Protein AF-A0A1Z5HV54-F1 (afdb_monomer_lite)

Structure (mmCIF, N/CA/C/O backbone):
data_AF-A0A1Z5HV54-F1
#
_entry.id   AF-A0A1Z5HV54-F1
#
loop_
_atom_site.group_PDB
_atom_site.id
_atom_site.type_symbol
_atom_site.label_atom_id
_atom_site.label_alt_id
_atom_site.label_comp_id
_atom_site.label_asym_id
_atom_site.label_entity_id
_atom_site.label_seq_id
_atom_site.pdbx_PDB_ins_code
_atom_site.Cartn_x
_atom_site.Cartn_y
_atom_site.Cartn_z
_atom_site.occupancy
_atom_site.B_iso_or_equiv
_atom_site.auth_seq_id
_atom_site.auth_comp_id
_atom_site.auth_asym_id
_atom_site.auth_atom_id
_atom_site.pdbx_PDB_model_num
ATOM 1 N N . MET A 1 1 ? -14.616 -14.354 31.904 1.00 69.31 1 MET A N 1
ATOM 2 C CA . MET A 1 1 ? -13.889 -14.626 30.640 1.00 69.31 1 MET A CA 1
ATOM 3 C C . MET A 1 1 ? -12.743 -13.628 30.513 1.00 69.31 1 MET A C 1
ATOM 5 O O . MET A 1 1 ? -12.858 -12.568 31.120 1.00 69.31 1 MET A O 1
ATOM 9 N N . PRO A 1 2 ? -11.639 -13.938 29.807 1.00 88.81 2 PRO A N 1
ATOM 10 C CA . PRO A 1 2 ? -10.571 -12.961 29.577 1.00 88.81 2 PRO A CA 1
ATOM 11 C C . PRO A 1 2 ? -11.133 -11.716 28.879 1.00 88.81 2 PRO A C 1
ATOM 13 O O . PRO A 1 2 ? -11.954 -11.844 27.971 1.00 88.81 2 PRO A O 1
ATOM 16 N N . GLN A 1 3 ? -10.722 -10.524 29.306 1.00 94.19 3 GLN A N 1
ATOM 17 C CA . GLN A 1 3 ? -11.180 -9.250 28.746 1.00 94.19 3 GLN A CA 1
ATOM 18 C C . GLN A 1 3 ? -10.021 -8.494 28.106 1.00 94.19 3 GLN A C 1
ATOM 20 O O . GLN A 1 3 ? -8.883 -8.605 28.551 1.00 94.19 3 GLN A O 1
ATOM 25 N N . VAL A 1 4 ? -10.337 -7.698 27.088 1.00 96.88 4 VAL A N 1
ATOM 26 C CA . VAL A 1 4 ? -9.402 -6.779 26.434 1.00 96.88 4 VAL A CA 1
ATOM 27 C C . VAL A 1 4 ? -9.955 -5.359 26.489 1.00 96.88 4 VAL A C 1
ATOM 29 O O . VAL A 1 4 ? -11.171 -5.148 26.410 1.00 96.88 4 VAL A O 1
ATOM 32 N N . LEU A 1 5 ? -9.065 -4.378 26.609 1.00 98.38 5 LEU A N 1
ATOM 33 C CA . LEU A 1 5 ? -9.413 -2.967 26.532 1.00 98.38 5 LEU A CA 1
ATOM 34 C C . LEU A 1 5 ? -9.373 -2.497 25.076 1.00 98.38 5 LEU A C 1
ATOM 36 O O . LEU A 1 5 ? -8.320 -2.534 24.444 1.00 98.38 5 LEU A O 1
ATOM 40 N N . ILE A 1 6 ? -10.486 -1.996 24.547 1.00 98.56 6 ILE A N 1
ATOM 41 C CA . ILE A 1 6 ? -10.556 -1.441 23.191 1.00 98.56 6 ILE A CA 1
ATOM 42 C C . ILE A 1 6 ? -10.810 0.058 23.257 1.00 98.56 6 ILE A C 1
ATOM 44 O O . ILE A 1 6 ? -11.848 0.508 23.738 1.00 98.56 6 ILE A O 1
ATOM 48 N N . LYS A 1 7 ? -9.858 0.831 22.739 1.00 98.69 7 LYS A N 1
ATOM 49 C CA . LYS A 1 7 ? -9.942 2.278 22.557 1.00 98.69 7 LYS A CA 1
ATOM 50 C C . LYS A 1 7 ? -10.357 2.566 21.121 1.00 98.69 7 LYS A C 1
ATOM 52 O O . LYS A 1 7 ? -9.605 2.288 20.184 1.00 98.69 7 LYS A O 1
ATOM 57 N N . VAL A 1 8 ? -11.546 3.124 20.947 1.00 98.69 8 VAL A N 1
ATOM 58 C CA . VAL A 1 8 ? -12.125 3.439 19.640 1.00 98.69 8 VAL A CA 1
ATOM 59 C C . VAL A 1 8 ? -12.078 4.944 19.428 1.00 98.69 8 VAL A C 1
ATOM 61 O O . VAL A 1 8 ? -12.608 5.711 20.232 1.00 98.69 8 VAL A O 1
ATOM 64 N N . PHE A 1 9 ? -11.449 5.368 18.336 1.00 98.50 9 PHE A N 1
ATOM 65 C CA . PHE A 1 9 ? -11.495 6.754 17.888 1.00 98.50 9 PHE A CA 1
ATOM 66 C C . PHE A 1 9 ? -12.925 7.138 17.493 1.00 98.50 9 PHE A C 1
ATOM 68 O O . PHE A 1 9 ? -13.582 6.420 16.733 1.00 98.50 9 PHE A O 1
ATOM 75 N N . ARG A 1 10 ? -13.386 8.296 17.967 1.00 97.94 10 ARG A N 1
ATOM 76 C CA . ARG A 1 10 ? -14.720 8.836 17.694 1.00 97.94 10 ARG A CA 1
ATOM 77 C C . ARG A 1 10 ? -14.630 10.244 17.139 1.00 97.94 10 ARG A C 1
ATOM 79 O O . ARG A 1 10 ? -13.876 11.076 17.647 1.00 97.94 10 ARG A O 1
ATOM 86 N N . CYS A 1 11 ? -15.445 10.513 16.129 1.00 96.94 11 CYS A N 1
ATOM 87 C CA . CYS A 1 11 ? -15.609 11.843 15.556 1.00 96.94 11 CYS A CA 1
ATOM 88 C C . CYS A 1 11 ? -16.892 11.872 14.724 1.00 96.94 11 CYS A C 1
ATOM 90 O O . CYS A 1 11 ? -17.161 10.936 13.972 1.00 96.94 11 CYS A O 1
ATOM 92 N N . ASN A 1 12 ? -17.673 12.943 14.817 1.00 96.06 12 ASN A N 1
ATOM 93 C CA . ASN A 1 12 ? -18.790 13.175 13.909 1.00 96.06 12 ASN A CA 1
ATOM 94 C C . ASN A 1 12 ? -18.728 14.619 13.404 1.00 96.06 12 ASN A C 1
ATOM 96 O O . ASN A 1 12 ? -19.373 15.482 14.001 1.00 96.06 12 ASN A O 1
ATOM 100 N N . PRO A 1 13 ? -18.002 14.876 12.299 1.00 94.38 13 PRO A N 1
ATOM 101 C CA . PRO A 1 13 ? -17.793 16.225 11.774 1.00 94.38 13 PRO A CA 1
ATOM 102 C C . PRO A 1 13 ? -19.076 16.988 11.427 1.00 94.38 13 PRO A C 1
ATOM 104 O O . PRO A 1 13 ? -19.044 18.209 11.338 1.00 94.38 13 PRO A O 1
ATOM 107 N N . LYS A 1 14 ? -20.215 16.300 11.251 1.00 93.25 14 LYS A N 1
ATOM 108 C CA . LYS A 1 14 ? -21.521 16.952 11.047 1.00 93.25 14 LYS A CA 1
ATOM 109 C C . LYS A 1 14 ? -22.093 17.580 12.324 1.00 93.25 14 LYS A C 1
ATOM 111 O O . LYS A 1 14 ? -23.008 18.388 12.228 1.00 93.25 14 LYS A O 1
ATOM 116 N N . ILE A 1 15 ? -21.601 17.172 13.495 1.00 92.44 15 ILE A N 1
ATOM 117 C CA . ILE A 1 15 ? -22.031 17.664 14.811 1.00 92.44 15 ILE A CA 1
ATOM 118 C C . ILE A 1 15 ? -20.913 18.482 15.464 1.00 92.44 15 ILE A C 1
ATOM 120 O O . ILE A 1 15 ? -21.157 19.590 15.927 1.00 92.44 15 ILE A O 1
ATOM 124 N N . SER A 1 16 ? -19.694 17.938 15.517 1.00 91.19 16 SER A N 1
ATOM 125 C CA . SER A 1 16 ? -18.519 18.590 16.099 1.00 91.19 16 SER A CA 1
ATOM 126 C C . SER A 1 16 ? -17.240 18.072 15.444 1.00 91.19 16 SER A C 1
ATOM 128 O O . SER A 1 16 ? -17.119 16.887 15.124 1.00 91.19 16 SER A O 1
ATOM 130 N N . THR A 1 17 ? -16.264 18.960 15.270 1.00 88.75 17 THR A N 1
ATOM 131 C CA . THR A 1 17 ? -14.920 18.612 14.790 1.00 88.75 17 THR A CA 1
ATOM 132 C C . THR A 1 17 ? -14.018 18.055 15.890 1.00 88.75 17 THR A C 1
ATOM 134 O O . THR A 1 17 ? -12.902 17.631 15.598 1.00 88.75 17 THR A O 1
ATOM 137 N N . GLU A 1 18 ? -14.467 18.047 17.147 1.00 92.69 18 GLU A N 1
ATOM 138 C CA . GLU A 1 18 ? -13.704 17.451 18.240 1.00 92.69 18 GLU A CA 1
ATOM 139 C C . GLU A 1 18 ? -13.571 15.935 18.060 1.00 92.69 18 GLU A C 1
ATOM 141 O O . GLU A 1 18 ? -14.527 15.213 17.755 1.00 92.69 18 GLU A O 1
ATOM 146 N N . THR A 1 19 ? -12.352 15.444 18.260 1.00 94.94 19 THR A N 1
ATOM 147 C CA . THR A 1 19 ? -12.029 14.019 18.223 1.00 94.94 19 THR A CA 1
ATOM 148 C C . THR A 1 19 ? -11.832 13.505 19.638 1.00 94.94 19 THR A C 1
ATOM 150 O O . THR A 1 19 ? -11.145 14.151 20.430 1.00 94.94 19 THR A O 1
ATOM 153 N N . LYS A 1 20 ? -12.353 12.317 19.944 1.00 96.44 20 LYS A N 1
ATOM 154 C CA . LYS A 1 20 ? -12.181 11.685 21.259 1.00 96.44 20 LYS A CA 1
ATOM 155 C C . LYS A 1 20 ? -11.876 10.195 21.143 1.00 96.44 20 LYS A C 1
ATOM 157 O O . LYS A 1 20 ? -12.023 9.595 20.079 1.00 96.44 20 LYS A O 1
ATOM 162 N N . TRP A 1 21 ? -11.469 9.602 22.259 1.00 98.25 21 TRP A N 1
ATOM 163 C CA . TRP A 1 21 ? -11.255 8.165 22.396 1.00 98.25 21 TRP A CA 1
ATOM 164 C C . TRP A 1 21 ? -12.227 7.603 23.422 1.00 98.25 21 TRP A C 1
ATOM 166 O O . TRP A 1 21 ? -12.113 7.903 24.609 1.00 98.25 21 TRP A O 1
ATOM 176 N N . ASP A 1 22 ? -13.146 6.758 22.967 1.00 98.25 22 ASP A N 1
ATOM 177 C CA . ASP A 1 22 ? -14.013 6.004 23.867 1.00 98.25 22 ASP A CA 1
ATOM 178 C C . ASP A 1 22 ? -13.360 4.656 24.178 1.00 98.25 22 ASP A C 1
ATOM 180 O O . ASP A 1 22 ? -12.658 4.078 23.345 1.00 98.25 22 ASP A O 1
ATOM 184 N N . THR A 1 23 ? -13.557 4.165 25.397 1.00 98.50 23 THR A N 1
ATOM 185 C CA . THR A 1 23 ? -12.869 2.977 25.906 1.00 98.50 23 THR A CA 1
ATOM 186 C C . THR A 1 23 ? -13.883 1.928 26.344 1.00 98.50 23 THR A C 1
ATOM 188 O O . THR A 1 23 ? -14.792 2.226 27.114 1.00 98.50 23 THR A O 1
ATOM 191 N N . PHE A 1 24 ? -13.709 0.693 25.877 1.00 98.31 24 PHE A N 1
ATOM 192 C CA . PHE A 1 24 ? -14.630 -0.413 26.115 1.00 98.31 24 PHE A CA 1
ATOM 193 C C . PHE A 1 24 ? -13.872 -1.658 26.572 1.00 98.31 24 PHE A C 1
ATOM 195 O O . PHE A 1 24 ? -12.938 -2.095 25.906 1.00 98.31 24 PHE A O 1
ATOM 202 N N . TYR A 1 25 ? -14.307 -2.271 27.670 1.00 97.94 25 TYR A N 1
ATOM 203 C CA . TYR A 1 25 ? -13.865 -3.615 28.046 1.00 97.94 25 TYR A CA 1
ATOM 204 C C . TYR A 1 25 ? -14.705 -4.644 27.297 1.00 97.94 25 TYR A C 1
ATOM 206 O O . TYR A 1 25 ? -15.932 -4.641 27.434 1.00 97.94 25 TYR A O 1
ATOM 214 N N . VAL A 1 26 ? -14.071 -5.499 26.498 1.00 97.38 26 VAL A N 1
ATOM 215 C CA . VAL A 1 26 ? -14.743 -6.518 25.680 1.00 97.38 26 VAL A CA 1
ATOM 216 C C . VAL A 1 26 ? -14.300 -7.902 26.134 1.00 97.38 26 VAL A C 1
ATOM 218 O O . VAL A 1 26 ? -13.107 -8.162 26.275 1.00 97.38 26 VAL A O 1
ATOM 221 N N . GLU A 1 27 ? -15.264 -8.787 26.379 1.00 96.31 27 GLU A N 1
ATOM 222 C CA . GLU A 1 27 ? -14.982 -10.186 26.687 1.00 96.31 27 GLU A CA 1
ATOM 223 C C . GLU A 1 27 ? -14.478 -10.902 25.437 1.00 96.31 27 GLU A C 1
ATOM 225 O O . GLU A 1 27 ? -15.016 -10.734 24.344 1.00 96.31 27 GLU A O 1
ATOM 230 N N . THR A 1 28 ? -13.420 -11.687 25.604 1.00 95.69 28 THR A N 1
ATOM 231 C CA . THR A 1 28 ? -12.711 -12.330 24.501 1.00 95.69 28 THR A CA 1
ATOM 232 C C . THR A 1 28 ? -12.966 -13.827 24.462 1.00 95.69 28 THR A C 1
ATOM 234 O O . THR A 1 28 ? -13.131 -14.488 25.490 1.00 95.69 28 THR A O 1
ATOM 237 N N . TYR A 1 29 ? -12.960 -14.372 23.249 1.00 95.06 29 TYR A N 1
ATOM 238 C CA . TYR A 1 29 ? -13.041 -15.804 22.988 1.00 95.06 29 TYR A CA 1
ATOM 239 C C . TYR A 1 29 ? -12.002 -16.229 21.943 1.00 95.06 29 TYR A C 1
ATOM 241 O O . TYR A 1 29 ? -11.358 -15.412 21.277 1.00 95.06 29 TYR A O 1
ATOM 249 N N . LYS A 1 30 ? -11.810 -17.544 21.802 1.00 94.44 30 LYS A N 1
ATOM 250 C CA . LYS A 1 30 ? -10.807 -18.115 20.894 1.00 94.44 30 LYS A CA 1
ATOM 251 C C . LYS A 1 30 ? -11.057 -17.668 19.448 1.00 94.44 30 LYS A C 1
ATOM 253 O O . LYS A 1 30 ? -12.155 -17.827 18.933 1.00 94.44 30 LYS A O 1
ATOM 258 N N . ASN A 1 31 ? -10.006 -17.189 18.778 1.00 94.06 31 ASN A N 1
ATOM 259 C CA . ASN A 1 31 ? -10.032 -16.670 17.400 1.00 94.06 31 ASN A CA 1
ATOM 260 C C . ASN A 1 31 ? -10.892 -15.413 17.170 1.00 94.06 31 ASN A C 1
ATOM 262 O O . ASN A 1 31 ? -11.133 -15.071 16.014 1.00 94.06 31 ASN A O 1
ATOM 266 N N . MET A 1 32 ? -11.303 -14.704 18.224 1.00 96.94 32 MET A N 1
ATOM 267 C CA . MET A 1 32 ? -12.013 -13.433 18.084 1.00 96.94 32 MET A CA 1
ATOM 268 C C . MET A 1 32 ? -11.189 -12.424 17.275 1.00 96.94 32 MET A C 1
ATOM 270 O O . MET A 1 32 ? -10.006 -12.189 17.557 1.00 96.94 32 MET A O 1
ATOM 274 N N . THR A 1 33 ? -11.813 -11.828 16.263 1.00 98.38 33 THR A N 1
ATOM 275 C CA . THR A 1 33 ? -11.203 -10.777 15.443 1.00 98.38 33 THR A CA 1
ATOM 276 C C . THR A 1 33 ? -11.533 -9.393 15.990 1.00 98.38 33 THR A C 1
ATOM 278 O O . THR A 1 33 ? -12.484 -9.215 16.752 1.00 98.38 33 THR A O 1
ATOM 281 N N . VAL A 1 34 ? -10.776 -8.378 15.573 1.00 98.56 34 VAL A N 1
ATOM 282 C CA . VAL A 1 34 ? -11.090 -6.984 15.926 1.00 98.56 34 VAL A CA 1
ATOM 283 C C . VAL A 1 34 ? -12.466 -6.583 15.392 1.00 98.56 34 VAL A C 1
ATOM 285 O O . VAL A 1 34 ? -13.186 -5.850 16.061 1.00 98.56 34 VAL A O 1
ATOM 288 N N . LEU A 1 35 ? -12.878 -7.097 14.226 1.00 98.69 35 LEU A N 1
ATOM 289 C CA . LEU A 1 35 ? -14.228 -6.851 13.714 1.00 98.69 35 LEU A CA 1
ATOM 290 C C . LEU A 1 35 ? -15.310 -7.442 14.628 1.00 98.69 35 LEU A C 1
ATOM 292 O O . LEU A 1 35 ? -16.325 -6.789 14.850 1.00 98.69 35 LEU A O 1
ATOM 296 N N . ASP A 1 36 ? -15.098 -8.644 15.166 1.00 98.12 36 ASP A N 1
ATOM 297 C CA . ASP A 1 36 ? -16.047 -9.246 16.111 1.00 98.12 36 ASP A CA 1
ATOM 298 C C . ASP A 1 36 ? -16.166 -8.385 17.368 1.00 98.12 36 ASP A C 1
ATOM 300 O O . ASP A 1 36 ? -17.270 -8.089 17.812 1.00 98.12 36 ASP A O 1
ATOM 304 N N . ALA A 1 37 ? -15.039 -7.887 17.876 1.00 98.19 37 ALA A N 1
ATOM 305 C CA . ALA A 1 37 ? -15.031 -6.992 19.024 1.00 98.19 37 ALA A CA 1
ATOM 306 C C . ALA A 1 37 ? -15.748 -5.657 18.765 1.00 98.19 37 ALA A C 1
ATOM 308 O O . ALA A 1 37 ? -16.463 -5.166 19.637 1.00 98.19 37 ALA A O 1
ATOM 309 N N . LEU A 1 38 ? -15.623 -5.093 17.559 1.00 98.62 38 LEU A N 1
ATOM 310 C CA . LEU A 1 38 ? -16.386 -3.907 17.158 1.00 98.62 38 LEU A CA 1
ATOM 311 C C . LEU A 1 38 ? -17.895 -4.188 17.080 1.00 98.62 38 LEU A C 1
ATOM 313 O O . LEU A 1 38 ? -18.688 -3.326 17.456 1.00 98.62 38 LEU A O 1
ATOM 317 N N . PHE A 1 39 ? -18.306 -5.384 16.646 1.00 98.50 39 PHE A N 1
ATOM 318 C CA . PHE A 1 39 ? -19.714 -5.793 16.692 1.00 98.50 39 PHE A CA 1
ATOM 319 C C . PHE A 1 39 ? -20.230 -5.981 18.122 1.00 98.50 39 PHE A C 1
ATOM 321 O O . PHE A 1 39 ? -21.361 -5.583 18.393 1.00 98.50 39 PHE A O 1
ATOM 328 N N . GLU A 1 40 ? -19.426 -6.538 19.031 1.00 98.00 40 GLU A N 1
ATOM 329 C CA . GLU A 1 40 ? -19.786 -6.638 20.453 1.00 98.00 40 GLU A CA 1
ATOM 330 C C . GLU A 1 40 ? -19.980 -5.251 21.079 1.00 98.00 40 GLU A C 1
ATOM 332 O O . GLU A 1 40 ? -20.967 -5.013 21.777 1.00 98.00 40 GLU A O 1
ATOM 337 N N . ILE A 1 41 ? -19.091 -4.298 20.771 1.00 98.44 41 ILE A N 1
ATOM 338 C CA . ILE A 1 41 ? -19.253 -2.900 21.195 1.00 98.44 41 ILE A CA 1
ATOM 339 C C . ILE A 1 41 ? -20.556 -2.327 20.630 1.00 98.44 41 ILE A C 1
ATOM 341 O O . ILE A 1 41 ? -21.371 -1.826 21.400 1.00 98.44 41 ILE A O 1
ATOM 345 N N . LEU A 1 42 ? -20.784 -2.452 19.319 1.00 98.19 42 LEU A N 1
ATOM 346 C CA . LEU A 1 42 ? -21.977 -1.924 18.651 1.00 98.19 42 LEU A CA 1
ATOM 347 C C . LEU A 1 42 ? -23.283 -2.476 19.243 1.00 98.19 42 LEU A C 1
ATOM 349 O O . LEU A 1 42 ? -24.250 -1.738 19.402 1.00 98.19 42 LEU A O 1
ATOM 353 N N . ARG A 1 43 ? -23.333 -3.777 19.542 1.00 97.62 43 ARG A N 1
ATOM 354 C CA . ARG A 1 43 ? -24.564 -4.456 19.977 1.00 97.62 43 ARG A CA 1
ATOM 355 C C . ARG A 1 43 ? -24.850 -4.290 21.461 1.00 97.62 43 ARG A C 1
ATOM 357 O O . ARG A 1 43 ? -26.008 -4.133 21.830 1.00 97.62 43 ARG A O 1
ATOM 364 N N . ALA A 1 44 ? -23.816 -4.374 22.295 1.00 96.25 44 ALA A N 1
ATOM 365 C CA . ALA A 1 44 ? -23.985 -4.529 23.737 1.00 96.25 44 ALA A CA 1
ATOM 366 C C . ALA A 1 44 ? -23.512 -3.321 24.557 1.00 96.25 44 ALA A C 1
ATOM 368 O O . ALA A 1 44 ? -23.785 -3.275 25.754 1.00 96.25 44 ALA A O 1
ATOM 369 N N . LYS A 1 45 ? -22.774 -2.370 23.962 1.00 96.88 45 LYS A N 1
ATOM 370 C CA . LYS A 1 45 ? -22.135 -1.271 24.712 1.00 96.88 45 LYS A CA 1
ATOM 371 C C . LYS A 1 45 ? -22.507 0.109 24.184 1.00 96.88 45 LYS A C 1
ATOM 373 O O . LYS A 1 45 ? -22.908 0.961 24.967 1.00 96.88 45 LYS A O 1
ATOM 378 N N . ASP A 1 46 ? -22.378 0.334 22.880 1.00 97.44 46 ASP A N 1
ATOM 379 C CA . ASP A 1 46 ? -22.664 1.618 22.246 1.00 97.44 46 ASP A CA 1
ATOM 380 C C . ASP A 1 46 ? -23.096 1.443 20.781 1.00 97.44 46 ASP A C 1
ATOM 382 O O . ASP A 1 46 ? -22.271 1.288 19.879 1.00 97.44 46 ASP A O 1
ATOM 386 N N . ALA A 1 47 ? -24.405 1.555 20.537 1.00 97.06 47 ALA A N 1
ATOM 387 C CA . ALA A 1 47 ? -25.006 1.459 19.206 1.00 97.06 47 ALA A CA 1
ATOM 388 C C . ALA A 1 47 ? -24.674 2.643 18.274 1.00 97.06 47 ALA A C 1
ATOM 390 O O . ALA A 1 47 ? -25.033 2.627 17.096 1.00 97.06 47 ALA A O 1
ATOM 391 N N . THR A 1 48 ? -24.005 3.687 18.774 1.00 96.75 48 THR A N 1
ATOM 392 C CA . THR A 1 48 ? -23.671 4.876 17.980 1.00 96.75 48 THR A CA 1
ATOM 393 C C . THR A 1 48 ? -22.355 4.745 17.215 1.00 96.75 48 THR A C 1
ATOM 395 O O . THR A 1 48 ? -22.129 5.544 16.295 1.00 96.75 48 THR A O 1
ATOM 398 N N . VAL A 1 49 ? -21.507 3.762 17.557 1.00 97.94 49 VAL A N 1
ATOM 399 C CA . VAL A 1 49 ? -20.221 3.523 16.885 1.00 97.94 49 VAL A CA 1
ATOM 400 C C . VAL A 1 49 ? -20.435 3.184 15.411 1.00 97.94 49 VAL A C 1
ATOM 402 O O . VAL A 1 49 ? -21.352 2.456 15.044 1.00 97.94 49 VAL A O 1
ATOM 405 N N . SER A 1 50 ? -19.614 3.746 14.527 1.00 98.19 50 SER A N 1
ATOM 406 C CA . SER A 1 50 ? -19.746 3.537 13.080 1.00 98.19 50 SER A CA 1
ATOM 407 C C . SER A 1 50 ? -18.449 3.021 12.455 1.00 98.19 50 SER A C 1
ATOM 409 O O . SER A 1 50 ? -17.373 3.583 12.650 1.00 98.19 50 SER A O 1
ATOM 411 N N . PHE A 1 51 ? -18.555 1.940 11.681 1.00 98.62 51 PHE A N 1
ATOM 412 C CA . PHE A 1 51 ? -17.453 1.329 10.934 1.00 98.62 51 PHE A CA 1
ATOM 413 C C . PHE A 1 51 ? -17.977 0.622 9.677 1.00 98.62 51 PHE A C 1
ATOM 415 O O . PHE A 1 51 ? -19.144 0.238 9.608 1.00 98.62 51 PHE A O 1
ATOM 422 N N . ARG A 1 52 ? -17.115 0.432 8.670 1.00 98.38 52 ARG A N 1
ATOM 423 C CA . ARG A 1 52 ? -17.453 -0.322 7.452 1.00 98.38 52 ARG A CA 1
ATOM 424 C C . ARG A 1 52 ? -17.027 -1.781 7.571 1.00 98.38 52 ARG A C 1
ATOM 426 O O . ARG A 1 52 ? -15.930 -2.094 8.029 1.00 98.38 52 ARG A O 1
ATOM 433 N N . CYS A 1 53 ? -17.881 -2.686 7.108 1.00 97.62 53 CYS A N 1
ATOM 434 C CA . CYS A 1 53 ? -17.564 -4.099 6.941 1.00 97.62 53 CYS A CA 1
ATOM 435 C C . CYS A 1 53 ? -18.546 -4.751 5.958 1.00 97.62 53 CYS A C 1
ATOM 437 O O . CYS A 1 53 ? -19.584 -4.178 5.642 1.00 97.62 53 CYS A O 1
ATOM 439 N N . SER A 1 54 ? -18.194 -5.935 5.452 1.00 97.88 54 SER A N 1
ATOM 440 C CA . SER A 1 54 ? -19.094 -6.739 4.618 1.00 97.88 54 SER A CA 1
ATOM 441 C C . SER A 1 54 ? -18.699 -8.220 4.652 1.00 97.88 54 SER A C 1
ATOM 443 O O . SER A 1 54 ? -19.258 -8.981 5.430 1.00 97.88 54 SER A O 1
ATOM 445 N N . CYS A 1 55 ? -17.672 -8.631 3.896 1.00 97.31 55 CYS A N 1
ATOM 446 C CA . CYS A 1 55 ? -17.422 -10.055 3.622 1.00 97.31 55 CYS A CA 1
ATOM 447 C C . CYS A 1 55 ? -16.998 -10.904 4.839 1.00 97.31 55 CYS A C 1
ATOM 449 O O . CYS A 1 55 ? -17.245 -12.100 4.869 1.00 97.31 55 CYS A O 1
ATOM 451 N N . ARG A 1 56 ? -16.311 -10.311 5.825 1.00 96.25 56 ARG A N 1
ATOM 452 C CA . ARG A 1 56 ? -15.691 -10.995 6.984 1.00 96.25 56 ARG A CA 1
ATOM 453 C C . ARG A 1 56 ? -14.607 -12.051 6.684 1.00 96.25 56 ARG A C 1
ATOM 455 O O . ARG A 1 56 ? -14.071 -12.609 7.629 1.00 96.25 56 ARG A O 1
ATOM 462 N N . LEU A 1 57 ? -14.209 -12.270 5.425 1.00 94.88 57 LEU A N 1
ATOM 463 C CA . LEU A 1 57 ? -13.122 -13.199 5.055 1.00 94.88 57 LEU A CA 1
ATOM 464 C C . LEU A 1 57 ? -11.852 -12.533 4.490 1.00 94.88 57 LEU A C 1
ATOM 466 O O . LEU A 1 57 ? -10.915 -13.217 4.093 1.00 94.88 57 LEU A O 1
ATOM 470 N N . GLY A 1 58 ? -11.802 -11.199 4.450 1.00 94.44 58 GLY A N 1
ATOM 471 C CA . GLY A 1 58 ? -10.636 -10.454 3.960 1.00 94.44 58 GLY A CA 1
ATOM 472 C C . GLY A 1 58 ? -10.570 -10.245 2.443 1.00 94.44 58 GLY A C 1
ATOM 473 O O . GLY A 1 58 ? -9.488 -9.987 1.930 1.00 94.44 58 GLY A O 1
ATOM 474 N N . MET A 1 59 ? -11.705 -10.320 1.737 1.00 95.69 59 MET A N 1
ATOM 475 C CA . MET A 1 59 ? -11.763 -10.189 0.269 1.00 95.69 59 MET A CA 1
ATOM 476 C C . MET A 1 59 ? -12.376 -8.873 -0.235 1.00 95.69 59 MET A C 1
ATOM 478 O O . MET A 1 59 ? -11.979 -8.387 -1.281 1.00 95.69 59 MET A O 1
ATOM 482 N N . CYS A 1 60 ? -13.310 -8.253 0.498 1.00 97.06 60 CYS A N 1
ATOM 483 C CA . CYS A 1 60 ? -13.964 -7.007 0.047 1.00 97.06 60 CYS A CA 1
ATOM 484 C C . CYS A 1 60 ? -13.180 -5.716 0.345 1.00 97.06 60 CYS A C 1
ATOM 486 O O . CYS A 1 60 ? -13.536 -4.655 -0.148 1.00 97.06 60 CYS A O 1
ATOM 488 N N . GLY A 1 61 ? -12.188 -5.765 1.240 1.00 97.38 61 GLY A N 1
ATOM 489 C CA . GLY A 1 61 ? -11.404 -4.593 1.650 1.00 97.38 61 GLY A CA 1
ATOM 490 C C . GLY A 1 61 ? -12.106 -3.567 2.557 1.00 97.38 61 GLY A C 1
ATOM 491 O O . GLY A 1 61 ? -11.420 -2.735 3.140 1.00 97.38 61 GLY A O 1
ATOM 492 N N . SER A 1 62 ? -13.427 -3.636 2.761 1.00 98.31 62 SER A N 1
ATOM 493 C CA . SER A 1 62 ? -14.204 -2.565 3.419 1.00 98.31 62 SER A CA 1
ATOM 494 C C . SER A 1 62 ? -13.858 -2.296 4.888 1.00 98.31 62 SER A C 1
ATOM 496 O O . SER A 1 62 ? -14.105 -1.199 5.372 1.00 98.31 62 SER A O 1
ATOM 498 N N . CYS A 1 63 ? -13.322 -3.284 5.609 1.00 98.50 63 CYS A N 1
ATOM 499 C CA . CYS A 1 63 ? -12.978 -3.166 7.031 1.00 98.50 63 CYS A CA 1
ATOM 500 C C . CYS A 1 63 ? -11.509 -2.781 7.274 1.00 98.50 63 CYS A C 1
ATOM 502 O O . CYS A 1 63 ? -10.942 -3.154 8.305 1.00 98.50 63 CYS A O 1
ATOM 504 N N . ALA A 1 64 ? -10.858 -2.144 6.299 1.00 98.69 64 ALA A N 1
ATOM 505 C CA . ALA A 1 64 ? -9.522 -1.600 6.483 1.00 98.69 64 ALA A CA 1
ATOM 506 C C . ALA A 1 64 ? -9.571 -0.392 7.424 1.00 98.69 64 ALA A C 1
ATOM 508 O O . ALA A 1 64 ? -10.390 0.510 7.256 1.00 98.69 64 ALA A O 1
ATOM 509 N N . MET A 1 65 ? -8.705 -0.401 8.428 1.00 98.75 65 MET A N 1
ATOM 510 C CA . MET A 1 65 ? -8.571 0.653 9.433 1.00 98.75 65 MET A CA 1
ATOM 511 C C . MET A 1 65 ? -7.194 0.544 10.088 1.00 98.75 65 MET A C 1
ATOM 513 O O . MET A 1 65 ? -6.469 -0.427 9.852 1.00 98.75 65 MET A O 1
ATOM 517 N N . VAL A 1 66 ? -6.818 1.516 10.913 1.00 98.81 66 VAL A N 1
ATOM 518 C CA . VAL A 1 66 ? -5.547 1.462 11.638 1.00 98.81 66 VAL A CA 1
ATOM 519 C C . VAL A 1 66 ? -5.787 0.847 13.013 1.00 98.81 66 VAL A C 1
ATOM 521 O O . VAL A 1 66 ? -6.548 1.381 13.820 1.00 98.81 66 VAL A O 1
ATOM 524 N N . ILE A 1 67 ? -5.129 -0.281 13.267 1.00 98.75 67 ILE A N 1
ATOM 525 C CA . ILE A 1 67 ? -5.249 -1.084 14.484 1.00 98.75 67 ILE A CA 1
ATOM 526 C C . ILE A 1 67 ? -3.867 -1.165 15.133 1.00 98.75 67 ILE A C 1
ATOM 528 O O . ILE A 1 67 ? -2.927 -1.681 14.522 1.00 98.75 67 ILE A O 1
ATOM 532 N N . ASN A 1 68 ? -3.733 -0.648 16.357 1.00 97.94 68 ASN A N 1
ATOM 533 C CA . ASN A 1 68 ? -2.443 -0.524 17.052 1.00 97.94 68 ASN A CA 1
ATOM 534 C C . ASN A 1 68 ? -1.365 0.139 16.181 1.00 97.94 68 ASN A C 1
ATOM 536 O O . ASN A 1 68 ? -0.251 -0.355 16.043 1.00 97.94 68 ASN A O 1
ATOM 540 N N . GLY A 1 69 ? -1.733 1.254 15.546 1.00 97.38 69 GLY A N 1
ATOM 541 C CA . GLY A 1 69 ? -0.820 2.057 14.730 1.00 97.38 69 GLY A CA 1
ATOM 542 C C . GLY A 1 69 ? -0.507 1.501 13.337 1.00 97.38 69 GLY A C 1
ATOM 543 O O . GLY A 1 69 ? 0.106 2.225 12.562 1.00 97.38 69 GLY A O 1
ATOM 544 N N . LYS A 1 70 ? -0.961 0.289 12.982 1.00 97.69 70 LYS A N 1
ATOM 545 C CA . LYS A 1 70 ? -0.748 -0.315 11.653 1.00 97.69 70 LYS A CA 1
ATOM 546 C C . LYS A 1 70 ? -2.067 -0.522 10.907 1.00 97.69 70 LYS A C 1
ATOM 548 O O . LYS A 1 70 ? -3.051 -0.972 11.494 1.00 97.69 70 LYS A O 1
ATOM 553 N N . GLU A 1 71 ? -2.098 -0.228 9.613 1.00 98.50 71 GLU A N 1
ATOM 554 C CA . GLU A 1 71 ? -3.231 -0.535 8.742 1.00 98.50 71 GLU A CA 1
ATOM 555 C C . GLU A 1 71 ? -3.439 -2.047 8.650 1.00 98.50 71 GLU A C 1
ATOM 557 O O . GLU A 1 71 ? -2.525 -2.813 8.330 1.00 98.50 71 GLU A O 1
ATOM 562 N N . ARG A 1 72 ? -4.660 -2.489 8.944 1.00 98.38 72 ARG A N 1
ATOM 563 C CA . ARG A 1 72 ? -5.040 -3.900 8.933 1.00 98.38 72 ARG A CA 1
ATOM 564 C C . ARG A 1 72 ? -6.498 -4.055 8.515 1.00 98.38 72 ARG A C 1
ATOM 566 O O . ARG A 1 72 ? -7.297 -3.125 8.599 1.00 98.38 72 ARG A O 1
ATOM 573 N N . LEU A 1 73 ? -6.870 -5.266 8.103 1.00 98.62 73 LEU A N 1
ATOM 574 C CA . LEU A 1 73 ? -8.275 -5.641 7.955 1.00 98.62 73 LEU A CA 1
ATOM 575 C C . LEU A 1 73 ? -8.807 -6.116 9.310 1.00 98.62 73 LEU A C 1
ATOM 577 O O . LEU A 1 73 ? -8.334 -7.127 9.838 1.00 98.62 73 LEU A O 1
ATOM 581 N N . ALA A 1 74 ? -9.825 -5.442 9.848 1.00 98.69 74 ALA A N 1
ATOM 582 C CA . ALA A 1 74 ? -10.394 -5.798 11.150 1.00 98.69 74 ALA A CA 1
ATOM 583 C C . ALA A 1 74 ? -10.902 -7.252 11.207 1.00 98.69 74 ALA A C 1
ATOM 585 O O . ALA A 1 74 ? -10.736 -7.915 12.225 1.00 98.69 74 ALA A O 1
ATOM 586 N N . CYS A 1 75 ? -11.440 -7.785 10.100 1.00 98.19 75 CYS A N 1
ATOM 587 C CA . CYS A 1 75 ? -11.920 -9.175 10.018 1.00 98.19 75 CYS A CA 1
ATOM 588 C C . CYS A 1 75 ? -10.819 -10.245 9.947 1.00 98.19 75 CYS A C 1
ATOM 590 O O . CYS A 1 75 ? -11.113 -11.431 10.033 1.00 98.19 75 CYS A O 1
ATOM 592 N N . ARG A 1 76 ? -9.558 -9.852 9.742 1.00 96.94 76 ARG A N 1
ATOM 593 C CA . ARG A 1 76 ? -8.409 -10.772 9.656 1.00 96.94 76 ARG A CA 1
ATOM 594 C C . ARG A 1 76 ? -7.448 -10.622 10.829 1.00 96.94 76 ARG A C 1
ATOM 596 O O . ARG A 1 76 ? -6.551 -11.442 10.983 1.00 96.94 76 ARG A O 1
ATOM 603 N N . THR A 1 77 ? -7.623 -9.578 11.632 1.00 98.06 77 THR A N 1
ATOM 604 C CA . THR A 1 77 ? -6.740 -9.276 12.757 1.00 98.06 77 THR A CA 1
ATOM 605 C C . THR A 1 77 ? -7.313 -9.908 14.010 1.00 98.06 77 THR A C 1
ATOM 607 O O . THR A 1 77 ? -8.417 -9.545 14.416 1.00 98.06 77 THR A O 1
ATOM 610 N N . LYS A 1 78 ? -6.591 -10.856 14.612 1.00 97.69 78 LYS A N 1
ATOM 611 C CA . LYS A 1 78 ? -7.028 -11.508 15.846 1.00 97.69 78 LYS A CA 1
ATOM 612 C C . LYS A 1 78 ? -6.718 -10.622 17.044 1.00 97.69 78 LYS A C 1
ATOM 614 O O . LYS A 1 78 ? -5.644 -10.036 17.121 1.00 97.69 78 LYS A O 1
ATOM 619 N N . VAL A 1 79 ? -7.645 -10.576 17.995 1.00 97.50 79 VAL A N 1
ATOM 620 C CA . VAL A 1 79 ? -7.470 -9.872 19.275 1.00 97.50 79 VAL A CA 1
ATOM 621 C C . VAL A 1 79 ? -6.262 -10.424 20.037 1.00 97.50 79 VAL A C 1
ATOM 623 O O . VAL A 1 79 ? -5.464 -9.655 20.559 1.00 97.50 79 VAL A O 1
ATOM 626 N N . ALA A 1 80 ? -6.075 -11.747 20.013 1.00 95.81 80 ALA A N 1
ATOM 627 C CA . ALA A 1 80 ? -4.970 -12.427 20.690 1.00 95.81 80 ALA A CA 1
ATOM 628 C C . ALA A 1 80 ? -3.567 -11.993 20.214 1.00 95.81 80 ALA A C 1
ATOM 630 O O . ALA A 1 80 ? -2.608 -12.145 20.962 1.00 95.81 80 ALA A O 1
ATOM 631 N N . ASP A 1 81 ? -3.444 -11.427 19.007 1.00 95.88 81 ASP A N 1
ATOM 632 C CA . ASP A 1 81 ? -2.155 -11.031 18.424 1.00 95.88 81 ASP A CA 1
ATOM 633 C C . ASP A 1 81 ? -1.756 -9.582 18.790 1.00 95.88 81 ASP A C 1
ATOM 635 O O . ASP A 1 81 ? -0.705 -9.103 18.361 1.00 95.88 81 ASP A O 1
ATOM 639 N N . LEU A 1 82 ? -2.607 -8.843 19.519 1.00 94.62 82 LEU A N 1
ATOM 640 C CA . LEU A 1 82 ? -2.492 -7.386 19.697 1.00 94.62 82 LEU A CA 1
ATOM 641 C C . LEU A 1 82 ? -2.204 -6.925 21.137 1.00 94.62 82 LEU A C 1
ATOM 643 O O . LEU A 1 82 ? -1.945 -5.737 21.336 1.00 94.62 82 LEU A O 1
ATOM 647 N N . GLY A 1 83 ? -2.228 -7.835 22.113 1.00 91.94 83 GLY A N 1
ATOM 648 C CA . GLY A 1 83 ? -2.063 -7.532 23.539 1.00 91.94 83 GLY A CA 1
ATOM 649 C C . GLY A 1 83 ? -3.346 -7.045 24.227 1.00 91.94 83 GLY A C 1
ATOM 650 O O . GLY A 1 83 ? -4.433 -7.080 23.653 1.00 91.94 83 GLY A O 1
ATOM 651 N N . ASP A 1 84 ? -3.210 -6.575 25.470 1.00 94.50 84 ASP A N 1
ATOM 652 C CA . ASP A 1 84 ? -4.351 -6.287 26.359 1.00 94.50 84 ASP A CA 1
ATOM 653 C C . ASP A 1 84 ? -5.060 -4.957 26.065 1.00 94.50 84 ASP A C 1
ATOM 655 O O . ASP A 1 84 ? -6.177 -4.718 26.527 1.00 94.50 84 ASP A O 1
ATOM 659 N N . THR A 1 85 ? -4.413 -4.065 25.310 1.00 97.94 85 THR A N 1
ATOM 660 C CA . THR A 1 85 ? -4.989 -2.788 24.877 1.00 97.94 85 THR A CA 1
ATOM 661 C C . THR A 1 85 ? -4.920 -2.666 23.363 1.00 97.94 85 THR A C 1
ATOM 663 O O . THR A 1 85 ? -3.844 -2.633 22.767 1.00 97.94 85 THR A O 1
ATOM 666 N N . ILE A 1 86 ? -6.090 -2.536 22.746 1.00 98.62 86 ILE A N 1
ATOM 667 C CA . ILE A 1 86 ? -6.261 -2.389 21.306 1.00 98.62 86 ILE A CA 1
ATOM 668 C C . ILE A 1 86 ? -6.761 -0.979 21.018 1.00 98.62 86 ILE A C 1
ATOM 670 O O . ILE A 1 86 ? -7.760 -0.533 21.570 1.00 98.62 86 ILE A O 1
ATOM 674 N N . THR A 1 87 ? -6.082 -0.275 20.125 1.00 98.75 87 THR A N 1
ATOM 675 C CA . THR A 1 87 ? -6.498 1.027 19.600 1.00 98.75 87 THR A CA 1
ATOM 676 C C . THR A 1 87 ? -6.987 0.861 18.172 1.00 98.75 87 THR A C 1
ATOM 678 O O . THR A 1 87 ? -6.360 0.163 17.373 1.00 98.75 87 THR A O 1
ATOM 681 N N . VAL A 1 88 ? -8.101 1.509 17.843 1.00 98.75 88 VAL A N 1
ATOM 682 C CA . VAL A 1 88 ? -8.688 1.477 16.503 1.00 98.75 88 VAL A CA 1
ATOM 683 C C . VAL A 1 88 ? -9.006 2.900 16.058 1.00 98.75 88 VAL A C 1
ATOM 685 O O . VAL A 1 88 ? -9.734 3.614 16.750 1.00 98.75 88 VAL A O 1
ATOM 688 N N . LYS A 1 89 ? -8.470 3.311 14.905 1.00 98.50 89 LYS A N 1
ATOM 689 C CA . LYS A 1 89 ? -8.740 4.615 14.276 1.00 98.50 89 LYS A CA 1
ATOM 690 C C . LYS A 1 89 ? -9.037 4.461 12.775 1.00 98.50 89 LYS A C 1
ATOM 692 O O . LYS A 1 89 ? -8.646 3.443 12.191 1.00 98.50 89 LYS A O 1
ATOM 697 N N . PRO A 1 90 ? -9.731 5.427 12.142 1.00 98.69 90 PRO A N 1
ATOM 698 C CA . PRO A 1 90 ? -9.964 5.408 10.699 1.00 98.69 90 PRO A CA 1
ATOM 699 C C . PRO A 1 90 ? -8.655 5.349 9.897 1.00 98.69 90 PRO A C 1
ATOM 701 O O . PRO A 1 90 ? -7.572 5.622 10.419 1.00 98.69 90 PRO A O 1
ATOM 704 N N . LEU A 1 91 ? -8.762 4.998 8.613 1.00 98.69 91 LEU A N 1
ATOM 705 C CA . LEU A 1 91 ? -7.650 5.132 7.669 1.00 98.69 91 LEU A CA 1
ATOM 706 C C . LEU A 1 91 ? -7.145 6.584 7.641 1.00 98.69 91 LEU A C 1
ATOM 708 O O . LEU A 1 91 ? -7.932 7.528 7.675 1.00 98.69 91 LEU A O 1
ATOM 712 N N . ASN A 1 92 ? -5.828 6.756 7.565 1.00 98.00 92 ASN A N 1
ATOM 713 C CA . ASN A 1 92 ? -5.202 8.063 7.411 1.00 98.00 92 ASN A CA 1
ATOM 714 C C . ASN A 1 92 ? -5.399 8.583 5.974 1.00 98.00 92 ASN A C 1
ATOM 716 O O . ASN A 1 92 ? -5.820 7.856 5.072 1.00 98.00 92 ASN A O 1
ATOM 720 N N . ASN A 1 93 ? -5.043 9.850 5.750 1.00 97.50 93 ASN A N 1
ATOM 721 C CA . ASN A 1 93 ? -5.049 10.529 4.445 1.00 97.50 93 ASN A CA 1
ATOM 722 C C . ASN A 1 93 ? -6.418 10.687 3.764 1.00 97.50 93 ASN A C 1
ATOM 724 O O . ASN A 1 93 ? -6.481 11.268 2.679 1.00 97.50 93 ASN A O 1
ATOM 728 N N . LEU A 1 94 ? -7.492 10.216 4.395 1.00 97.81 94 LEU A N 1
ATOM 729 C CA . LEU A 1 94 ? -8.858 10.283 3.893 1.00 97.81 94 LEU A CA 1
ATOM 730 C C . LEU A 1 94 ? -9.737 11.091 4.861 1.00 97.81 94 LEU A C 1
ATOM 732 O O . LEU A 1 94 ? -9.556 10.975 6.077 1.00 97.81 94 LEU A O 1
ATOM 736 N N . PRO A 1 95 ? -10.675 11.914 4.357 1.00 96.94 95 PRO A N 1
ATOM 737 C CA . PRO A 1 95 ? -11.595 12.660 5.210 1.00 96.94 95 PRO A CA 1
ATOM 738 C C . PRO A 1 95 ? -12.444 11.721 6.069 1.00 96.94 95 PRO A C 1
ATOM 740 O O . PRO A 1 95 ? -12.902 10.684 5.600 1.00 96.94 95 PRO A O 1
ATOM 743 N N . ILE A 1 96 ? -12.688 12.078 7.326 1.00 98.00 96 ILE A N 1
ATOM 744 C CA . ILE A 1 96 ? -13.528 11.275 8.222 1.00 98.00 96 ILE A CA 1
ATOM 745 C C . ILE A 1 96 ? -14.996 11.631 7.962 1.00 98.00 96 ILE A C 1
ATOM 747 O O . ILE A 1 96 ? -15.358 12.803 7.978 1.00 98.00 96 ILE A O 1
ATOM 751 N N . ILE A 1 97 ? -15.848 10.624 7.751 1.00 97.81 97 ILE A N 1
ATOM 752 C CA . ILE A 1 97 ? -17.307 10.800 7.682 1.00 97.81 97 ILE A CA 1
ATOM 753 C C . ILE A 1 97 ? -17.899 10.689 9.086 1.00 97.81 97 ILE A C 1
ATOM 755 O O . ILE A 1 97 ? -18.662 11.557 9.505 1.00 97.81 97 ILE A O 1
ATOM 759 N N . LYS A 1 98 ? -17.569 9.603 9.797 1.00 97.94 98 LYS A N 1
ATOM 760 C CA . LYS A 1 98 ? -17.969 9.361 11.188 1.00 97.94 98 LYS A CA 1
ATOM 761 C C . LYS A 1 98 ? -17.163 8.206 11.783 1.00 97.94 98 LYS A C 1
ATOM 763 O O . LYS A 1 98 ? -17.117 7.131 11.191 1.00 97.94 98 LYS A O 1
ATOM 768 N N . ASP A 1 99 ? -16.616 8.397 12.977 1.00 98.19 99 ASP A N 1
ATOM 769 C CA . ASP A 1 99 ? -15.869 7.399 13.747 1.00 98.19 99 ASP A CA 1
ATOM 770 C C . ASP A 1 99 ? -14.764 6.725 12.910 1.00 98.19 99 ASP A C 1
ATOM 772 O O . ASP A 1 99 ? -13.786 7.373 12.539 1.00 98.19 99 ASP A O 1
ATOM 776 N N . LEU A 1 100 ? -14.921 5.437 12.585 1.00 98.62 100 LEU A N 1
ATOM 777 C CA . LEU A 1 100 ? -13.959 4.650 11.808 1.00 98.62 100 LEU A CA 1
ATOM 778 C C . LEU A 1 100 ? -14.257 4.667 10.296 1.00 98.62 100 LEU A C 1
ATOM 780 O O . LEU A 1 100 ? -13.579 3.990 9.522 1.00 98.62 100 LEU A O 1
ATOM 784 N N . VAL A 1 101 ? -15.287 5.401 9.865 1.00 98.69 101 VAL A N 1
ATOM 785 C CA . VAL A 1 101 ? -15.705 5.525 8.465 1.00 98.69 101 VAL A CA 1
ATOM 786 C C . VAL A 1 101 ? -15.074 6.762 7.839 1.00 98.69 101 VAL A C 1
ATOM 788 O O . VAL A 1 101 ? -15.320 7.886 8.276 1.00 98.69 101 VAL A O 1
ATOM 791 N N . VAL A 1 102 ? -14.319 6.547 6.764 1.00 98.50 102 VAL A N 1
ATOM 792 C CA . VAL A 1 102 ? -13.710 7.601 5.943 1.00 98.50 102 VAL A CA 1
ATOM 793 C C . VAL A 1 102 ? -14.415 7.761 4.602 1.00 98.50 102 VAL A C 1
ATOM 795 O O . VAL A 1 102 ? -15.063 6.835 4.107 1.00 98.50 102 VAL A O 1
ATOM 798 N N . ASP A 1 103 ? -14.264 8.922 3.989 1.00 98.19 103 ASP A N 1
ATOM 799 C CA . ASP A 1 103 ? -14.620 9.154 2.602 1.00 98.19 103 ASP A CA 1
ATOM 800 C C . ASP A 1 103 ? -13.552 8.550 1.683 1.00 98.19 103 ASP A C 1
ATOM 802 O O . ASP A 1 103 ? -12.379 8.911 1.751 1.00 98.19 103 ASP A O 1
ATOM 806 N N . MET A 1 104 ? -13.962 7.591 0.853 1.00 98.25 104 MET A N 1
ATOM 807 C CA . MET A 1 104 ? -13.076 6.901 -0.090 1.00 98.25 104 MET A CA 1
ATOM 808 C C . MET A 1 104 ? -13.062 7.573 -1.466 1.00 98.25 104 MET A C 1
ATOM 810 O O . MET A 1 104 ? -12.290 7.150 -2.325 1.00 98.25 104 MET A O 1
ATOM 814 N N . GLU A 1 105 ? -13.878 8.605 -1.681 1.00 98.12 105 GLU A N 1
ATOM 815 C CA . GLU A 1 105 ? -13.992 9.295 -2.963 1.00 98.12 105 GLU A CA 1
ATOM 816 C C . GLU A 1 105 ? -12.626 9.780 -3.495 1.00 98.12 105 GLU A C 1
ATOM 818 O O . GLU A 1 105 ? -12.286 9.431 -4.627 1.00 98.12 105 GLU A O 1
ATOM 823 N N . PRO A 1 106 ? -11.740 10.424 -2.698 1.00 97.88 106 PRO A N 1
ATOM 824 C CA . PRO A 1 106 ? -10.425 10.840 -3.201 1.00 97.88 106 PRO A CA 1
ATOM 825 C C . PRO A 1 106 ? -9.538 9.671 -3.656 1.00 97.88 106 PRO A C 1
ATOM 827 O O . PRO A 1 106 ? -8.700 9.825 -4.544 1.00 97.88 106 PRO A O 1
ATOM 830 N N . PHE A 1 107 ? -9.698 8.496 -3.039 1.00 98.56 107 PHE A N 1
ATOM 831 C CA . PHE A 1 107 ? -8.981 7.285 -3.430 1.00 98.56 107 PHE A CA 1
ATOM 832 C C . PHE A 1 107 ? -9.512 6.737 -4.760 1.00 98.56 107 PHE A C 1
ATOM 834 O O . PHE A 1 107 ? -8.719 6.425 -5.651 1.00 98.56 107 PHE A O 1
ATOM 841 N N . PHE A 1 108 ? -10.836 6.638 -4.912 1.00 98.50 108 PHE A N 1
ATOM 842 C CA . PHE A 1 108 ? -11.446 6.086 -6.122 1.00 98.50 108 PHE A CA 1
ATOM 843 C C . PHE A 1 108 ? -11.310 7.015 -7.326 1.00 98.50 108 PHE A C 1
ATOM 845 O O . PHE A 1 108 ? -10.977 6.525 -8.397 1.00 98.50 108 PHE A O 1
ATOM 852 N N . GLN A 1 109 ? -11.394 8.335 -7.153 1.00 98.31 109 GLN A N 1
ATOM 853 C CA . GLN A 1 109 ? -11.138 9.291 -8.238 1.00 98.31 109 GLN A CA 1
ATOM 854 C C . GLN A 1 109 ? -9.739 9.119 -8.850 1.00 98.31 109 GLN A C 1
ATOM 856 O O . GLN A 1 109 ? -9.573 9.111 -10.071 1.00 98.31 109 GLN A O 1
ATOM 861 N N . LYS A 1 110 ? -8.716 8.910 -8.012 1.00 98.25 110 LYS A N 1
ATOM 862 C CA . LYS A 1 110 ? -7.344 8.626 -8.468 1.00 98.25 110 LYS A CA 1
ATOM 863 C C . LYS A 1 110 ? -7.199 7.239 -9.087 1.00 98.25 110 LYS A C 1
ATOM 865 O O . LYS A 1 110 ? -6.395 7.046 -9.993 1.00 98.25 110 LYS A O 1
ATOM 870 N N . TYR A 1 111 ? -7.954 6.263 -8.594 1.00 98.31 111 TYR A N 1
ATOM 871 C CA . TYR A 1 111 ? -7.986 4.921 -9.166 1.00 98.31 111 TYR A CA 1
ATOM 872 C C . TYR A 1 111 ? -8.670 4.900 -10.542 1.00 98.31 111 TYR A C 1
ATOM 874 O O . TYR A 1 111 ? -8.216 4.215 -11.453 1.00 98.31 111 TYR A O 1
ATOM 882 N N . GLU A 1 112 ? -9.731 5.680 -10.725 1.00 98.19 112 GLU A N 1
ATOM 883 C CA . GLU A 1 112 ? -10.463 5.818 -11.984 1.00 98.19 112 GLU A CA 1
ATOM 884 C C . GLU A 1 112 ? -9.697 6.642 -13.019 1.00 98.19 112 GLU A C 1
ATOM 886 O O . GLU A 1 112 ? -9.751 6.340 -14.217 1.00 98.19 112 GLU A O 1
ATOM 891 N N . SER A 1 113 ? -8.918 7.634 -12.574 1.00 97.44 113 SER A N 1
ATOM 892 C CA . SER A 1 113 ? -8.149 8.493 -13.476 1.00 97.44 113 SER A CA 1
ATOM 893 C C . SER A 1 113 ? -7.169 7.700 -14.348 1.00 97.44 113 SER A C 1
ATOM 895 O O . SER A 1 113 ? -6.958 8.082 -15.499 1.00 97.44 113 SER A O 1
ATOM 897 N N . ILE A 1 114 ? -6.659 6.551 -13.880 1.00 97.06 114 ILE A N 1
ATOM 898 C CA . ILE A 1 114 ? -5.733 5.689 -14.637 1.00 97.06 114 ILE A CA 1
ATOM 899 C C . ILE A 1 114 ? -6.416 4.729 -15.628 1.00 97.06 114 ILE A C 1
ATOM 901 O O . ILE A 1 114 ? -5.732 3.907 -16.241 1.00 97.06 114 ILE A O 1
ATOM 905 N N . ILE A 1 115 ? -7.741 4.835 -15.816 1.00 97.38 115 ILE A N 1
ATOM 906 C CA . ILE A 1 115 ? -8.565 3.975 -16.690 1.00 97.38 115 ILE A CA 1
ATOM 907 C C . ILE A 1 115 ? -8.554 2.507 -16.205 1.00 97.38 115 ILE A C 1
ATOM 909 O O . ILE A 1 115 ? -8.084 1.637 -16.915 1.00 97.38 115 ILE A O 1
ATOM 913 N N . PRO A 1 116 ? -9.023 2.149 -15.002 1.00 96.62 116 PRO A N 1
ATOM 914 C CA . PRO A 1 116 ? -8.670 0.893 -14.311 1.00 96.62 116 PRO A CA 1
ATOM 915 C C . PRO A 1 116 ? -9.264 -0.409 -14.890 1.00 96.62 116 PRO A C 1
ATOM 917 O O . PRO A 1 116 ? -9.334 -1.429 -14.198 1.00 96.62 116 PRO A O 1
ATOM 920 N N . TYR A 1 117 ? -9.664 -0.418 -16.154 1.00 94.44 117 TYR A N 1
ATOM 921 C CA . TYR A 1 117 ? -10.216 -1.549 -16.881 1.00 94.44 117 TYR A CA 1
ATOM 922 C C . TYR A 1 117 ? -9.369 -1.896 -18.111 1.00 94.44 117 TYR A C 1
ATOM 924 O O . TYR A 1 117 ? -8.582 -1.090 -18.615 1.00 94.44 117 TYR A O 1
ATOM 932 N N . PHE A 1 118 ? -9.531 -3.141 -18.547 1.00 91.94 118 PHE A N 1
ATOM 933 C CA . PHE A 1 118 ? -8.903 -3.692 -19.740 1.00 91.94 118 PHE A CA 1
ATOM 934 C C . PHE A 1 118 ? -9.551 -3.113 -21.001 1.00 91.94 118 PHE A C 1
ATOM 936 O O . PHE A 1 118 ? -10.779 -3.023 -21.066 1.00 91.94 118 PHE A O 1
ATOM 943 N N . ILE A 1 119 ? -8.737 -2.754 -21.992 1.00 91.12 119 ILE A N 1
ATOM 944 C CA . ILE A 1 119 ? -9.201 -2.328 -23.317 1.00 91.12 119 ILE A CA 1
ATOM 945 C C . ILE A 1 119 ? -8.595 -3.282 -24.348 1.00 91.12 119 ILE A C 1
ATOM 947 O O . ILE A 1 119 ? -7.378 -3.336 -24.484 1.00 91.12 119 ILE A O 1
ATOM 951 N N . GLY A 1 120 ? -9.434 -4.043 -25.055 1.00 87.31 120 GLY A N 1
ATOM 952 C CA . GLY A 1 120 ? -8.990 -4.988 -26.083 1.00 87.31 120 GLY A CA 1
ATOM 953 C C . GLY A 1 120 ? -8.443 -4.291 -27.329 1.00 87.31 120 GLY A C 1
ATOM 954 O O . GLY A 1 120 ? -8.826 -3.163 -27.631 1.00 87.31 120 GLY A O 1
ATOM 955 N N . LYS A 1 121 ? -7.527 -4.959 -28.043 1.00 81.31 121 LYS A N 1
ATOM 956 C CA . LYS A 1 121 ? -7.006 -4.480 -29.339 1.00 81.31 121 LYS A CA 1
ATOM 957 C C . LYS A 1 121 ? -8.026 -4.626 -30.469 1.00 81.31 121 LYS A C 1
ATOM 959 O O . LYS A 1 121 ? -8.064 -3.761 -31.335 1.00 81.31 121 LYS A O 1
ATOM 964 N N . ASP A 1 122 ? -8.857 -5.663 -30.390 1.00 79.19 122 ASP A N 1
ATOM 965 C CA . ASP A 1 122 ? -9.908 -6.002 -31.349 1.00 79.19 122 ASP A CA 1
ATOM 966 C C . ASP A 1 122 ? -11.248 -6.200 -30.609 1.00 79.19 122 ASP A C 1
ATOM 968 O O . ASP A 1 122 ? -11.262 -6.361 -29.385 1.00 79.19 122 ASP A O 1
ATOM 972 N N . ASP A 1 123 ? -12.365 -6.240 -31.345 1.00 66.50 123 ASP A N 1
ATOM 973 C CA . ASP A 1 123 ? -13.718 -6.473 -30.798 1.00 66.50 123 ASP A CA 1
ATOM 974 C C . ASP A 1 123 ? -13.981 -7.944 -30.396 1.00 66.50 123 ASP A C 1
ATOM 976 O O . ASP A 1 123 ? -15.055 -8.284 -29.892 1.00 66.50 123 ASP A O 1
ATOM 980 N N . GLU A 1 124 ? -13.009 -8.841 -30.593 1.00 69.00 124 GLU A N 1
ATOM 981 C CA . GLU A 1 124 ? -13.092 -10.223 -30.118 1.00 69.00 124 GLU A CA 1
ATOM 982 C C . GLU A 1 124 ? -12.734 -10.343 -28.629 1.00 69.00 124 GLU A C 1
ATOM 984 O O . GLU A 1 124 ? -11.839 -9.678 -28.103 1.00 69.00 124 GLU A O 1
ATOM 989 N N . VAL A 1 125 ? -13.398 -11.271 -27.933 1.00 69.69 125 VAL A N 1
ATOM 990 C CA . VAL A 1 125 ? -13.059 -11.617 -26.548 1.00 69.69 125 VAL A CA 1
ATOM 991 C C . VAL A 1 125 ? -11.609 -12.104 -26.489 1.00 69.69 125 VAL A C 1
ATOM 993 O O . VAL A 1 125 ? -11.259 -13.133 -27.070 1.00 69.69 125 VAL A O 1
ATOM 996 N N . ALA A 1 126 ? -10.761 -11.385 -25.751 1.00 67.50 126 ALA A N 1
ATOM 997 C CA . ALA A 1 126 ? -9.349 -11.724 -25.629 1.00 67.50 126 ALA A CA 1
ATOM 998 C C . ALA A 1 126 ? -9.161 -13.154 -25.081 1.00 67.50 126 ALA A C 1
ATOM 1000 O O . ALA A 1 126 ? -9.612 -13.490 -23.981 1.00 67.50 126 ALA A O 1
ATOM 1001 N N . LYS A 1 127 ? -8.456 -14.004 -25.838 1.00 68.44 127 LYS A N 1
ATOM 1002 C CA . LYS A 1 127 ? -8.209 -15.402 -25.456 1.00 68.44 127 LYS A CA 1
ATOM 1003 C C . LYS A 1 127 ? -7.391 -15.468 -24.159 1.00 68.44 127 LYS A C 1
ATOM 1005 O O . LYS A 1 127 ? -6.378 -14.785 -23.997 1.00 68.44 127 LYS A O 1
ATOM 1010 N N . THR A 1 128 ? -7.844 -16.300 -23.223 1.00 63.16 128 THR A N 1
ATOM 1011 C CA . THR A 1 128 ? -7.165 -16.586 -21.949 1.00 63.16 128 THR A CA 1
ATOM 1012 C C . THR A 1 128 ? -6.763 -18.064 -21.938 1.00 63.16 128 THR A C 1
ATOM 1014 O O . THR A 1 128 ? -7.586 -18.894 -22.321 1.00 63.16 128 THR A O 1
ATOM 1017 N N . PRO A 1 129 ? -5.542 -18.428 -21.503 1.00 59.12 129 PRO A N 1
ATOM 1018 C CA . PRO A 1 129 ? -4.501 -17.571 -20.931 1.00 59.12 129 PRO A CA 1
ATOM 1019 C C . PRO A 1 129 ? -3.537 -16.982 -21.974 1.00 59.12 129 PRO A C 1
ATOM 1021 O O . PRO A 1 129 ? -3.074 -17.689 -22.866 1.00 59.12 129 PRO A O 1
ATOM 1024 N N . SER A 1 130 ? -3.132 -15.719 -21.786 1.00 61.22 130 SER A N 1
ATOM 1025 C CA . SER A 1 130 ? -1.825 -15.274 -22.285 1.00 61.22 130 SER A CA 1
ATOM 1026 C C . SER A 1 130 ? -0.771 -15.923 -21.387 1.00 61.22 130 SER A C 1
ATOM 1028 O O . SER A 1 130 ? -0.684 -15.615 -20.201 1.00 61.22 130 SER A O 1
ATOM 1030 N N . ARG A 1 131 ? -0.020 -16.896 -21.915 1.00 61.56 131 ARG A N 1
ATOM 1031 C CA . ARG A 1 131 ? 1.104 -17.537 -21.202 1.00 61.56 131 ARG A CA 1
ATOM 1032 C C . ARG A 1 131 ? 2.401 -16.734 -21.342 1.00 61.56 131 ARG A C 1
ATOM 1034 O O . ARG A 1 131 ? 3.481 -17.286 -21.112 1.00 61.56 131 ARG A O 1
ATOM 1041 N N . SER A 1 132 ? 2.324 -15.470 -21.762 1.00 64.62 132 SER A N 1
ATOM 1042 C CA . SER A 1 132 ? 3.518 -14.661 -21.966 1.00 64.62 132 SER A CA 1
ATOM 1043 C C . SER A 1 132 ? 4.267 -14.476 -20.637 1.00 64.62 132 SER A C 1
ATOM 1045 O O . SER A 1 132 ? 3.641 -14.347 -19.578 1.00 64.62 132 SER A O 1
ATOM 1047 N N . PRO A 1 133 ? 5.612 -14.486 -20.651 1.00 65.25 133 PRO A N 1
ATOM 1048 C CA . PRO A 1 133 ? 6.408 -14.192 -19.461 1.00 65.25 133 PRO A CA 1
ATOM 1049 C C . PRO A 1 133 ? 6.002 -12.869 -18.797 1.00 65.25 133 PRO A C 1
ATOM 1051 O O . PRO A 1 133 ? 5.935 -12.801 -17.575 1.00 65.25 133 PRO A O 1
ATOM 1054 N N . ALA A 1 134 ? 5.630 -11.859 -19.593 1.00 61.19 134 ALA A N 1
ATOM 1055 C CA . ALA A 1 134 ? 5.132 -10.571 -19.114 1.00 61.19 134 ALA A CA 1
ATOM 1056 C C . ALA A 1 134 ? 3.840 -10.688 -18.284 1.00 61.19 134 ALA A C 1
ATOM 1058 O O . ALA A 1 134 ? 3.708 -10.022 -17.259 1.00 61.19 134 ALA A O 1
ATOM 1059 N N . ARG A 1 135 ? 2.915 -11.584 -18.659 1.00 68.25 135 ARG A N 1
ATOM 1060 C CA . ARG A 1 135 ? 1.664 -11.794 -17.919 1.00 68.25 135 ARG A CA 1
ATOM 1061 C C . ARG A 1 135 ? 1.871 -12.509 -16.581 1.00 68.25 135 ARG A C 1
ATOM 1063 O O . ARG A 1 135 ? 1.170 -12.183 -15.625 1.00 68.25 135 ARG A O 1
ATOM 1070 N N . ARG A 1 136 ? 2.840 -13.430 -16.496 1.00 67.25 136 ARG A N 1
ATOM 1071 C CA . ARG A 1 136 ? 3.199 -14.101 -15.228 1.00 67.25 136 ARG A CA 1
ATOM 1072 C C . ARG A 1 136 ? 3.747 -13.120 -14.193 1.00 67.25 136 ARG A C 1
ATOM 1074 O O . ARG A 1 136 ? 3.509 -13.287 -13.005 1.00 67.25 136 ARG A O 1
ATOM 1081 N N . LEU A 1 137 ? 4.430 -12.067 -14.646 1.00 66.00 137 LEU A N 1
ATOM 1082 C CA . LEU A 1 137 ? 4.997 -11.036 -13.772 1.00 66.00 137 LEU A CA 1
ATOM 1083 C C . LEU A 1 137 ? 3.941 -10.187 -13.046 1.00 66.00 137 LEU A C 1
ATOM 1085 O O . LEU A 1 137 ? 4.280 -9.511 -12.077 1.00 66.00 137 LEU A O 1
ATOM 1089 N N . ILE A 1 138 ? 2.679 -10.208 -13.491 1.00 77.12 138 ILE A N 1
ATOM 1090 C CA . ILE A 1 138 ? 1.606 -9.426 -12.863 1.00 77.12 138 ILE A CA 1
ATOM 1091 C C . ILE A 1 138 ? 0.609 -10.262 -12.060 1.00 77.12 138 ILE A C 1
ATOM 1093 O O . ILE A 1 138 ? -0.247 -9.667 -11.409 1.00 77.12 138 ILE A O 1
ATOM 1097 N N . ASP A 1 139 ? 0.690 -11.598 -12.087 1.00 75.12 139 ASP A N 1
ATOM 1098 C CA . ASP A 1 139 ? -0.296 -12.470 -11.427 1.00 75.12 139 ASP A CA 1
ATOM 1099 C C . ASP A 1 139 ? -0.424 -12.151 -9.934 1.00 75.12 139 ASP A C 1
ATOM 1101 O O . ASP A 1 139 ? -1.529 -11.901 -9.451 1.00 75.12 139 ASP A O 1
ATOM 1105 N N . ASP A 1 140 ? 0.706 -12.005 -9.243 1.00 74.75 140 ASP A N 1
ATOM 1106 C CA . ASP A 1 140 ? 0.727 -11.642 -7.825 1.00 74.75 140 ASP A CA 1
ATOM 1107 C C . ASP A 1 140 ? 0.168 -10.232 -7.567 1.00 74.75 140 ASP A C 1
ATOM 1109 O O . ASP A 1 140 ? -0.370 -9.959 -6.500 1.00 74.75 140 ASP A O 1
ATOM 1113 N N . MET A 1 141 ? 0.258 -9.314 -8.534 1.00 83.88 141 MET A N 1
ATOM 1114 C CA . MET A 1 141 ? -0.150 -7.911 -8.365 1.00 83.88 141 MET A CA 1
ATOM 1115 C C . MET A 1 141 ? -1.647 -7.673 -8.610 1.00 83.88 141 MET A C 1
ATOM 1117 O O . MET A 1 141 ? -2.173 -6.627 -8.205 1.00 83.88 141 MET A O 1
ATOM 1121 N N . LEU A 1 142 ? -2.345 -8.619 -9.247 1.00 89.56 142 LEU A N 1
ATOM 1122 C CA . LEU A 1 142 ? -3.772 -8.515 -9.584 1.00 89.56 142 LEU A CA 1
ATOM 1123 C C . LEU A 1 142 ? -4.704 -8.683 -8.386 1.00 89.56 142 LEU A C 1
ATOM 1125 O O . LEU A 1 142 ? -5.841 -8.216 -8.426 1.00 89.56 142 LEU A O 1
ATOM 1129 N N . ASP A 1 143 ? -4.201 -9.261 -7.301 1.00 91.06 143 ASP A N 1
ATOM 1130 C CA . ASP A 1 143 ? -4.940 -9.580 -6.080 1.00 91.06 143 ASP A CA 1
ATOM 1131 C C . ASP A 1 143 ? -5.370 -8.351 -5.252 1.00 91.06 143 ASP A C 1
ATOM 1133 O O . ASP A 1 143 ? -5.898 -8.480 -4.143 1.00 91.06 143 ASP A O 1
ATOM 1137 N N . CYS A 1 144 ? -5.151 -7.136 -5.765 1.00 95.69 144 CYS A N 1
ATOM 1138 C CA . CYS A 1 144 ? -5.553 -5.892 -5.120 1.00 95.69 144 CYS A CA 1
ATOM 1139 C C . CYS A 1 144 ? -7.074 -5.832 -4.900 1.00 95.69 144 CYS A C 1
ATOM 1141 O O . CYS A 1 144 ? -7.852 -5.703 -5.838 1.00 95.69 144 CYS A O 1
ATOM 1143 N N . ILE A 1 145 ? -7.490 -5.800 -3.632 1.00 97.31 145 ILE A N 1
ATOM 1144 C CA . ILE A 1 145 ? -8.900 -5.689 -3.212 1.00 97.31 145 ILE A CA 1
ATOM 1145 C C . ILE A 1 145 ? -9.359 -4.243 -2.957 1.00 97.31 145 ILE A C 1
ATOM 1147 O O . ILE A 1 145 ? -10.347 -4.011 -2.264 1.00 97.31 145 ILE A O 1
ATOM 1151 N N . THR A 1 146 ? -8.594 -3.246 -3.416 1.00 97.75 146 THR A N 1
ATOM 1152 C CA . THR A 1 146 ? -8.918 -1.808 -3.268 1.00 97.75 146 THR A CA 1
ATOM 1153 C C . THR A 1 146 ? -9.255 -1.362 -1.833 1.00 97.75 146 THR A C 1
ATOM 1155 O O . THR A 1 146 ? -10.075 -0.480 -1.612 1.00 97.75 146 THR A O 1
ATOM 1158 N N . CYS A 1 147 ? -8.602 -1.951 -0.824 1.00 98.25 147 CYS A N 1
ATOM 1159 C CA . CYS A 1 147 ? -8.902 -1.680 0.589 1.00 98.25 147 CYS A CA 1
ATOM 1160 C C . CYS A 1 147 ? -8.407 -0.321 1.120 1.00 98.25 147 CYS A C 1
ATOM 1162 O O . CYS A 1 147 ? -8.732 0.047 2.242 1.00 98.25 147 CYS A O 1
ATOM 1164 N N . GLY A 1 148 ? -7.567 0.402 0.374 1.00 98.38 148 GLY A N 1
ATOM 1165 C CA . GLY A 1 148 ? -7.021 1.698 0.799 1.00 98.38 148 GLY A CA 1
ATOM 1166 C C . GLY A 1 148 ? -5.897 1.651 1.849 1.00 98.38 148 GLY A C 1
ATOM 1167 O O . GLY A 1 148 ? -5.313 2.692 2.130 1.00 98.38 148 GLY A O 1
ATOM 1168 N N . ALA A 1 149 ? -5.514 0.482 2.383 1.00 98.56 149 ALA A N 1
ATOM 1169 C CA . ALA A 1 149 ? -4.450 0.372 3.397 1.00 98.56 149 ALA A CA 1
ATOM 1170 C C . ALA A 1 149 ? -3.121 1.007 2.941 1.00 98.56 149 ALA A C 1
ATOM 1172 O O . ALA A 1 149 ? -2.541 1.827 3.644 1.00 98.56 149 ALA A O 1
ATOM 1173 N N . CYS A 1 150 ? -2.682 0.714 1.713 1.00 98.31 150 CYS A N 1
ATOM 1174 C CA . CYS A 1 150 ? -1.473 1.315 1.144 1.00 98.31 150 CYS A CA 1
ATOM 1175 C C . CYS A 1 150 ? -1.559 2.840 0.967 1.00 98.31 150 CYS A C 1
ATOM 1177 O O . CYS A 1 150 ? -0.541 3.523 1.033 1.00 98.31 150 CYS A O 1
ATOM 1179 N N . TYR A 1 151 ? -2.760 3.372 0.733 1.00 98.44 151 TYR A N 1
ATOM 1180 C CA . TYR A 1 151 ? -3.011 4.803 0.570 1.00 98.44 151 TYR A CA 1
ATOM 1181 C C . TYR A 1 151 ? -2.989 5.527 1.924 1.00 98.44 151 TYR A C 1
ATOM 1183 O O . TYR A 1 151 ? -2.433 6.617 2.032 1.00 98.44 151 TYR A O 1
ATOM 1191 N N . SER A 1 152 ? -3.526 4.884 2.964 1.00 98.56 152 SER A N 1
ATOM 1192 C CA . SER A 1 152 ? -3.446 5.334 4.359 1.00 98.56 152 SER A CA 1
ATOM 1193 C C . SER A 1 152 ? -2.008 5.358 4.879 1.00 98.56 152 SER A C 1
ATOM 1195 O O . SER A 1 152 ? -1.607 6.334 5.507 1.00 98.56 152 SER A O 1
ATOM 1197 N N . ALA A 1 153 ? -1.219 4.324 4.584 1.00 98.19 153 ALA A N 1
ATOM 1198 C CA . ALA A 1 153 ? 0.137 4.203 5.115 1.00 98.19 153 ALA A CA 1
ATOM 1199 C C . ALA A 1 153 ? 1.158 5.123 4.418 1.00 98.19 153 ALA A C 1
ATOM 1201 O O . ALA A 1 153 ? 2.154 5.513 5.014 1.00 98.19 153 ALA A O 1
ATOM 1202 N N . CYS A 1 154 ? 0.940 5.475 3.147 1.00 97.75 154 CYS A N 1
ATOM 1203 C CA . CYS A 1 154 ? 1.937 6.190 2.353 1.00 97.75 154 CYS A CA 1
ATOM 1204 C C . CYS A 1 154 ? 2.065 7.668 2.757 1.00 97.75 154 CYS A C 1
ATOM 1206 O O . CYS A 1 154 ? 1.136 8.458 2.563 1.00 97.75 154 CYS A O 1
ATOM 1208 N N . SER A 1 155 ? 3.250 8.087 3.213 1.00 95.94 155 SER A N 1
ATOM 1209 C CA . SER A 1 155 ? 3.470 9.488 3.592 1.00 95.94 155 SER A CA 1
ATOM 1210 C C . SER A 1 155 ? 3.454 10.441 2.390 1.00 95.94 155 SER A C 1
ATOM 1212 O O . SER A 1 155 ? 3.105 11.609 2.543 1.00 95.94 155 SER A O 1
ATOM 1214 N N . MET A 1 156 ? 3.775 9.963 1.181 1.00 97.25 156 MET A N 1
ATOM 1215 C CA . MET A 1 156 ? 3.681 10.790 -0.032 1.00 97.25 156 MET A CA 1
ATOM 1216 C C . MET A 1 156 ? 2.238 11.170 -0.361 1.00 97.25 156 MET A C 1
ATOM 1218 O O . MET A 1 156 ? 2.002 12.270 -0.841 1.00 97.25 156 MET A O 1
ATOM 1222 N N . VAL A 1 157 ? 1.268 10.308 -0.041 1.00 97.38 157 VAL A N 1
ATOM 1223 C CA . VAL A 1 157 ? -0.163 10.643 -0.145 1.00 97.38 157 VAL A CA 1
ATOM 1224 C C . VAL A 1 157 ? -0.566 11.670 0.923 1.00 97.38 157 VAL A C 1
ATOM 1226 O O . VAL A 1 157 ? -1.446 12.506 0.703 1.00 97.38 157 VAL A O 1
ATOM 1229 N N . ALA A 1 158 ? 0.068 11.623 2.098 1.00 95.25 158 ALA A N 1
ATOM 1230 C CA . ALA A 1 158 ? -0.157 12.617 3.140 1.00 95.25 158 ALA A CA 1
ATOM 1231 C C . ALA A 1 158 ? 0.309 14.010 2.686 1.00 95.25 158 ALA A C 1
ATOM 1233 O O . ALA A 1 158 ? -0.450 14.970 2.848 1.00 95.25 158 ALA A O 1
ATOM 1234 N N . PHE A 1 159 ? 1.510 14.081 2.097 1.00 95.56 159 PHE A N 1
ATOM 1235 C CA . PHE A 1 159 ? 2.182 15.311 1.671 1.00 95.56 159 PHE A CA 1
ATOM 1236 C C . PHE A 1 159 ? 1.617 15.903 0.373 1.00 95.56 159 PHE A C 1
ATOM 1238 O O . PHE A 1 159 ? 1.347 17.098 0.313 1.00 95.56 159 PHE A O 1
ATOM 1245 N N . ASP A 1 160 ? 1.410 15.074 -0.651 1.00 96.06 160 ASP A N 1
ATOM 1246 C CA . ASP A 1 160 ? 0.917 15.490 -1.962 1.00 96.06 160 ASP A CA 1
ATOM 1247 C C . ASP A 1 160 ? -0.485 14.912 -2.200 1.00 96.06 160 ASP A C 1
ATOM 1249 O O . ASP A 1 160 ? -0.668 13.719 -2.467 1.00 96.06 160 ASP A O 1
ATOM 1253 N N . LYS A 1 161 ? -1.501 15.778 -2.106 1.00 94.62 161 LYS A N 1
ATOM 1254 C CA . LYS A 1 161 ? -2.901 15.389 -2.316 1.00 94.62 161 LYS A CA 1
ATOM 1255 C C . LYS A 1 161 ? -3.219 15.053 -3.767 1.00 94.62 161 LYS A C 1
ATOM 1257 O O . LYS A 1 161 ? -4.220 14.374 -3.983 1.00 94.62 161 LYS A O 1
ATOM 1262 N N . GLU A 1 162 ? -2.383 15.427 -4.727 1.00 95.94 162 GLU A N 1
ATOM 1263 C CA . GLU A 1 162 ? -2.546 15.068 -6.138 1.00 95.94 162 GLU A CA 1
ATOM 1264 C C . GLU A 1 162 ? -1.892 13.722 -6.468 1.00 95.94 162 GLU A C 1
ATOM 1266 O O . GLU A 1 162 ? -2.234 13.109 -7.480 1.00 95.94 162 GLU A O 1
ATOM 1271 N N . TYR A 1 163 ? -1.022 13.199 -5.591 1.00 98.25 163 TYR A N 1
ATOM 1272 C CA . TYR A 1 163 ? -0.361 11.916 -5.822 1.00 98.25 163 TYR A CA 1
ATOM 1273 C C . TYR A 1 163 ? -1.369 10.786 -6.058 1.00 98.25 163 TYR A C 1
ATOM 1275 O O . TYR A 1 163 ? -2.179 10.494 -5.174 1.00 98.25 163 TYR A O 1
ATOM 1283 N N . LEU A 1 164 ? -1.282 10.100 -7.206 1.00 98.12 164 LEU A N 1
ATOM 1284 C CA . LEU A 1 164 ? -2.180 8.990 -7.574 1.00 98.12 164 LEU A CA 1
ATOM 1285 C C . LEU A 1 164 ? -2.232 7.874 -6.516 1.00 98.12 164 LEU A C 1
ATOM 1287 O O . LEU A 1 164 ? -3.283 7.280 -6.274 1.00 98.12 164 LEU A O 1
ATOM 1291 N N . GLY A 1 165 ? -1.107 7.614 -5.850 1.00 98.06 165 GLY A N 1
ATOM 1292 C CA . GLY A 1 165 ? -1.014 6.642 -4.770 1.00 98.06 165 GLY A CA 1
ATOM 1293 C C . GLY A 1 165 ? -0.764 5.195 -5.227 1.00 98.06 165 GLY A C 1
ATOM 1294 O O . GLY A 1 165 ? -0.872 4.861 -6.410 1.00 98.06 165 GLY A O 1
ATOM 1295 N N . PRO A 1 166 ? -0.421 4.296 -4.284 1.00 98.12 166 PRO A N 1
ATOM 1296 C CA . PRO A 1 166 ? 0.124 2.984 -4.632 1.00 98.12 166 PRO A CA 1
ATOM 1297 C C . PRO A 1 166 ? -0.864 2.046 -5.334 1.00 98.12 166 PRO A C 1
ATOM 1299 O O . PRO A 1 166 ? -0.484 1.338 -6.262 1.00 98.12 166 PRO A O 1
ATOM 1302 N N . ALA A 1 167 ? -2.137 2.038 -4.923 1.00 98.25 167 ALA A N 1
ATOM 1303 C CA . ALA A 1 167 ? -3.143 1.142 -5.499 1.00 98.25 167 ALA A CA 1
ATOM 1304 C C . ALA A 1 167 ? -3.444 1.458 -6.973 1.00 98.25 167 ALA A C 1
ATOM 1306 O O . ALA A 1 167 ? -3.520 0.538 -7.789 1.00 98.25 167 ALA A O 1
ATOM 1307 N N . ALA A 1 168 ? -3.590 2.745 -7.311 1.00 98.38 168 ALA A N 1
ATOM 1308 C CA . ALA A 1 168 ? -3.840 3.197 -8.678 1.00 98.38 168 ALA A CA 1
ATOM 1309 C C . ALA A 1 168 ? -2.653 2.853 -9.588 1.00 98.38 168 ALA A C 1
ATOM 1311 O O . ALA A 1 168 ? -2.828 2.246 -10.642 1.00 98.38 168 ALA A O 1
ATOM 1312 N N . LEU A 1 169 ? -1.428 3.142 -9.139 1.00 98.38 169 LEU A N 1
ATOM 1313 C CA . LEU A 1 169 ? -0.221 2.838 -9.907 1.00 98.38 169 LEU A CA 1
ATOM 1314 C C . LEU A 1 169 ? 0.021 1.329 -10.063 1.00 98.38 169 LEU A C 1
ATOM 1316 O O . LEU A 1 169 ? 0.401 0.888 -11.144 1.00 98.38 169 LEU A O 1
ATOM 1320 N N . ASN A 1 170 ? -0.271 0.515 -9.042 1.00 97.25 170 ASN A N 1
ATOM 1321 C CA . ASN A 1 170 ? -0.230 -0.943 -9.178 1.00 97.25 170 ASN A CA 1
ATOM 1322 C C . ASN A 1 170 ? -1.212 -1.441 -10.248 1.00 97.25 170 ASN A C 1
ATOM 1324 O O . ASN A 1 170 ? -0.854 -2.275 -11.079 1.00 97.25 170 ASN A O 1
ATOM 1328 N N . ARG A 1 171 ? -2.442 -0.906 -10.261 1.00 97.56 171 ARG A N 1
ATOM 1329 C CA . ARG A 1 171 ? -3.434 -1.262 -11.282 1.00 97.56 171 ARG A CA 1
ATOM 1330 C C . ARG A 1 171 ? -2.991 -0.832 -12.679 1.00 97.56 171 ARG A C 1
ATOM 1332 O O . ARG A 1 171 ? -3.148 -1.610 -13.617 1.00 97.56 171 ARG A O 1
ATOM 1339 N N . ALA A 1 172 ? -2.421 0.365 -12.807 1.00 97.06 172 ALA A N 1
ATOM 1340 C CA . ALA A 1 172 ? -1.882 0.850 -14.070 1.00 97.06 172 ALA A CA 1
ATOM 1341 C C . ALA A 1 172 ? -0.774 -0.075 -14.593 1.00 97.06 172 ALA A C 1
ATOM 1343 O O . ALA A 1 172 ? -0.822 -0.462 -15.755 1.00 97.06 172 ALA A O 1
ATOM 1344 N N . TYR A 1 173 ? 0.159 -0.498 -13.735 1.00 95.06 173 TYR A N 1
ATOM 1345 C CA . TYR A 1 173 ? 1.196 -1.465 -14.100 1.00 95.06 173 TYR A CA 1
ATOM 1346 C C . TYR A 1 173 ? 0.618 -2.798 -14.582 1.00 95.06 173 TYR A C 1
ATOM 1348 O O . TYR A 1 173 ? 1.004 -3.265 -15.650 1.00 95.06 173 TYR A O 1
ATOM 1356 N N . CYS A 1 174 ? -0.351 -3.369 -13.857 1.00 93.25 174 CYS A N 1
ATOM 1357 C CA . CYS A 1 174 ? -0.990 -4.624 -14.263 1.00 93.25 174 CYS A CA 1
ATOM 1358 C C . CYS A 1 174 ? -1.589 -4.538 -15.674 1.00 93.25 174 CYS A C 1
ATOM 1360 O O . CYS A 1 174 ? -1.511 -5.493 -16.431 1.00 93.25 174 CYS A O 1
ATOM 1362 N N . LEU A 1 175 ? -2.184 -3.398 -16.035 1.00 93.69 175 LEU A N 1
ATOM 1363 C CA . LEU A 1 175 ? -2.770 -3.206 -17.362 1.00 93.69 175 LEU A CA 1
ATOM 1364 C C . LEU A 1 175 ? -1.711 -2.889 -18.429 1.00 93.69 175 LEU A C 1
ATOM 1366 O O . LEU A 1 175 ? -1.841 -3.356 -19.549 1.00 93.69 175 LEU A O 1
ATOM 1370 N N . LEU A 1 176 ? -0.649 -2.146 -18.095 1.00 91.25 176 LEU A N 1
ATOM 1371 C CA . LEU A 1 176 ? 0.444 -1.838 -19.032 1.00 91.25 176 LEU A CA 1
ATOM 1372 C C . LEU A 1 176 ? 1.300 -3.056 -19.383 1.00 91.25 176 LEU A C 1
ATOM 1374 O O . LEU A 1 176 ? 1.806 -3.146 -20.497 1.00 91.25 176 LEU A O 1
ATOM 1378 N N . ALA A 1 177 ? 1.488 -3.966 -18.431 1.00 87.38 177 ALA A N 1
ATOM 1379 C CA . ALA A 1 177 ? 2.242 -5.196 -18.635 1.00 87.38 177 ALA A CA 1
ATOM 1380 C C . ALA A 1 177 ? 1.394 -6.330 -19.241 1.00 87.38 177 ALA A C 1
ATOM 1382 O O . ALA A 1 177 ? 1.949 -7.354 -19.640 1.00 87.38 177 ALA A O 1
ATOM 1383 N N . ASP A 1 178 ? 0.069 -6.165 -19.327 1.00 87.62 178 ASP A N 1
ATOM 1384 C CA 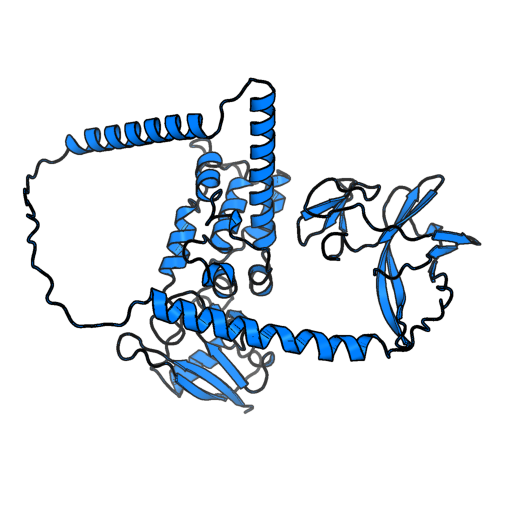. ASP A 1 178 ? -0.802 -7.092 -20.048 1.00 87.62 178 ASP A CA 1
ATOM 1385 C C . ASP A 1 178 ? -0.697 -6.815 -21.554 1.00 87.62 178 ASP A C 1
ATOM 1387 O O . ASP A 1 178 ? -1.197 -5.815 -22.066 1.00 87.62 178 ASP A O 1
ATOM 1391 N N . ASP A 1 179 ? -0.048 -7.725 -22.280 1.00 84.00 179 ASP A N 1
ATOM 1392 C CA . ASP A 1 179 ? 0.192 -7.623 -23.724 1.00 84.00 179 ASP A CA 1
ATOM 1393 C C . ASP A 1 179 ? -1.085 -7.551 -24.573 1.00 84.00 179 ASP A C 1
ATOM 1395 O O . ASP A 1 179 ? -1.030 -7.164 -25.749 1.00 84.00 179 ASP A O 1
ATOM 1399 N N . ARG A 1 180 ? -2.235 -7.888 -23.985 1.00 83.94 180 ARG A N 1
ATOM 1400 C CA . ARG A 1 180 ? -3.553 -7.816 -24.619 1.00 83.94 180 ARG A CA 1
ATOM 1401 C C . ARG A 1 180 ? -4.175 -6.417 -24.535 1.00 83.94 180 ARG A C 1
ATOM 1403 O O . ARG A 1 180 ? -5.082 -6.144 -25.317 1.00 83.94 180 ARG A O 1
ATOM 1410 N N . ASP A 1 181 ? -3.719 -5.551 -23.622 1.00 89.69 181 ASP A N 1
ATOM 1411 C CA . ASP A 1 181 ? -4.286 -4.207 -23.431 1.00 89.69 181 ASP A CA 1
ATOM 1412 C C . ASP A 1 181 ? -3.855 -3.274 -24.576 1.00 89.69 181 ASP A C 1
ATOM 1414 O O . ASP A 1 181 ? -2.691 -3.228 -24.984 1.00 89.69 181 ASP A O 1
ATOM 1418 N N . ALA A 1 182 ? -4.808 -2.521 -25.117 1.00 91.00 182 ALA A N 1
ATOM 1419 C CA . ALA A 1 182 ? -4.605 -1.591 -26.226 1.00 91.00 182 ALA A CA 1
ATOM 1420 C C . ALA A 1 182 ? -4.375 -0.146 -25.764 1.00 91.00 182 ALA A C 1
ATOM 1422 O O . ALA A 1 182 ? -3.999 0.715 -26.560 1.00 91.00 182 ALA A O 1
ATOM 1423 N N . ALA A 1 183 ? -4.591 0.150 -24.480 1.00 93.19 183 ALA A N 1
ATOM 1424 C CA . ALA A 1 183 ? -4.603 1.515 -23.965 1.00 93.19 183 ALA A CA 1
ATOM 1425 C C . ALA A 1 183 ? -3.256 1.971 -23.396 1.00 93.19 183 ALA A C 1
ATOM 1427 O O . ALA A 1 183 ? -3.217 2.931 -22.622 1.00 93.19 183 ALA A O 1
ATOM 1428 N N . PHE A 1 184 ? -2.154 1.325 -23.797 1.00 92.50 184 PHE A N 1
ATOM 1429 C CA . PHE A 1 184 ? -0.828 1.573 -23.238 1.00 92.50 184 PHE A CA 1
ATOM 1430 C C . PHE A 1 184 ? -0.468 3.063 -23.220 1.00 92.50 184 PHE A C 1
ATOM 1432 O O . PHE A 1 184 ? -0.221 3.627 -22.157 1.00 92.50 184 PHE A O 1
ATOM 1439 N N . GLU A 1 185 ? -0.465 3.725 -24.381 1.00 93.31 185 GLU A N 1
ATOM 1440 C CA . GLU A 1 185 ? 0.022 5.108 -24.505 1.00 93.31 185 GLU A CA 1
ATOM 1441 C C . GLU A 1 185 ? -0.808 6.109 -23.699 1.00 93.31 185 GLU A C 1
ATOM 1443 O O . GLU A 1 185 ? -0.266 7.004 -23.048 1.00 93.31 185 GLU A O 1
ATOM 1448 N N . GLU A 1 186 ? -2.132 5.964 -23.725 1.00 94.56 186 GLU A N 1
ATOM 1449 C CA . GLU A 1 186 ? -3.021 6.863 -22.995 1.00 94.56 186 GLU A CA 1
ATOM 1450 C C . GLU A 1 186 ? -2.903 6.639 -21.485 1.00 94.56 186 GLU A C 1
ATOM 1452 O O . GLU A 1 186 ? -2.745 7.598 -20.730 1.00 94.56 186 GLU A O 1
ATOM 1457 N N . ARG A 1 187 ? -2.899 5.381 -21.039 1.00 96.25 187 ARG A N 1
ATOM 1458 C CA . ARG A 1 187 ? -2.731 5.014 -19.630 1.00 96.25 187 ARG A CA 1
ATOM 1459 C C . ARG A 1 187 ? -1.379 5.471 -19.093 1.00 96.25 187 ARG A C 1
ATOM 1461 O O . ARG A 1 187 ? -1.320 6.076 -18.025 1.00 96.25 187 ARG A O 1
ATOM 1468 N N . PHE A 1 188 ? -0.312 5.251 -19.858 1.00 96.25 188 PHE A N 1
ATOM 1469 C CA . PHE A 1 188 ? 1.039 5.660 -19.499 1.00 96.25 188 PHE A CA 1
ATOM 1470 C C . PHE A 1 188 ? 1.162 7.184 -19.380 1.00 96.25 188 PHE A C 1
ATOM 1472 O O . PHE A 1 188 ? 1.726 7.689 -18.411 1.00 96.25 188 PHE A O 1
ATOM 1479 N N . ARG A 1 189 ? 0.553 7.941 -20.301 1.00 93.94 189 ARG A N 1
ATOM 1480 C CA . ARG A 1 189 ? 0.501 9.410 -20.232 1.00 93.94 189 ARG A CA 1
ATOM 1481 C C . ARG A 1 189 ? -0.169 9.916 -18.950 1.00 93.94 189 ARG A C 1
ATOM 1483 O O . ARG A 1 189 ? 0.272 10.920 -18.401 1.00 93.94 189 ARG A O 1
ATOM 1490 N N . ARG A 1 190 ? -1.215 9.236 -18.469 1.00 96.25 190 ARG A N 1
ATOM 1491 C CA . ARG A 1 190 ? -1.943 9.623 -17.246 1.00 96.25 190 ARG A CA 1
ATOM 1492 C C . ARG A 1 190 ? -1.191 9.353 -15.952 1.00 96.25 190 ARG A C 1
ATOM 1494 O O . ARG A 1 190 ? -1.573 9.905 -14.934 1.00 96.25 190 ARG A O 1
ATOM 1501 N N . ILE A 1 191 ? -0.153 8.522 -15.983 1.00 97.25 191 ILE A N 1
ATOM 1502 C CA . ILE A 1 191 ? 0.655 8.197 -14.801 1.00 97.25 191 ILE A CA 1
ATOM 1503 C C . ILE A 1 191 ? 2.068 8.785 -14.874 1.00 97.25 191 ILE A C 1
ATOM 1505 O O . ILE A 1 191 ? 2.717 8.946 -13.844 1.00 97.25 191 ILE A O 1
ATOM 1509 N N . ASN A 1 192 ? 2.569 9.109 -16.067 1.00 94.38 192 ASN A N 1
ATOM 1510 C CA . ASN A 1 192 ? 3.918 9.630 -16.275 1.00 94.38 192 ASN A CA 1
ATOM 1511 C C . ASN A 1 192 ? 3.955 11.162 -16.142 1.00 94.38 192 ASN A C 1
ATOM 1513 O O . ASN A 1 192 ? 4.159 11.885 -17.115 1.00 94.38 192 ASN A O 1
ATOM 1517 N N . HIS A 1 193 ? 3.724 11.653 -14.927 1.00 89.38 193 HIS A N 1
ATOM 1518 C CA . HIS A 1 193 ? 3.805 13.070 -14.570 1.00 89.38 193 HIS A CA 1
ATOM 1519 C C . HIS A 1 193 ? 4.266 13.231 -13.117 1.00 89.38 193 HIS A C 1
ATOM 1521 O O . HIS A 1 193 ? 4.434 12.249 -12.390 1.00 89.38 193 HIS A O 1
ATOM 1527 N N . GLU A 1 194 ? 4.475 14.476 -12.692 1.00 89.38 194 GLU A N 1
ATOM 1528 C CA . GLU A 1 194 ? 5.057 14.822 -11.395 1.00 89.38 194 GLU A CA 1
ATOM 1529 C C . GLU A 1 194 ? 4.319 14.190 -10.195 1.00 89.38 194 GLU A C 1
ATOM 1531 O O . GLU A 1 194 ? 4.950 13.559 -9.342 1.00 89.38 194 GLU A O 1
ATOM 1536 N N . HIS A 1 195 ? 2.991 14.318 -10.174 1.00 93.69 195 HIS A N 1
ATOM 1537 C CA . HIS A 1 195 ? 2.083 13.728 -9.177 1.00 93.69 195 HIS A CA 1
ATOM 1538 C C . HIS A 1 195 ? 1.709 12.261 -9.483 1.00 93.69 195 HIS A C 1
ATOM 1540 O O . HIS A 1 195 ? 0.845 11.669 -8.842 1.00 93.69 195 HIS A O 1
ATOM 1546 N N . GLY A 1 196 ? 2.326 11.659 -10.497 1.00 95.25 196 GLY A N 1
ATOM 1547 C CA . GLY A 1 196 ? 2.103 10.278 -10.897 1.00 95.25 196 GLY A CA 1
ATOM 1548 C C . GLY A 1 196 ? 3.205 9.370 -10.359 1.00 95.25 196 GLY A C 1
ATOM 1549 O O . GLY A 1 196 ? 3.540 9.406 -9.175 1.00 95.25 196 GLY A O 1
ATOM 1550 N N . ILE A 1 197 ? 3.809 8.567 -11.234 1.00 96.69 197 ILE A N 1
ATOM 1551 C CA . ILE A 1 197 ? 4.868 7.607 -10.878 1.00 96.69 197 ILE A CA 1
ATOM 1552 C C . ILE A 1 197 ? 6.053 8.265 -10.161 1.00 96.69 197 ILE A C 1
ATOM 1554 O O . ILE A 1 197 ? 6.645 7.656 -9.270 1.00 96.69 197 ILE A O 1
ATOM 1558 N N . TRP A 1 198 ? 6.380 9.515 -10.500 1.00 93.94 198 TRP A N 1
ATOM 1559 C CA . TRP A 1 198 ? 7.563 10.215 -9.994 1.00 93.94 198 TRP A CA 1
ATOM 1560 C C . TRP A 1 198 ? 7.449 10.645 -8.535 1.00 93.94 198 TRP A C 1
ATOM 1562 O O . TRP A 1 198 ? 8.470 10.782 -7.868 1.00 93.94 198 TRP A O 1
ATOM 1572 N N . ARG A 1 199 ? 6.228 10.768 -8.007 1.00 96.06 199 ARG A N 1
ATOM 1573 C CA . ARG A 1 199 ? 5.993 11.162 -6.613 1.00 96.06 199 ARG A CA 1
ATOM 1574 C C . ARG A 1 199 ? 6.281 10.057 -5.600 1.00 96.06 199 ARG A C 1
ATOM 1576 O O . ARG A 1 199 ? 6.372 10.318 -4.407 1.00 96.06 199 ARG A O 1
ATOM 1583 N N . CYS A 1 200 ? 6.437 8.812 -6.045 1.00 95.75 200 CYS A N 1
ATOM 1584 C CA . CYS A 1 200 ? 6.823 7.718 -5.162 1.00 95.75 200 CYS A CA 1
ATOM 1585 C C . CYS A 1 200 ? 8.293 7.848 -4.743 1.00 95.75 200 CYS A C 1
ATOM 1587 O O . CYS A 1 200 ? 9.180 7.780 -5.593 1.00 95.75 200 CYS A O 1
ATOM 1589 N N . HIS A 1 201 ? 8.558 7.960 -3.441 1.00 93.88 201 HIS A N 1
ATOM 1590 C CA . HIS A 1 201 ? 9.916 8.010 -2.877 1.00 93.88 201 HIS A CA 1
ATOM 1591 C C . HIS A 1 201 ? 10.355 6.677 -2.252 1.00 93.88 201 HIS A C 1
ATOM 1593 O O . HIS A 1 201 ? 11.281 6.639 -1.452 1.00 93.88 201 HIS A O 1
ATOM 1599 N N . THR A 1 202 ? 9.696 5.574 -2.618 1.00 92.19 202 THR A N 1
ATOM 1600 C CA . THR A 1 202 ? 10.161 4.219 -2.282 1.00 92.19 202 THR A CA 1
ATOM 1601 C C . THR A 1 202 ? 10.289 3.977 -0.767 1.00 92.19 202 THR A C 1
ATOM 1603 O O . THR A 1 202 ? 11.254 3.396 -0.298 1.00 92.19 202 THR A O 1
ATOM 1606 N N . GLN A 1 203 ? 9.302 4.427 0.015 1.00 90.62 203 GLN A N 1
ATOM 1607 C CA . GLN A 1 203 ? 9.284 4.277 1.484 1.00 90.62 203 GLN A CA 1
ATOM 1608 C C . GLN A 1 203 ? 8.825 2.894 1.968 1.00 90.62 203 GLN A C 1
ATOM 1610 O O . GLN A 1 203 ? 8.942 2.583 3.142 1.00 90.62 203 GLN A O 1
ATOM 1615 N N . PHE A 1 204 ? 8.291 2.063 1.067 1.00 91.50 204 PHE A N 1
ATOM 1616 C CA . PHE A 1 204 ? 7.858 0.681 1.320 1.00 91.50 204 PHE A CA 1
ATOM 1617 C C . PHE A 1 204 ? 6.669 0.463 2.273 1.00 91.50 204 PHE A C 1
ATOM 1619 O O . PHE A 1 204 ? 6.117 -0.636 2.271 1.00 91.50 204 PHE A O 1
ATOM 1626 N N . ASP A 1 205 ? 6.155 1.487 2.958 1.00 92.38 205 ASP A N 1
ATOM 1627 C CA . ASP A 1 205 ? 4.984 1.344 3.847 1.00 92.38 205 ASP A CA 1
ATOM 1628 C C . ASP A 1 205 ? 3.791 0.652 3.165 1.00 92.38 205 ASP A C 1
ATOM 1630 O O . ASP A 1 205 ? 3.101 -0.179 3.750 1.00 92.38 205 ASP A O 1
ATOM 1634 N N . CYS A 1 206 ? 3.573 0.946 1.880 1.00 94.44 206 CYS A N 1
ATOM 1635 C CA . CYS A 1 206 ? 2.471 0.387 1.102 1.00 94.44 206 CYS A CA 1
ATOM 1636 C C . CYS A 1 206 ? 2.497 -1.141 0.943 1.00 94.44 206 CYS A C 1
ATOM 1638 O O . CYS A 1 206 ? 1.421 -1.740 0.882 1.00 94.44 206 CYS A O 1
ATOM 1640 N N . MET A 1 207 ? 3.679 -1.763 0.867 1.00 91.88 207 MET A N 1
ATOM 1641 C CA . MET A 1 207 ? 3.796 -3.225 0.803 1.00 91.88 207 MET A CA 1
ATOM 1642 C C . MET A 1 207 ? 3.742 -3.853 2.200 1.00 91.88 207 MET A C 1
ATOM 1644 O O . MET A 1 207 ? 3.107 -4.890 2.364 1.00 91.88 207 MET A O 1
ATOM 1648 N N . GLU A 1 208 ? 4.282 -3.177 3.220 1.00 89.81 208 GLU A N 1
ATOM 1649 C CA . GLU A 1 208 ? 4.272 -3.644 4.617 1.00 89.81 208 GLU A CA 1
ATOM 1650 C C . GLU A 1 208 ? 2.869 -3.802 5.217 1.00 89.81 208 GLU A C 1
ATOM 1652 O O . GLU A 1 208 ? 2.653 -4.601 6.138 1.00 89.81 208 GLU A O 1
ATOM 1657 N N . VAL A 1 209 ? 1.908 -3.017 4.728 1.00 95.88 209 VAL A N 1
ATOM 1658 C CA . VAL A 1 209 ? 0.516 -3.035 5.202 1.00 95.88 209 VAL A CA 1
ATOM 1659 C C . VAL A 1 209 ? -0.433 -3.799 4.285 1.00 95.88 209 VAL A C 1
ATOM 1661 O O . VAL A 1 209 ? -1.629 -3.891 4.570 1.00 95.88 209 VAL A O 1
ATOM 1664 N N . CYS A 1 210 ? 0.054 -4.313 3.157 1.00 95.19 210 CYS A N 1
ATOM 1665 C CA . CYS A 1 210 ? -0.812 -4.918 2.164 1.00 95.19 210 CYS A CA 1
ATOM 1666 C C . CYS A 1 210 ? -1.375 -6.263 2.665 1.00 95.19 210 CYS A C 1
ATOM 1668 O O . CYS A 1 210 ? -0.624 -7.226 2.799 1.00 95.19 210 CYS A O 1
ATOM 1670 N N . PRO A 1 211 ? -2.703 -6.407 2.856 1.00 93.19 211 PRO A N 1
ATOM 1671 C CA . PRO A 1 211 ? -3.283 -7.656 3.364 1.00 93.19 211 PRO A CA 1
ATOM 1672 C C . PRO A 1 211 ? -3.251 -8.804 2.345 1.00 93.19 211 PRO A C 1
ATOM 1674 O O . PRO A 1 211 ? -3.589 -9.939 2.676 1.00 93.19 211 PRO A O 1
ATOM 1677 N N . LYS A 1 212 ? -2.902 -8.489 1.097 1.00 92.00 212 LYS A N 1
ATOM 1678 C CA . LYS A 1 212 ? -2.840 -9.406 -0.039 1.00 92.00 212 LYS A CA 1
ATOM 1679 C C . LYS A 1 212 ? -1.406 -9.714 -0.462 1.00 92.00 212 LYS A C 1
ATOM 1681 O O . LYS A 1 212 ? -1.223 -10.428 -1.433 1.00 92.00 212 LYS A O 1
ATOM 1686 N N . ASN A 1 213 ? -0.416 -9.185 0.263 1.00 86.38 213 ASN A N 1
ATOM 1687 C CA . ASN A 1 213 ? 1.010 -9.363 -0.013 1.00 86.38 213 ASN A CA 1
ATOM 1688 C C . ASN A 1 213 ? 1.437 -8.950 -1.433 1.00 86.38 213 ASN A C 1
ATOM 1690 O O . ASN A 1 213 ? 2.487 -9.371 -1.908 1.00 86.38 213 ASN A O 1
ATOM 1694 N N . ILE A 1 214 ? 0.650 -8.098 -2.099 1.00 87.94 214 ILE A N 1
ATOM 1695 C CA . ILE A 1 214 ? 1.083 -7.455 -3.340 1.00 87.94 214 ILE A CA 1
ATOM 1696 C C . ILE A 1 214 ? 2.193 -6.446 -3.029 1.00 87.94 214 ILE A C 1
ATOM 1698 O O . ILE A 1 214 ? 2.264 -5.924 -1.911 1.00 87.94 214 ILE A O 1
ATOM 1702 N N . ILE A 1 215 ? 3.026 -6.128 -4.021 1.00 88.25 215 ILE A N 1
ATOM 1703 C CA . ILE A 1 215 ? 4.199 -5.257 -3.868 1.00 88.25 215 ILE A CA 1
ATOM 1704 C C . ILE A 1 215 ? 4.029 -4.006 -4.751 1.00 88.25 215 ILE A C 1
ATOM 1706 O O . ILE A 1 215 ? 4.672 -3.899 -5.798 1.00 88.25 215 ILE A O 1
ATOM 1710 N N . PRO A 1 216 ? 3.198 -3.013 -4.355 1.00 91.75 216 PRO A N 1
ATOM 1711 C CA . PRO A 1 216 ? 2.946 -1.830 -5.179 1.00 91.75 216 PRO A CA 1
ATOM 1712 C C . PRO A 1 216 ? 4.220 -1.057 -5.514 1.00 91.75 216 PRO A C 1
ATOM 1714 O O . PRO A 1 216 ? 4.331 -0.494 -6.597 1.00 91.75 216 PRO A O 1
ATOM 1717 N N . THR A 1 217 ? 5.199 -1.046 -4.604 1.00 88.88 217 THR A N 1
ATOM 1718 C CA . THR A 1 217 ? 6.493 -0.405 -4.840 1.00 88.88 217 THR A CA 1
ATOM 1719 C C . THR A 1 217 ? 7.189 -0.977 -6.069 1.00 88.88 217 THR A C 1
ATOM 1721 O O . THR A 1 217 ? 7.691 -0.202 -6.876 1.00 88.88 217 THR A O 1
ATOM 1724 N N . TRP A 1 218 ? 7.177 -2.302 -6.248 1.00 87.81 218 TRP A N 1
ATOM 1725 C CA . TRP A 1 218 ? 7.788 -2.953 -7.406 1.00 87.81 218 TRP A CA 1
ATOM 1726 C C . TRP A 1 218 ? 7.077 -2.536 -8.696 1.00 87.81 218 TRP A C 1
ATOM 1728 O O . TRP A 1 218 ? 7.727 -2.035 -9.610 1.00 87.81 218 TRP A O 1
ATOM 1738 N N . SER A 1 219 ? 5.743 -2.597 -8.711 1.00 92.25 219 SER A N 1
ATOM 1739 C CA . SER A 1 219 ? 4.919 -2.108 -9.824 1.00 92.25 219 SER A CA 1
ATOM 1740 C C . SER A 1 219 ? 5.263 -0.661 -10.201 1.00 92.25 219 SER A C 1
ATOM 1742 O O . SER A 1 219 ? 5.464 -0.351 -11.372 1.00 92.25 219 SER A O 1
ATOM 1744 N N . ILE A 1 220 ? 5.413 0.232 -9.215 1.00 95.75 220 ILE A N 1
ATOM 1745 C CA . ILE A 1 220 ? 5.779 1.636 -9.455 1.00 95.75 220 ILE A CA 1
ATOM 1746 C C . ILE A 1 220 ? 7.200 1.771 -10.023 1.00 95.75 220 ILE A C 1
ATOM 1748 O O . ILE A 1 220 ? 7.410 2.596 -10.913 1.00 95.75 220 ILE A O 1
ATOM 1752 N N . GLN A 1 221 ? 8.173 0.977 -9.557 1.00 91.56 221 GLN A N 1
ATOM 1753 C CA . GLN A 1 221 ? 9.526 1.011 -10.128 1.00 91.56 221 GLN A CA 1
ATOM 1754 C C . GLN A 1 221 ? 9.544 0.530 -11.578 1.00 91.56 221 GLN A C 1
ATOM 1756 O O . GLN A 1 221 ? 10.201 1.152 -12.407 1.00 91.56 221 GLN A O 1
ATOM 1761 N N . GLN A 1 222 ? 8.777 -0.509 -11.917 1.00 89.62 222 GLN A N 1
ATOM 1762 C CA . GLN A 1 222 ? 8.669 -0.965 -13.304 1.00 89.62 222 GLN A CA 1
ATOM 1763 C C . GLN A 1 222 ? 8.111 0.135 -14.217 1.00 89.62 222 GLN A C 1
ATOM 1765 O O . GLN A 1 222 ? 8.626 0.349 -15.313 1.00 89.62 222 GLN A O 1
ATOM 1770 N N . LEU A 1 223 ? 7.124 0.899 -13.740 1.00 93.50 223 LEU A N 1
ATOM 1771 C CA . LEU A 1 223 ? 6.585 2.046 -14.475 1.00 93.50 223 LEU A CA 1
ATOM 1772 C C . LEU A 1 223 ? 7.608 3.175 -14.659 1.00 93.50 223 LEU A C 1
ATOM 1774 O O . LEU A 1 223 ? 7.670 3.783 -15.728 1.00 93.50 223 LEU A O 1
ATOM 1778 N N . LYS A 1 224 ? 8.423 3.459 -13.636 1.00 93.00 224 LYS A N 1
ATOM 1779 C CA . LYS A 1 224 ? 9.521 4.433 -13.742 1.00 93.00 224 LYS A CA 1
ATOM 1780 C C . LYS A 1 224 ? 10.595 3.969 -14.720 1.00 93.00 224 LYS A C 1
ATOM 1782 O O . LYS A 1 224 ? 11.038 4.767 -15.541 1.00 93.00 224 LYS A O 1
ATOM 1787 N N . ASN A 1 225 ? 10.976 2.693 -14.670 1.00 88.56 225 ASN A N 1
ATOM 1788 C CA . ASN A 1 225 ? 11.944 2.104 -15.596 1.00 88.56 225 ASN A CA 1
ATOM 1789 C C . ASN A 1 225 ? 11.467 2.249 -17.044 1.00 88.56 225 ASN A C 1
ATOM 1791 O O . ASN A 1 225 ? 12.225 2.712 -17.894 1.00 88.56 225 ASN A O 1
ATOM 1795 N N . GLU A 1 226 ? 10.191 1.960 -17.305 1.00 87.56 226 GLU A N 1
ATOM 1796 C CA . GLU A 1 226 ? 9.574 2.170 -18.617 1.00 87.56 226 GLU A CA 1
ATOM 1797 C C . GLU A 1 226 ? 9.664 3.640 -19.067 1.00 87.56 226 GLU A C 1
ATOM 1799 O O . GLU A 1 226 ? 10.011 3.930 -20.214 1.00 87.56 226 GLU A O 1
ATOM 1804 N N . ALA A 1 227 ? 9.427 4.592 -18.157 1.00 87.12 227 ALA A N 1
ATOM 1805 C CA . ALA A 1 227 ? 9.547 6.021 -18.453 1.00 87.12 227 ALA A CA 1
ATOM 1806 C C . ALA A 1 227 ? 10.976 6.442 -18.806 1.00 87.12 227 ALA A C 1
ATOM 1808 O O . ALA A 1 227 ? 11.173 7.178 -19.778 1.00 87.12 227 ALA A O 1
ATOM 1809 N N . VAL A 1 228 ? 11.968 5.947 -18.062 1.00 82.88 228 VAL A N 1
ATOM 1810 C CA . VAL A 1 228 ? 13.388 6.216 -18.324 1.00 82.88 228 VAL A CA 1
ATOM 1811 C C . VAL A 1 228 ? 13.812 5.629 -19.668 1.00 82.88 228 VAL A C 1
ATOM 1813 O O . VAL A 1 228 ? 14.371 6.349 -20.495 1.00 82.88 228 VAL A O 1
ATOM 1816 N N . LEU A 1 229 ? 13.510 4.353 -19.929 1.00 81.50 229 LEU A N 1
ATOM 1817 C CA . LEU A 1 229 ? 13.892 3.671 -21.172 1.00 81.50 229 LEU A CA 1
ATOM 1818 C C . LEU A 1 229 ? 13.298 4.354 -22.409 1.00 81.50 229 LEU A C 1
ATOM 1820 O O . LEU A 1 229 ? 13.987 4.542 -23.420 1.00 81.50 229 LEU A O 1
ATOM 1824 N N . ARG A 1 230 ? 12.038 4.792 -22.321 1.00 82.62 230 ARG A N 1
ATOM 1825 C CA . ARG A 1 230 ? 11.385 5.576 -23.378 1.00 82.62 230 ARG A CA 1
ATOM 1826 C C . ARG A 1 230 ? 12.025 6.949 -23.558 1.00 82.62 230 ARG A C 1
ATOM 1828 O O . ARG A 1 230 ? 12.237 7.369 -24.696 1.00 82.62 230 ARG A O 1
ATOM 1835 N N . GLY A 1 231 ? 12.361 7.624 -22.459 1.00 74.56 231 GLY A N 1
ATOM 1836 C CA . GLY A 1 231 ? 13.081 8.898 -22.476 1.00 74.56 231 GLY A CA 1
ATOM 1837 C C . GLY A 1 231 ? 14.439 8.790 -23.174 1.00 74.56 231 GLY A C 1
ATOM 1838 O O . GLY A 1 231 ? 14.719 9.567 -24.085 1.00 74.56 231 GLY A O 1
ATOM 1839 N N . LEU A 1 232 ? 15.235 7.774 -22.828 1.00 75.06 232 LEU A N 1
ATOM 1840 C CA . LEU A 1 232 ? 16.536 7.493 -23.449 1.00 75.06 232 LEU A CA 1
ATOM 1841 C C . LEU A 1 232 ? 16.405 7.150 -24.937 1.00 75.06 232 LEU A C 1
ATOM 1843 O O . LEU A 1 232 ? 17.129 7.693 -25.770 1.00 75.06 232 LEU A O 1
ATOM 1847 N N . SER A 1 233 ? 15.442 6.294 -25.290 1.00 75.94 233 SER A N 1
ATOM 1848 C CA . SER A 1 233 ? 15.170 5.931 -26.688 1.00 75.94 233 SER A CA 1
ATOM 1849 C C . SER A 1 233 ? 14.786 7.152 -27.527 1.00 75.94 233 SER A C 1
ATOM 1851 O O . SER A 1 233 ? 15.172 7.263 -28.691 1.00 75.94 233 SER A O 1
ATOM 1853 N N . ARG A 1 234 ? 14.028 8.085 -26.940 1.00 68.69 234 ARG A N 1
ATOM 1854 C CA . ARG A 1 234 ? 13.664 9.354 -27.574 1.00 68.69 234 ARG A CA 1
ATOM 1855 C C . ARG A 1 234 ? 14.866 10.288 -27.707 1.00 68.69 234 ARG A C 1
ATOM 1857 O O . ARG A 1 234 ? 15.052 10.848 -28.782 1.00 68.69 234 ARG A O 1
ATOM 1864 N N . TYR A 1 235 ? 15.670 10.435 -26.655 1.00 66.62 235 TYR A N 1
ATOM 1865 C CA . TYR A 1 235 ? 16.888 11.248 -26.671 1.00 66.62 235 TYR A CA 1
ATOM 1866 C C . TYR A 1 235 ? 17.842 10.793 -27.784 1.00 66.62 235 TYR A C 1
ATOM 1868 O O . TYR A 1 235 ? 18.230 11.597 -28.625 1.00 66.62 235 TYR A O 1
ATOM 1876 N N . ARG A 1 236 ? 18.087 9.480 -27.885 1.00 73.56 236 ARG A N 1
ATOM 1877 C CA . ARG A 1 236 ? 18.902 8.886 -28.953 1.00 73.56 236 ARG A CA 1
ATOM 1878 C C . ARG A 1 236 ? 18.374 9.212 -30.355 1.00 73.56 236 ARG A C 1
ATOM 1880 O O . ARG A 1 236 ? 19.150 9.563 -31.234 1.00 73.56 236 ARG A O 1
ATOM 1887 N N . LYS A 1 237 ? 17.053 9.152 -30.569 1.00 72.75 237 LYS A N 1
ATOM 1888 C CA . LYS A 1 237 ? 16.445 9.534 -31.858 1.00 72.75 237 LYS A CA 1
ATOM 1889 C C . LYS A 1 237 ? 16.651 11.013 -32.190 1.00 72.75 237 LYS A C 1
ATOM 1891 O O . LYS A 1 237 ? 16.782 11.334 -33.365 1.00 72.75 237 LYS A O 1
ATOM 1896 N N . ILE A 1 238 ? 16.649 11.896 -31.189 1.00 67.81 238 ILE A N 1
ATOM 1897 C CA . ILE A 1 238 ? 16.910 13.331 -31.377 1.00 67.81 238 ILE A CA 1
ATOM 1898 C C . ILE A 1 238 ? 18.381 13.553 -31.751 1.00 67.81 238 ILE A C 1
ATOM 1900 O O . ILE A 1 238 ? 18.640 14.253 -32.725 1.00 67.81 238 ILE A O 1
ATOM 1904 N N . GLU A 1 239 ? 19.327 12.917 -31.050 1.00 72.56 239 GLU A N 1
ATOM 1905 C CA . GLU A 1 239 ? 20.761 13.002 -31.385 1.00 72.56 239 GLU A CA 1
ATOM 1906 C C . GLU A 1 239 ? 21.072 12.479 -32.794 1.00 72.56 239 GLU A C 1
ATOM 1908 O O . GLU A 1 239 ? 21.896 13.046 -33.503 1.00 72.56 239 GLU A O 1
ATOM 1913 N N . GLU A 1 240 ? 20.367 11.440 -33.240 1.00 79.88 240 GLU A N 1
ATOM 1914 C CA . GLU A 1 240 ? 20.494 10.890 -34.595 1.00 79.88 240 GLU A CA 1
ATOM 1915 C C . GLU A 1 240 ? 19.757 11.729 -35.667 1.00 79.88 240 GLU A C 1
ATOM 1917 O O . GLU A 1 240 ? 19.678 11.312 -36.823 1.00 79.88 240 GLU A O 1
ATOM 1922 N N . GLY A 1 241 ? 19.169 12.879 -35.307 1.00 67.50 241 GLY A N 1
ATOM 1923 C CA . GLY A 1 241 ? 18.424 13.752 -36.226 1.00 67.50 241 GLY A CA 1
ATOM 1924 C C . GLY A 1 241 ? 17.080 13.180 -36.703 1.00 67.50 241 GLY A C 1
ATOM 1925 O O . GLY A 1 241 ? 16.494 13.674 -37.663 1.00 67.50 241 GLY A O 1
ATOM 1926 N N . ARG A 1 242 ? 16.578 12.127 -36.046 1.00 69.50 242 ARG A N 1
ATOM 1927 C CA . ARG A 1 242 ? 15.351 11.384 -36.397 1.00 69.50 242 ARG A CA 1
ATOM 1928 C C . ARG A 1 242 ? 14.154 11.718 -35.496 1.00 69.50 242 ARG A C 1
ATOM 1930 O O . ARG A 1 242 ? 13.149 11.006 -35.533 1.00 69.50 242 ARG A O 1
ATOM 1937 N N . GLY A 1 243 ? 14.245 12.748 -34.653 1.00 60.03 243 GLY A N 1
ATOM 1938 C CA . GLY A 1 243 ? 13.202 13.104 -33.688 1.00 60.03 243 GLY A CA 1
ATOM 1939 C C . GLY A 1 243 ? 13.153 14.596 -33.360 1.00 60.03 243 GLY A C 1
ATOM 1940 O O . GLY A 1 243 ? 14.153 15.293 -33.481 1.00 60.03 243 GLY A O 1
ATOM 1941 N N . ALA A 1 244 ? 11.983 15.072 -32.921 1.00 53.84 244 ALA A N 1
ATOM 1942 C CA . ALA A 1 244 ? 11.759 16.463 -32.524 1.00 53.84 244 ALA A CA 1
ATOM 1943 C C . ALA A 1 244 ? 11.864 16.663 -30.989 1.00 53.84 244 ALA A C 1
ATOM 1945 O O . ALA A 1 244 ? 11.463 15.770 -30.217 1.00 53.84 244 ALA A O 1
ATOM 1946 N N . PRO A 1 245 ? 12.347 17.833 -30.519 1.00 53.81 245 PRO A N 1
ATOM 1947 C CA . PRO A 1 245 ? 12.371 18.193 -29.101 1.00 53.81 245 PRO A CA 1
ATOM 1948 C C . PRO A 1 245 ? 10.976 18.133 -28.456 1.00 53.81 245 PRO A C 1
ATOM 1950 O O . PRO A 1 245 ? 9.955 18.401 -29.089 1.00 53.81 245 PRO A O 1
ATOM 1953 N N . MET A 1 246 ? 10.916 17.805 -27.161 1.00 47.91 246 MET A N 1
ATOM 1954 C CA . MET A 1 246 ? 9.654 17.563 -26.440 1.00 47.91 246 MET A CA 1
ATOM 1955 C C . MET A 1 246 ? 8.698 18.769 -26.423 1.00 47.91 246 MET A C 1
ATOM 1957 O O . MET A 1 246 ? 7.482 18.578 -26.434 1.00 47.91 246 MET A O 1
ATOM 1961 N N . GLY A 1 247 ? 9.234 19.994 -26.458 1.00 47.00 247 GLY A N 1
ATOM 1962 C CA . GLY A 1 247 ? 8.441 21.227 -26.493 1.00 47.00 247 GLY A CA 1
ATOM 1963 C C . GLY A 1 247 ? 7.607 21.394 -27.769 1.00 47.00 247 GLY A C 1
ATOM 1964 O O . GLY A 1 247 ? 6.445 21.787 -27.691 1.00 47.00 247 GLY A O 1
ATOM 1965 N N . GLU A 1 248 ? 8.148 21.024 -28.932 1.00 49.28 248 GLU A N 1
ATOM 1966 C CA . GLU A 1 248 ? 7.459 21.171 -30.225 1.00 49.28 248 GLU A CA 1
ATOM 1967 C C . GLU A 1 248 ? 6.372 20.107 -30.419 1.00 49.28 248 GLU A C 1
ATOM 1969 O O . GLU A 1 248 ? 5.279 20.385 -30.919 1.00 49.28 248 GLU A O 1
ATOM 1974 N N . GLU A 1 249 ? 6.625 18.884 -29.951 1.00 48.03 249 GLU A N 1
ATOM 1975 C CA . GLU A 1 249 ? 5.662 17.791 -30.062 1.00 48.03 249 GLU A CA 1
ATOM 1976 C C . GLU A 1 249 ? 4.489 17.950 -29.078 1.00 48.03 249 GLU A C 1
ATOM 1978 O O . GLU A 1 249 ? 3.342 17.673 -29.445 1.00 48.03 249 GLU A O 1
ATOM 1983 N N . MET A 1 250 ? 4.743 18.446 -27.855 1.00 41.78 250 MET A N 1
ATOM 1984 C CA . MET A 1 250 ? 3.679 18.799 -26.906 1.00 41.78 250 MET A CA 1
ATOM 1985 C C . MET A 1 250 ? 2.828 19.965 -27.414 1.00 41.78 250 MET A C 1
ATOM 1987 O O . MET A 1 250 ? 1.604 19.862 -27.357 1.00 41.78 250 MET A O 1
ATOM 1991 N N . ALA A 1 251 ? 3.432 21.013 -27.986 1.00 41.94 251 ALA A N 1
ATOM 1992 C CA . ALA A 1 251 ? 2.692 22.122 -28.595 1.00 41.94 251 ALA A CA 1
ATOM 1993 C C . ALA A 1 251 ? 1.788 21.642 -29.747 1.00 41.94 251 ALA A C 1
ATOM 1995 O O . ALA A 1 251 ? 0.591 21.947 -29.773 1.00 41.94 251 ALA A O 1
ATOM 1996 N N . GLY A 1 252 ? 2.316 20.791 -30.636 1.00 46.91 252 GLY A N 1
ATOM 1997 C CA . GLY A 1 252 ? 1.535 20.190 -31.720 1.00 46.91 252 GLY A CA 1
ATOM 1998 C C . GLY A 1 252 ? 0.443 19.228 -31.228 1.00 46.91 252 GLY A C 1
ATOM 1999 O O . GLY A 1 252 ? -0.631 19.140 -31.826 1.00 46.91 252 GLY A O 1
ATOM 2000 N N . ARG A 1 253 ? 0.667 18.507 -30.120 1.00 53.31 253 ARG A N 1
ATOM 2001 C CA . ARG A 1 253 ? -0.317 17.575 -29.536 1.00 53.31 253 ARG A CA 1
ATOM 2002 C C . ARG A 1 253 ? -1.414 18.304 -28.754 1.00 53.31 253 ARG A C 1
ATOM 2004 O O . ARG A 1 253 ? -2.571 17.904 -28.860 1.00 53.31 253 ARG A O 1
ATOM 2011 N N . GLN A 1 254 ? -1.081 19.388 -28.052 1.00 42.03 254 GLN A N 1
ATOM 2012 C CA . GLN A 1 254 ? -2.039 20.290 -27.405 1.00 42.03 254 GLN A CA 1
ATOM 2013 C C . GLN A 1 254 ? -2.954 20.936 -28.453 1.00 42.03 254 GLN A C 1
ATOM 2015 O O . GLN A 1 254 ? -4.170 20.933 -28.289 1.00 42.03 254 GLN A O 1
ATOM 2020 N N . GLN A 1 255 ? -2.398 21.398 -29.579 1.00 52.47 255 GLN A N 1
ATOM 2021 C CA . GLN A 1 255 ? -3.187 21.922 -30.700 1.00 52.47 255 GLN A CA 1
ATOM 2022 C C . GLN A 1 255 ? -4.144 20.874 -31.286 1.00 52.47 255 GLN A C 1
ATOM 2024 O O . GLN A 1 255 ? -5.315 21.185 -31.504 1.00 52.47 255 GLN A O 1
ATOM 2029 N N . ARG A 1 256 ? -3.695 19.623 -31.476 1.00 62.16 256 ARG A N 1
ATOM 2030 C CA . ARG A 1 256 ? -4.554 18.522 -31.957 1.00 62.16 256 ARG A CA 1
ATOM 2031 C C . ARG A 1 256 ? -5.653 18.136 -30.959 1.00 62.16 256 ARG A C 1
ATOM 2033 O O . ARG A 1 256 ? -6.774 17.852 -31.374 1.00 62.16 256 ARG A O 1
ATOM 2040 N N . ASN A 1 257 ? -5.359 18.142 -29.658 1.00 57.88 257 ASN A N 1
ATOM 2041 C CA . ASN A 1 257 ? -6.356 17.882 -28.614 1.00 57.88 257 ASN A CA 1
ATOM 2042 C C . ASN A 1 257 ? -7.390 19.015 -28.533 1.00 57.88 257 ASN A C 1
ATOM 2044 O O . ASN A 1 257 ? -8.586 18.734 -28.545 1.00 57.88 257 ASN A O 1
ATOM 2048 N N . ASN A 1 258 ? -6.945 20.274 -28.583 1.00 59.09 258 ASN A N 1
ATOM 2049 C CA . ASN A 1 258 ? -7.825 21.444 -28.633 1.00 59.09 258 ASN A CA 1
ATOM 2050 C C . ASN A 1 258 ? -8.700 21.444 -29.901 1.00 59.09 258 ASN A C 1
ATOM 2052 O O . ASN A 1 258 ? -9.863 21.836 -29.849 1.00 59.09 258 ASN A O 1
ATOM 2056 N N . GLN A 1 259 ? -8.175 20.979 -31.042 1.00 63.03 259 GLN A N 1
ATOM 2057 C CA . GLN A 1 259 ? -8.961 20.788 -32.269 1.00 63.03 259 GLN A CA 1
ATOM 2058 C C . GLN A 1 259 ? -10.016 19.684 -32.115 1.00 63.03 259 GLN A C 1
ATOM 2060 O O . GLN A 1 259 ? -11.154 19.888 -32.528 1.00 63.03 259 GLN A O 1
ATOM 2065 N N . ARG A 1 260 ? -9.685 18.549 -31.479 1.00 63.06 260 ARG A N 1
ATOM 2066 C CA . ARG A 1 260 ? -10.648 17.464 -31.201 1.00 63.06 260 ARG A CA 1
ATOM 2067 C C . ARG A 1 260 ? -11.740 17.879 -30.213 1.00 63.06 260 ARG A C 1
ATOM 2069 O O . ARG A 1 260 ? -12.887 17.473 -30.383 1.00 63.06 260 ARG A O 1
ATOM 2076 N N . GLU A 1 261 ? -11.415 18.684 -29.203 1.00 56.81 261 GLU A N 1
ATOM 2077 C CA . GLU A 1 261 ? -12.409 19.246 -28.277 1.00 56.81 261 GLU A CA 1
ATOM 2078 C C . GLU A 1 261 ? -13.317 20.271 -28.957 1.00 56.81 261 GLU A C 1
ATOM 2080 O O . GLU A 1 261 ? -14.532 20.204 -28.776 1.00 56.81 261 GLU A O 1
ATOM 2085 N N . LYS A 1 262 ? -12.770 21.148 -29.811 1.00 59.53 262 LYS A N 1
ATOM 2086 C CA . LYS A 1 262 ? -13.580 22.050 -30.647 1.00 59.53 262 LYS A CA 1
ATOM 2087 C C . LYS A 1 262 ? -14.523 21.280 -31.571 1.00 59.53 262 LYS A C 1
ATOM 2089 O O . LYS A 1 262 ? -15.700 21.609 -31.626 1.00 59.53 262 LYS A O 1
ATOM 2094 N N . GLN A 1 263 ? -14.052 20.201 -32.198 1.00 65.19 263 GLN A N 1
ATOM 2095 C CA . GLN A 1 263 ? -14.897 19.328 -33.020 1.00 65.19 263 GLN A CA 1
ATOM 2096 C C . GLN A 1 263 ? -16.010 18.651 -32.203 1.00 65.19 263 GLN A C 1
ATOM 2098 O O . GLN A 1 263 ? -17.145 18.580 -32.659 1.00 65.19 263 GLN A O 1
ATOM 2103 N N . LYS A 1 264 ? -15.728 18.195 -30.974 1.00 59.16 264 LYS A N 1
ATOM 2104 C CA . LYS A 1 264 ? -16.755 17.640 -30.071 1.00 59.16 264 LYS A CA 1
ATOM 2105 C C . LYS A 1 264 ? -17.786 18.688 -29.635 1.00 59.16 264 LYS A C 1
ATOM 2107 O O . LYS A 1 264 ? -18.966 18.362 -29.536 1.00 59.16 264 LYS A O 1
ATOM 2112 N N . LEU A 1 265 ? -17.360 19.929 -29.402 1.00 55.44 265 LEU A N 1
ATOM 2113 C CA . LEU A 1 265 ? -18.242 21.050 -29.060 1.00 55.44 265 LEU A CA 1
ATOM 2114 C C . LEU A 1 265 ? -19.109 21.490 -30.252 1.00 55.44 265 LEU A C 1
ATOM 2116 O O . LEU A 1 265 ? -20.282 21.790 -30.059 1.00 55.44 265 LEU A O 1
ATOM 2120 N N . GLU A 1 266 ? -18.576 21.458 -31.475 1.00 53.50 266 GLU A N 1
ATOM 2121 C CA . GLU A 1 266 ? -19.326 21.727 -32.715 1.00 53.50 266 GLU A CA 1
ATOM 2122 C C . GLU A 1 266 ? -20.318 20.609 -33.078 1.00 53.50 266 GLU A C 1
ATOM 2124 O O . GLU A 1 266 ? -21.355 20.865 -33.690 1.00 53.50 266 GLU A O 1
ATOM 2129 N N . ILE A 1 267 ? -20.030 19.364 -32.686 1.00 52.47 267 ILE A N 1
ATOM 2130 C CA . ILE A 1 267 ? -20.962 18.237 -32.831 1.00 52.47 267 ILE A CA 1
ATOM 2131 C C . ILE A 1 267 ? -22.090 18.338 -31.790 1.00 52.47 267 ILE A C 1
ATOM 2133 O O . ILE A 1 267 ? -23.249 18.108 -32.133 1.00 52.47 267 ILE A O 1
ATOM 2137 N N . ASN A 1 268 ? -21.788 18.759 -30.555 1.00 46.19 268 ASN A N 1
ATOM 2138 C CA . ASN A 1 268 ? -22.801 18.971 -29.512 1.00 46.19 268 ASN A CA 1
ATOM 2139 C C . ASN A 1 268 ? -23.637 20.247 -29.708 1.00 46.19 268 ASN A C 1
ATOM 2141 O O . ASN A 1 268 ? -24.778 20.281 -29.266 1.00 46.19 268 ASN A O 1
ATOM 2145 N N . SER A 1 269 ? -23.137 21.278 -30.398 1.00 48.47 269 SER A N 1
ATOM 2146 C CA . SER A 1 269 ? -23.915 22.497 -30.682 1.00 48.47 269 SER A CA 1
ATOM 2147 C C . SER A 1 269 ? -24.964 22.327 -31.790 1.00 48.47 269 SER A C 1
ATOM 2149 O O . SER A 1 269 ? -25.793 23.214 -31.990 1.00 48.47 269 SER A O 1
ATOM 2151 N N . LYS A 1 270 ? -24.979 21.178 -32.483 1.00 49.38 270 LYS A N 1
ATOM 2152 C CA . LYS A 1 270 ? -26.040 20.794 -33.432 1.00 49.38 270 LYS A CA 1
ATOM 2153 C C . LYS A 1 270 ? -27.204 20.029 -32.785 1.00 49.38 270 LYS A C 1
ATOM 2155 O O . LYS A 1 270 ? -28.164 19.706 -33.480 1.00 49.38 270 LYS A O 1
ATOM 2160 N N . GLY A 1 271 ? -27.158 19.777 -31.475 1.00 44.75 271 GLY A N 1
ATOM 2161 C CA . GLY A 1 271 ? -28.245 19.172 -30.707 1.00 44.75 271 GLY A CA 1
ATOM 2162 C C . GLY A 1 271 ? -28.625 20.041 -29.510 1.00 44.75 271 GLY A C 1
ATOM 2163 O O . GLY A 1 271 ? -27.852 20.166 -28.573 1.00 44.75 271 GLY A O 1
ATOM 2164 N N . HIS A 1 272 ? -29.843 20.583 -29.540 1.00 37.38 272 HIS A N 1
ATOM 2165 C CA . HIS A 1 272 ? -30.509 21.371 -28.492 1.00 37.38 272 HIS A CA 1
ATOM 2166 C C . HIS A 1 272 ? -30.076 22.835 -28.327 1.00 37.38 272 HIS A C 1
ATOM 2168 O O . HIS A 1 272 ? -29.162 23.185 -27.587 1.00 37.38 272 HIS A O 1
ATOM 2174 N N . GLY A 1 273 ? -30.860 23.716 -28.954 1.00 36.03 273 GLY A N 1
ATOM 2175 C CA . GLY A 1 273 ? -30.954 25.115 -28.563 1.00 36.03 273 GLY A CA 1
ATOM 2176 C C . GLY A 1 273 ? -31.828 25.276 -27.322 1.00 36.03 273 GLY A C 1
ATOM 2177 O O . GLY A 1 273 ? -32.995 24.902 -27.352 1.00 36.03 273 GLY A O 1
ATOM 2178 N N . LEU A 1 274 ? -31.265 25.870 -26.271 1.00 35.94 274 LEU A N 1
ATOM 2179 C CA . LEU A 1 274 ? -31.977 26.659 -25.266 1.00 35.94 274 LEU A CA 1
ATOM 2180 C C . LEU A 1 274 ? -31.028 27.774 -24.799 1.00 35.94 274 LEU A C 1
ATOM 2182 O O . LEU A 1 274 ? -30.002 27.520 -24.169 1.00 35.94 274 LEU A O 1
ATOM 2186 N N . GLU A 1 275 ? -31.352 29.013 -25.173 1.00 33.91 275 GLU A N 1
ATOM 2187 C CA . GLU A 1 275 ? -30.627 30.223 -24.784 1.00 33.91 275 GLU A CA 1
ATOM 2188 C C . GLU A 1 275 ? -30.897 30.589 -23.318 1.00 33.91 275 GLU A C 1
ATOM 2190 O O . GLU A 1 275 ? -32.038 30.632 -22.864 1.00 33.91 275 GLU A O 1
ATOM 2195 N N . GLY A 1 276 ? -29.837 30.949 -22.595 1.00 30.58 276 GLY A N 1
ATOM 2196 C CA . GLY A 1 276 ? -29.916 31.565 -21.274 1.00 30.58 276 GLY A CA 1
ATOM 2197 C C . GLY A 1 276 ? -28.732 32.498 -21.055 1.00 30.58 276 GLY A C 1
ATOM 2198 O O . GLY A 1 276 ? -27.698 32.087 -20.535 1.00 30.58 276 GLY A O 1
ATOM 2199 N N . LYS A 1 277 ? -28.865 33.763 -21.470 1.00 34.88 277 LYS A N 1
ATOM 2200 C CA . LYS A 1 277 ? -27.874 34.818 -21.209 1.00 34.88 277 LYS A CA 1
ATOM 2201 C C . LYS A 1 277 ? -27.931 35.239 -19.741 1.00 34.88 277 LYS A C 1
ATOM 2203 O O . LYS A 1 277 ? -28.977 35.679 -19.274 1.00 34.88 277 LYS A O 1
ATOM 2208 N N . ARG A 1 278 ? -26.791 35.216 -19.047 1.00 30.23 278 ARG A N 1
ATOM 2209 C CA . ARG A 1 278 ? -26.542 36.068 -17.874 1.00 30.23 278 ARG A CA 1
ATOM 2210 C C . ARG A 1 278 ? -25.127 36.636 -17.942 1.00 30.23 278 ARG A C 1
ATOM 2212 O O . ARG A 1 278 ? -24.150 35.901 -17.861 1.00 30.23 278 ARG A O 1
ATOM 2219 N N . ASN A 1 279 ? -25.060 37.956 -18.106 1.00 30.36 279 ASN A N 1
ATOM 2220 C CA . ASN A 1 279 ? -23.864 38.769 -17.916 1.00 30.36 279 ASN A CA 1
ATOM 2221 C C . ASN A 1 279 ? -23.664 38.993 -16.414 1.00 30.36 279 ASN A C 1
ATOM 2223 O O . ASN A 1 279 ? -24.631 39.291 -15.715 1.00 30.36 279 ASN A O 1
ATOM 2227 N N . PHE A 1 280 ? -22.425 38.894 -15.935 1.00 26.69 280 PHE A N 1
ATOM 2228 C CA . PHE A 1 280 ? -22.055 39.315 -14.586 1.00 26.69 280 PHE A CA 1
ATOM 2229 C C . PHE A 1 280 ? -21.018 40.434 -14.695 1.00 26.69 280 PHE A C 1
ATOM 2231 O O . PHE A 1 280 ? -19.878 40.213 -15.108 1.00 26.69 280 PHE A O 1
ATOM 2238 N N . SER A 1 281 ? -21.460 41.652 -14.396 1.00 30.09 281 SER A N 1
ATOM 2239 C CA . SER A 1 281 ? -20.625 42.836 -14.222 1.00 30.09 281 SER A CA 1
ATOM 2240 C C . SER A 1 281 ? -19.830 42.728 -12.921 1.00 30.09 281 SER A C 1
ATOM 2242 O O . SER A 1 281 ? -20.352 42.299 -11.896 1.00 30.09 281 SER A O 1
ATOM 2244 N N . LYS A 1 282 ? -18.556 43.127 -12.973 1.00 31.45 282 LYS A N 1
ATOM 2245 C CA . LYS A 1 282 ? -17.702 43.340 -11.800 1.00 31.45 282 LYS A CA 1
ATOM 2246 C C . LYS A 1 282 ? -18.097 44.654 -11.130 1.00 31.45 282 LYS A C 1
ATOM 2248 O O . LYS A 1 282 ? -18.001 45.696 -11.770 1.00 31.45 282 LYS A O 1
ATOM 2253 N N . GLU A 1 283 ? -18.463 44.596 -9.856 1.00 29.58 283 GLU A N 1
ATOM 2254 C CA . GLU A 1 283 ? -18.463 45.753 -8.962 1.00 29.58 283 GLU A CA 1
ATOM 2255 C C . GLU A 1 283 ? -17.168 45.778 -8.145 1.00 29.58 283 GLU A C 1
ATOM 2257 O O . GLU A 1 283 ? -16.684 44.758 -7.650 1.00 29.58 283 GLU A O 1
ATOM 2262 N N . THR A 1 284 ? -16.600 46.974 -8.067 1.00 37.44 284 THR A N 1
ATOM 2263 C CA . THR A 1 284 ? -15.477 47.390 -7.232 1.00 37.44 284 THR A CA 1
ATOM 2264 C C . THR A 1 284 ? -16.017 48.037 -5.963 1.00 37.44 284 THR A C 1
ATOM 2266 O O . THR A 1 284 ? -16.904 48.881 -6.065 1.00 37.44 284 THR A O 1
ATOM 2269 N N . THR A 1 285 ? -15.424 47.750 -4.805 1.00 30.42 285 THR A N 1
ATOM 2270 C CA . THR A 1 285 ? -15.499 48.648 -3.644 1.00 30.42 285 THR A CA 1
ATOM 2271 C C . THR A 1 285 ? -14.166 48.697 -2.915 1.00 30.42 285 THR A C 1
ATOM 2273 O O . THR A 1 285 ? -13.510 47.670 -2.731 1.00 30.42 285 THR A O 1
ATOM 2276 N N . ASP A 1 286 ? -13.817 49.924 -2.546 1.00 30.94 286 ASP A N 1
ATOM 2277 C CA . ASP A 1 286 ? -12.554 50.403 -2.007 1.00 30.94 286 ASP A CA 1
ATOM 2278 C C . ASP A 1 286 ? -12.195 49.891 -0.605 1.00 30.94 286 ASP A C 1
ATOM 2280 O O . ASP A 1 286 ? -13.041 49.535 0.218 1.00 30.94 286 ASP A O 1
ATOM 2284 N N . GLU A 1 287 ? -10.888 49.917 -0.354 1.00 29.69 287 GLU A N 1
ATOM 2285 C CA . GLU A 1 287 ? -10.222 49.667 0.919 1.00 29.69 287 GLU A CA 1
ATOM 2286 C C . GLU A 1 287 ? -10.380 50.850 1.892 1.00 29.69 287 GLU A C 1
ATOM 2288 O O . GLU A 1 287 ? -10.206 52.012 1.525 1.00 29.69 287 GLU A O 1
ATOM 2293 N N . ALA A 1 288 ? -10.587 50.541 3.175 1.00 29.83 288 ALA A N 1
ATOM 2294 C CA . ALA A 1 288 ? -10.288 51.435 4.290 1.00 29.83 288 ALA A CA 1
ATOM 2295 C C . ALA A 1 288 ? -9.132 50.840 5.110 1.00 29.83 288 ALA A C 1
ATOM 2297 O O . ALA A 1 288 ? -9.133 49.658 5.451 1.00 29.83 288 ALA A O 1
ATOM 2298 N N . SER A 1 289 ? -8.118 51.665 5.380 1.00 31.39 289 SER A N 1
ATOM 2299 C CA . SER A 1 289 ? -6.831 51.266 5.949 1.00 31.39 289 SER A CA 1
ATOM 2300 C C . SER A 1 289 ? -6.855 51.143 7.474 1.00 31.39 289 SER A C 1
ATOM 2302 O O . SER A 1 289 ? -7.311 52.067 8.148 1.00 31.39 289 SER A O 1
ATOM 2304 N N . GLU A 1 290 ? -6.197 50.116 8.015 1.00 33.81 290 GLU A N 1
ATOM 2305 C CA . GLU A 1 290 ? -5.742 50.091 9.408 1.00 33.81 290 GLU A CA 1
ATOM 2306 C C . GLU A 1 290 ? -4.286 49.587 9.489 1.00 33.81 290 GLU A C 1
ATOM 2308 O O . GLU A 1 290 ? -3.861 48.688 8.761 1.00 33.81 290 GLU A O 1
ATOM 2313 N N . LYS A 1 291 ? -3.477 50.251 10.324 1.00 47.12 291 LYS A N 1
ATOM 2314 C CA . LYS A 1 291 ? -2.011 50.125 10.405 1.00 47.12 291 LYS A CA 1
ATOM 2315 C C . LYS A 1 291 ? -1.573 48.736 10.888 1.00 47.12 291 LYS A C 1
ATOM 2317 O O . LYS A 1 291 ? -1.768 48.400 12.051 1.00 47.12 291 LYS A O 1
ATOM 2322 N N . ALA A 1 292 ? -0.832 48.004 10.054 1.00 39.44 292 ALA A N 1
ATOM 2323 C CA . ALA A 1 292 ? -0.080 46.815 10.456 1.00 39.44 292 ALA A CA 1
ATOM 2324 C C . ALA A 1 292 ? 1.391 46.928 10.023 1.00 39.44 292 ALA A C 1
ATOM 2326 O O . ALA A 1 292 ? 1.707 47.297 8.892 1.00 39.44 292 ALA A O 1
ATOM 2327 N N . VAL A 1 293 ? 2.299 46.622 10.952 1.00 58.72 293 VAL A N 1
ATOM 2328 C CA . VAL A 1 293 ? 3.756 46.638 10.757 1.00 58.72 293 VAL A CA 1
ATOM 2329 C C . VAL A 1 293 ? 4.146 45.785 9.543 1.00 58.72 293 VAL A C 1
ATOM 2331 O O . VAL A 1 293 ? 3.708 44.645 9.397 1.0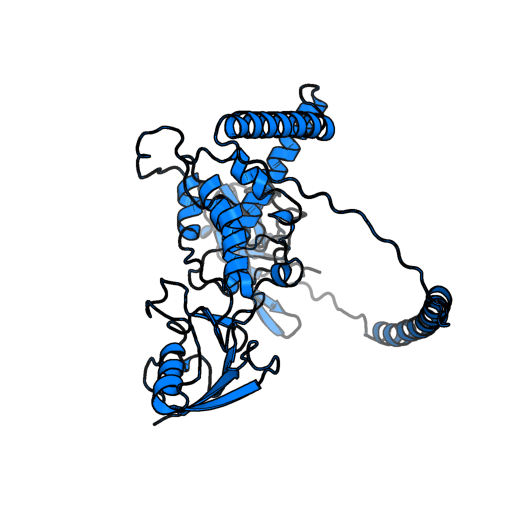0 58.72 293 VAL A O 1
ATOM 2334 N N . SER A 1 294 ? 4.998 46.333 8.673 1.00 62.38 294 SER A N 1
ATOM 2335 C CA . SER A 1 294 ? 5.470 45.676 7.450 1.00 62.38 294 SER A CA 1
ATOM 2336 C C . SER A 1 294 ? 6.098 44.306 7.743 1.00 62.38 294 SER A C 1
ATOM 2338 O O . SER A 1 294 ? 7.105 44.199 8.447 1.00 62.38 294 SER A O 1
ATOM 2340 N N . ARG A 1 295 ? 5.542 43.250 7.129 1.00 61.69 295 ARG A N 1
ATOM 2341 C CA . ARG A 1 295 ? 6.047 41.859 7.168 1.00 61.69 295 ARG A CA 1
ATOM 2342 C C . ARG A 1 295 ? 7.543 41.750 6.829 1.00 61.69 295 ARG A C 1
ATOM 2344 O O . ARG A 1 295 ? 8.217 40.838 7.298 1.00 61.69 295 ARG A O 1
ATOM 2351 N N . LYS A 1 296 ? 8.082 42.707 6.067 1.00 62.88 296 LYS A N 1
ATOM 2352 C CA . LYS A 1 296 ? 9.500 42.782 5.683 1.00 62.88 296 LYS A CA 1
ATOM 2353 C C . LYS A 1 296 ? 10.423 43.131 6.862 1.00 62.88 296 LYS A C 1
ATOM 2355 O O . LYS A 1 296 ? 11.560 42.665 6.900 1.00 62.88 296 LYS A O 1
ATOM 2360 N N . GLU A 1 297 ? 9.933 43.901 7.832 1.00 64.38 297 GLU A N 1
ATOM 2361 C CA . GLU A 1 297 ? 10.681 44.314 9.029 1.00 64.38 297 GLU A CA 1
ATOM 2362 C C . GLU A 1 297 ? 10.753 43.179 10.065 1.00 64.38 297 GLU A C 1
ATOM 2364 O O . GLU A 1 297 ? 11.794 42.939 10.679 1.00 64.38 297 GLU A O 1
ATOM 2369 N N . PHE A 1 298 ? 9.648 42.442 10.222 1.00 67.69 298 PHE A N 1
ATOM 2370 C CA . PHE A 1 298 ? 9.551 41.301 11.134 1.00 67.69 298 PHE A CA 1
ATOM 2371 C C . PHE A 1 298 ? 10.462 40.147 10.695 1.00 67.69 298 PHE A C 1
ATOM 2373 O O . PHE A 1 298 ? 11.240 39.627 11.496 1.00 67.69 298 PHE A O 1
ATOM 2380 N N . LEU A 1 299 ? 10.450 39.813 9.398 1.00 70.62 299 LEU A N 1
ATOM 2381 C CA . LEU A 1 299 ? 11.285 38.743 8.844 1.00 70.62 299 LEU A CA 1
ATOM 2382 C C . LEU A 1 299 ? 12.790 39.044 8.958 1.00 70.62 299 LEU A C 1
ATOM 2384 O O . LEU A 1 299 ? 13.574 38.131 9.210 1.00 70.62 299 LEU A O 1
ATOM 2388 N N . LYS A 1 300 ? 13.202 40.319 8.871 1.00 67.38 300 LYS A N 1
ATOM 2389 C CA . LYS A 1 300 ? 14.604 40.720 9.094 1.00 67.38 300 LYS A CA 1
ATOM 2390 C C . LYS A 1 300 ? 15.068 40.498 10.537 1.00 67.38 300 LYS A C 1
ATOM 2392 O O . LYS A 1 300 ? 16.194 40.050 10.743 1.00 67.38 300 LYS A O 1
ATOM 2397 N N . LYS A 1 301 ? 14.222 40.781 11.534 1.00 67.94 301 LYS A N 1
ATOM 2398 C CA . LYS A 1 301 ? 14.574 40.616 12.959 1.00 67.94 301 LYS A CA 1
ATOM 2399 C C . LYS A 1 301 ? 14.662 39.143 13.380 1.00 67.94 301 LYS A C 1
ATOM 2401 O O . LYS A 1 301 ? 15.534 38.789 14.174 1.00 67.94 301 LYS A O 1
ATOM 2406 N N . VAL A 1 302 ? 13.816 38.283 12.811 1.00 70.56 302 VAL A N 1
ATOM 2407 C CA . VAL A 1 302 ? 13.844 36.827 13.058 1.00 70.56 302 VAL A CA 1
ATOM 2408 C C . VAL A 1 302 ? 15.057 36.166 12.391 1.00 70.56 302 VAL A C 1
ATOM 2410 O O . VAL A 1 302 ? 15.718 35.327 12.999 1.00 70.56 302 VAL A O 1
ATOM 2413 N N . ALA A 1 303 ? 15.421 36.587 11.175 1.00 65.12 303 ALA A N 1
ATOM 2414 C CA . ALA A 1 303 ? 16.606 36.064 10.494 1.00 65.12 303 ALA A CA 1
ATOM 2415 C C . ALA A 1 303 ? 17.914 36.372 11.253 1.00 65.12 303 ALA A C 1
ATOM 2417 O O . ALA A 1 303 ? 18.786 35.512 11.343 1.00 65.12 303 ALA A O 1
ATOM 2418 N N . LEU A 1 304 ? 18.040 37.565 11.850 1.00 60.53 304 LEU A N 1
ATOM 2419 C CA . LEU A 1 304 ? 19.253 37.967 12.577 1.00 60.53 304 LEU A CA 1
ATOM 2420 C C . LEU A 1 304 ? 19.450 37.217 13.907 1.00 60.53 304 LEU A C 1
ATOM 2422 O O . LEU A 1 304 ? 20.580 37.015 14.343 1.00 60.53 304 LEU A O 1
ATOM 2426 N N . SER A 1 305 ? 18.358 36.796 14.548 1.00 57.94 305 SER A N 1
ATOM 2427 C CA . SER A 1 305 ? 18.389 36.096 15.840 1.00 57.94 305 SER A CA 1
ATOM 2428 C C . SER A 1 305 ? 18.722 34.605 15.699 1.00 57.94 305 SER A C 1
ATOM 2430 O O . SER A 1 305 ? 19.341 34.031 16.593 1.00 57.94 305 SER A O 1
ATOM 2432 N N . LEU A 1 306 ? 18.413 33.990 14.552 1.00 54.91 306 LEU A N 1
ATOM 2433 C CA . LEU A 1 306 ? 18.743 32.586 14.266 1.00 54.91 306 LEU A CA 1
ATOM 2434 C C . LEU A 1 306 ? 20.236 32.354 13.970 1.00 54.91 306 LEU A C 1
ATOM 2436 O O . LEU A 1 306 ? 20.771 31.312 14.341 1.00 54.91 306 LEU A O 1
ATOM 2440 N N . VAL A 1 307 ? 20.936 33.334 13.386 1.00 54.91 307 VAL A N 1
ATOM 2441 C CA . VAL A 1 307 ? 22.380 33.234 13.071 1.00 54.91 307 VAL A CA 1
ATOM 2442 C C . VAL A 1 307 ? 23.255 33.233 14.338 1.00 54.91 307 VAL A C 1
ATOM 2444 O O . VAL A 1 307 ? 24.325 32.620 14.371 1.00 54.91 307 VAL A O 1
ATOM 2447 N N . GLY A 1 308 ? 22.786 33.861 15.422 1.00 51.66 308 GLY A N 1
ATOM 2448 C CA . GLY A 1 308 ? 23.500 33.886 16.704 1.00 51.66 308 GLY A CA 1
ATOM 2449 C C . GLY A 1 308 ? 23.517 32.540 17.440 1.00 51.66 308 GLY A C 1
ATOM 2450 O O . GLY A 1 308 ? 24.475 32.242 18.148 1.00 51.66 308 GLY A O 1
ATOM 2451 N N . ILE A 1 309 ? 22.496 31.697 17.248 1.00 52.97 309 ILE A N 1
ATOM 2452 C CA . ILE A 1 309 ? 22.315 30.451 18.017 1.00 52.97 309 ILE A CA 1
ATOM 2453 C C . ILE A 1 309 ? 23.051 29.266 17.364 1.00 52.97 309 ILE A C 1
ATOM 2455 O O . ILE A 1 309 ? 23.543 28.375 18.058 1.00 52.97 309 ILE A O 1
ATOM 2459 N N . THR A 1 310 ? 23.228 29.275 16.041 1.00 46.78 310 THR A N 1
ATOM 2460 C CA . THR A 1 310 ? 23.931 28.203 15.309 1.00 46.78 310 THR A CA 1
ATOM 2461 C C . THR A 1 310 ? 25.453 28.231 15.469 1.00 46.78 310 THR A C 1
ATOM 2463 O O . THR A 1 310 ? 26.120 27.259 15.127 1.00 46.78 310 THR A O 1
ATOM 2466 N N . SER A 1 311 ? 26.013 29.311 16.021 1.00 49.91 311 SER A N 1
ATOM 2467 C CA . SER A 1 311 ? 27.466 29.521 16.097 1.00 49.91 311 SER A CA 1
ATOM 2468 C C . SER A 1 311 ? 28.119 28.970 17.378 1.00 49.91 311 SER A C 1
ATOM 2470 O O . SER A 1 311 ? 29.341 28.950 17.472 1.00 49.91 311 SER A O 1
ATOM 2472 N N . ILE A 1 312 ? 27.334 28.487 18.355 1.00 50.44 312 ILE A N 1
ATOM 2473 C CA . ILE A 1 312 ? 27.848 28.017 19.663 1.00 50.44 312 ILE A CA 1
ATOM 2474 C C . ILE A 1 312 ? 27.801 26.478 19.808 1.00 50.44 312 ILE A C 1
ATOM 2476 O O . ILE A 1 312 ? 28.591 25.899 20.550 1.00 50.44 312 ILE A O 1
ATOM 2480 N N . SER A 1 313 ? 26.952 25.772 19.050 1.00 50.59 313 SER A N 1
ATOM 2481 C CA . SER A 1 313 ? 26.855 24.296 19.112 1.00 50.59 313 SER A CA 1
ATOM 2482 C C . SER A 1 313 ? 28.015 23.487 18.493 1.00 50.59 313 SER A C 1
ATOM 2484 O O . SER A 1 313 ? 28.289 22.401 19.010 1.00 50.59 313 SER A O 1
ATOM 2486 N N . PRO A 1 314 ? 28.740 23.938 17.446 1.00 46.16 314 PRO A N 1
ATOM 2487 C CA . PRO A 1 314 ? 29.797 23.112 16.848 1.00 46.16 314 PRO A CA 1
ATOM 2488 C C . PRO A 1 314 ? 31.011 22.894 17.764 1.00 46.16 314 PRO A C 1
ATOM 2490 O O . PRO A 1 314 ? 31.735 21.913 17.606 1.00 46.16 314 PRO A O 1
ATOM 2493 N N . LEU A 1 315 ? 31.230 23.779 18.744 1.00 46.84 315 LEU A N 1
ATOM 2494 C CA . LEU A 1 315 ? 32.426 23.747 19.589 1.00 46.84 315 LEU A CA 1
ATOM 2495 C C . LEU A 1 315 ? 32.369 22.651 20.669 1.00 46.84 315 LEU A C 1
ATOM 2497 O O . LEU A 1 315 ? 33.399 22.097 21.043 1.00 46.84 315 LEU A O 1
ATOM 2501 N N . LEU A 1 316 ? 31.171 22.287 21.137 1.00 49.91 316 LEU A N 1
ATOM 2502 C CA . LEU A 1 316 ? 30.997 21.309 22.221 1.00 49.91 316 LEU A CA 1
ATOM 2503 C C . LEU A 1 316 ? 30.987 19.850 21.734 1.00 49.91 316 LEU A C 1
ATOM 2505 O O . LEU A 1 316 ? 31.333 18.949 22.496 1.00 49.91 316 LEU A O 1
ATOM 2509 N N . ILE A 1 317 ? 30.653 19.600 20.463 1.00 48.84 317 ILE A N 1
ATOM 2510 C CA . ILE A 1 317 ? 30.689 18.248 19.874 1.00 48.84 317 ILE A CA 1
ATOM 2511 C C . ILE A 1 317 ? 32.116 17.876 19.435 1.00 48.84 317 ILE A C 1
ATOM 2513 O O . ILE A 1 317 ? 32.523 16.725 19.602 1.00 48.84 317 ILE A O 1
ATOM 2517 N N . GLY A 1 318 ? 32.912 18.850 18.974 1.00 44.56 318 GLY A N 1
ATOM 2518 C CA . GLY A 1 318 ? 34.291 18.624 18.524 1.00 44.56 318 GLY A CA 1
ATOM 2519 C C . GLY A 1 318 ? 35.257 18.154 19.621 1.00 44.56 318 GLY A C 1
ATOM 2520 O O . GLY A 1 318 ? 36.194 17.414 19.331 1.00 44.56 318 GLY A O 1
ATOM 2521 N N . ILE A 1 319 ? 35.006 18.507 20.887 1.00 49.28 319 ILE A N 1
ATOM 2522 C CA . ILE A 1 319 ? 35.872 18.131 22.022 1.00 49.28 319 ILE A CA 1
ATOM 2523 C C . ILE A 1 319 ? 35.668 16.661 22.443 1.00 49.28 319 ILE A C 1
ATOM 2525 O O . ILE A 1 319 ? 36.574 16.040 22.995 1.00 49.28 319 ILE A O 1
ATOM 2529 N N . ARG A 1 320 ? 34.514 16.046 22.139 1.00 46.53 320 ARG A N 1
ATOM 2530 C CA . ARG A 1 320 ? 34.266 14.629 22.472 1.00 46.53 320 ARG A CA 1
ATOM 2531 C C . ARG A 1 320 ? 34.887 13.664 21.456 1.00 46.53 320 ARG A C 1
ATOM 2533 O O . ARG A 1 320 ? 35.266 12.554 21.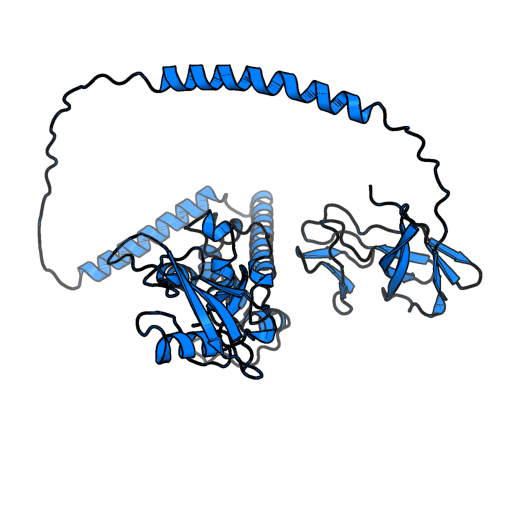824 1.00 46.53 320 ARG A O 1
ATOM 2540 N N . SER A 1 321 ? 35.026 14.084 20.198 1.00 47.28 321 SER A N 1
ATOM 2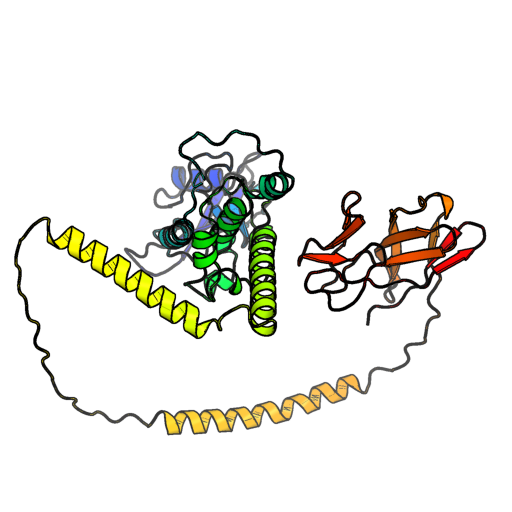541 C CA . SER A 1 321 ? 35.637 13.280 19.130 1.00 47.28 321 SER A CA 1
ATOM 2542 C C . SER A 1 321 ? 37.168 13.250 19.164 1.00 47.28 321 SER A C 1
ATOM 2544 O O . SER A 1 321 ? 37.756 12.350 18.576 1.00 47.28 321 SER A O 1
ATOM 2546 N N . THR A 1 322 ? 37.823 14.185 19.859 1.00 47.00 322 THR A N 1
ATOM 2547 C CA . THR A 1 322 ? 39.296 14.252 19.937 1.00 47.00 322 THR A CA 1
ATOM 2548 C C . THR A 1 322 ? 39.896 13.475 21.112 1.00 47.00 322 THR A C 1
ATOM 2550 O O . THR A 1 322 ? 41.106 13.280 21.146 1.00 47.00 322 THR A O 1
ATOM 2553 N N . LEU A 1 323 ? 39.072 12.990 22.050 1.00 45.59 323 LEU A N 1
ATOM 2554 C CA . LEU A 1 323 ? 39.514 12.249 23.244 1.00 45.59 323 LEU A CA 1
ATOM 2555 C C . LEU A 1 323 ? 39.067 10.776 23.276 1.00 45.59 323 LEU A C 1
ATOM 2557 O O . LEU A 1 323 ? 39.186 10.119 24.308 1.00 45.59 323 LEU A O 1
ATOM 2561 N N . SER A 1 324 ? 38.581 10.223 22.160 1.00 39.75 324 SER A N 1
ATOM 2562 C CA . SER A 1 324 ? 38.487 8.762 22.032 1.00 39.75 324 SER A CA 1
ATOM 2563 C C . SER A 1 324 ? 39.860 8.215 21.635 1.00 39.75 324 SER A C 1
ATOM 2565 O O . SER A 1 324 ? 40.440 8.726 20.675 1.00 39.75 324 SER A O 1
ATOM 2567 N N . PRO A 1 325 ? 40.406 7.202 22.329 1.00 41.41 325 PRO A N 1
ATOM 2568 C CA . PRO A 1 325 ? 41.693 6.643 21.961 1.00 41.41 325 PRO A CA 1
ATOM 2569 C C . PRO A 1 325 ? 41.552 5.977 20.590 1.00 41.41 325 PRO A C 1
ATOM 2571 O O . PRO A 1 325 ? 40.895 4.948 20.432 1.00 41.41 325 PRO A O 1
ATOM 2574 N N . VAL A 1 326 ? 42.169 6.597 19.585 1.00 42.50 326 VAL A N 1
ATOM 2575 C CA . VAL A 1 326 ? 42.451 5.998 18.281 1.00 42.50 326 VAL A CA 1
ATOM 2576 C C . VAL A 1 326 ? 43.559 4.972 18.495 1.00 42.50 326 VAL A C 1
ATOM 2578 O O . VAL A 1 326 ? 44.726 5.192 18.198 1.00 42.50 326 VAL A O 1
ATOM 2581 N N . THR A 1 327 ? 43.184 3.839 19.070 1.00 43.25 327 THR A N 1
ATOM 2582 C CA . THR A 1 327 ? 43.957 2.600 19.031 1.00 43.25 327 THR A CA 1
ATOM 2583 C C . THR A 1 327 ? 42.997 1.478 18.672 1.00 43.25 327 THR A C 1
ATOM 2585 O O . THR A 1 327 ? 42.734 0.552 19.434 1.00 43.25 327 THR A O 1
ATOM 2588 N N . VAL A 1 328 ? 42.447 1.559 17.458 1.00 46.00 328 VAL A N 1
ATOM 2589 C CA . VAL A 1 328 ? 41.957 0.358 16.784 1.00 46.00 328 VAL A CA 1
ATOM 2590 C C . VAL A 1 328 ? 43.209 -0.405 16.377 1.00 46.00 328 VAL A C 1
ATOM 2592 O O . VAL A 1 328 ? 43.820 -0.098 15.359 1.00 46.00 328 VAL A O 1
ATOM 2595 N N . SER A 1 329 ? 43.631 -1.369 17.195 1.00 42.88 329 SER A N 1
ATOM 2596 C CA . SER A 1 329 ? 44.553 -2.387 16.706 1.00 42.88 329 SER A CA 1
ATOM 2597 C C . SER A 1 329 ? 43.901 -3.027 15.482 1.00 42.88 329 SER A C 1
ATOM 2599 O O . SER A 1 329 ? 42.754 -3.482 15.574 1.00 42.88 329 SER A O 1
ATOM 2601 N N . GLU A 1 330 ? 44.603 -3.065 14.354 1.00 43.97 330 GLU A N 1
ATOM 2602 C CA . GLU A 1 330 ? 44.279 -3.951 13.239 1.00 43.97 330 GLU A CA 1
ATOM 2603 C C . GLU A 1 330 ? 44.343 -5.394 13.752 1.00 43.97 330 GLU A C 1
ATOM 2605 O O . GLU A 1 330 ? 45.363 -6.076 13.673 1.00 43.97 330 GLU A O 1
ATOM 2610 N N . ALA A 1 331 ? 43.255 -5.868 14.356 1.00 46.78 331 ALA A N 1
ATOM 2611 C CA . ALA A 1 331 ? 43.077 -7.286 14.575 1.00 46.78 331 ALA A CA 1
ATOM 2612 C C . ALA A 1 331 ? 43.061 -7.915 13.178 1.00 46.78 331 ALA A C 1
ATOM 2614 O O . ALA A 1 331 ? 42.127 -7.673 12.411 1.00 46.78 331 ALA A O 1
ATOM 2615 N N . LYS A 1 332 ? 44.132 -8.644 12.827 1.00 52.97 332 LYS A N 1
ATOM 2616 C CA . LYS A 1 332 ? 44.233 -9.425 11.587 1.00 52.97 332 LYS A CA 1
ATOM 2617 C C . LYS A 1 332 ? 42.915 -10.170 11.391 1.00 52.97 332 LYS A C 1
ATOM 2619 O O . LYS A 1 332 ? 42.560 -11.005 12.220 1.00 52.97 332 LYS A O 1
ATOM 2624 N N . GLN A 1 333 ? 42.179 -9.817 10.341 1.00 60.41 333 GLN A N 1
ATOM 2625 C CA . GLN A 1 333 ? 40.869 -10.402 10.088 1.00 60.41 333 GLN A CA 1
ATOM 2626 C C . GLN A 1 333 ? 41.020 -11.917 9.864 1.00 60.41 333 GLN A C 1
ATOM 2628 O O . GLN A 1 333 ? 41.890 -12.318 9.085 1.00 60.41 333 GLN A O 1
ATOM 2633 N N . PRO A 1 334 ? 40.248 -12.767 10.564 1.00 72.56 334 PRO A N 1
ATOM 2634 C CA . PRO A 1 334 ? 40.360 -14.211 10.417 1.00 72.56 334 PRO A CA 1
ATOM 2635 C C . PRO A 1 334 ? 39.779 -14.665 9.072 1.00 72.56 334 PRO A C 1
ATOM 2637 O O . PRO A 1 334 ? 38.754 -14.155 8.626 1.00 72.56 334 PRO A O 1
ATOM 2640 N N . TRP A 1 335 ? 40.424 -15.651 8.445 1.00 86.19 335 TRP A N 1
ATOM 2641 C CA . TRP A 1 335 ? 39.855 -16.379 7.311 1.00 86.19 335 TRP A CA 1
ATOM 2642 C C . TRP A 1 335 ? 38.685 -17.244 7.795 1.00 86.19 335 TRP A C 1
ATOM 2644 O O . TRP A 1 335 ? 38.826 -17.991 8.765 1.00 86.19 335 TRP A O 1
ATOM 2654 N N . ILE A 1 336 ? 37.539 -17.142 7.127 1.00 89.88 336 ILE A N 1
ATOM 2655 C CA . ILE A 1 336 ? 36.298 -17.843 7.471 1.00 89.88 336 ILE A CA 1
ATOM 2656 C C . ILE A 1 336 ? 36.069 -18.951 6.446 1.00 89.88 336 ILE A C 1
ATOM 2658 O O . ILE A 1 336 ? 36.046 -18.681 5.247 1.00 89.88 336 ILE A O 1
ATOM 2662 N N . SER A 1 337 ? 35.895 -20.188 6.913 1.00 91.06 337 SER A N 1
ATOM 2663 C CA . SER A 1 337 ? 35.563 -21.318 6.040 1.00 91.06 337 SER A CA 1
ATOM 2664 C C . SER A 1 337 ? 34.114 -21.234 5.549 1.00 91.06 337 SER A C 1
ATOM 2666 O O . SER A 1 337 ? 33.193 -20.977 6.328 1.00 91.06 337 SER A O 1
ATOM 2668 N N . LEU A 1 338 ? 33.925 -21.492 4.256 1.00 93.00 338 LEU A N 1
ATOM 2669 C CA . LEU A 1 338 ? 32.637 -21.731 3.605 1.00 93.00 338 LEU A CA 1
ATOM 2670 C C . LEU A 1 338 ? 32.407 -23.230 3.317 1.00 93.00 338 LEU A C 1
ATOM 2672 O O . LEU A 1 338 ? 31.425 -23.584 2.665 1.00 93.00 338 LEU A O 1
ATOM 2676 N N . GLY A 1 339 ? 33.283 -24.118 3.793 1.00 92.50 339 GLY A N 1
ATOM 2677 C CA . GLY A 1 339 ? 33.210 -25.567 3.587 1.00 92.50 339 GLY A CA 1
ATOM 2678 C C . GLY A 1 339 ? 33.859 -26.062 2.288 1.00 92.50 339 GLY A C 1
ATOM 2679 O O . GLY A 1 339 ? 34.586 -25.332 1.612 1.00 92.50 339 GLY A O 1
ATOM 2680 N N . ASP A 1 340 ? 33.605 -27.330 1.954 1.00 93.00 340 ASP A N 1
ATOM 2681 C CA . ASP A 1 340 ? 34.223 -28.030 0.818 1.00 93.00 340 ASP A CA 1
ATOM 2682 C C . ASP A 1 340 ? 33.889 -27.350 -0.521 1.00 93.00 340 ASP A C 1
ATOM 2684 O O . ASP A 1 340 ? 32.738 -26.995 -0.778 1.00 93.00 340 ASP A O 1
ATOM 2688 N N . ILE A 1 341 ? 34.883 -27.166 -1.392 1.00 92.62 341 ILE A N 1
ATOM 2689 C CA . ILE A 1 341 ? 34.697 -26.500 -2.689 1.00 92.62 341 ILE A CA 1
ATOM 2690 C C . ILE A 1 341 ? 33.818 -27.313 -3.658 1.00 92.62 341 ILE A C 1
ATOM 2692 O O . ILE A 1 341 ? 33.150 -26.742 -4.521 1.00 92.62 341 ILE A O 1
ATOM 2696 N N . ASN A 1 342 ? 33.772 -28.640 -3.514 1.00 90.50 342 ASN A N 1
ATOM 2697 C CA . ASN A 1 342 ? 33.026 -29.536 -4.398 1.00 90.50 342 ASN A CA 1
ATOM 2698 C C . ASN A 1 342 ? 31.513 -29.497 -4.171 1.00 90.50 342 ASN A C 1
ATOM 2700 O O . ASN A 1 342 ? 30.770 -29.997 -5.011 1.00 90.50 342 ASN A O 1
ATOM 2704 N N . GLN A 1 343 ? 31.043 -28.883 -3.080 1.00 92.00 343 GLN A N 1
ATOM 2705 C CA . GLN A 1 343 ? 29.609 -28.650 -2.879 1.00 92.00 343 GLN A CA 1
ATOM 2706 C C . GLN A 1 343 ? 29.057 -27.551 -3.809 1.00 92.00 343 GLN A C 1
ATOM 2708 O O . GLN A 1 343 ? 27.843 -27.425 -3.958 1.00 92.00 343 GLN A O 1
ATOM 2713 N N . TYR A 1 344 ? 29.938 -26.743 -4.411 1.00 92.69 344 TYR A N 1
ATOM 2714 C CA . TYR A 1 344 ? 29.578 -25.641 -5.296 1.00 92.69 344 TYR A CA 1
ATOM 2715 C C . TYR A 1 344 ? 29.665 -26.084 -6.760 1.00 92.69 344 TYR A C 1
ATOM 2717 O O . TYR A 1 344 ? 30.743 -26.420 -7.261 1.00 92.69 344 TYR A O 1
ATOM 2725 N N . GLU A 1 345 ? 28.514 -26.083 -7.437 1.00 90.38 345 GLU A N 1
ATOM 2726 C CA . GLU A 1 345 ? 28.378 -26.484 -8.840 1.00 90.38 345 GLU A CA 1
ATOM 2727 C C . GLU A 1 345 ? 29.105 -25.503 -9.773 1.00 90.38 345 GLU A C 1
ATOM 2729 O O . GLU A 1 345 ? 29.033 -24.281 -9.618 1.00 90.38 345 GLU A O 1
ATOM 2734 N N . GLU A 1 346 ? 29.820 -26.042 -10.759 1.00 91.06 346 GLU A N 1
ATOM 2735 C CA . GLU A 1 346 ? 30.553 -25.231 -11.724 1.00 91.06 346 GLU A CA 1
ATOM 2736 C C . GLU A 1 346 ? 29.593 -24.454 -12.637 1.00 91.06 346 GLU A C 1
ATOM 2738 O O . GLU A 1 346 ? 28.596 -24.970 -13.135 1.00 91.06 346 GLU A O 1
ATOM 2743 N N . GLY A 1 347 ? 29.886 -23.174 -12.850 1.00 87.81 347 GLY A N 1
ATOM 2744 C CA . GLY A 1 347 ? 29.104 -22.278 -13.687 1.00 87.81 347 GLY A CA 1
ATOM 2745 C C . GLY A 1 347 ? 27.824 -21.744 -13.041 1.00 87.81 347 GLY A C 1
ATOM 2746 O O . GLY A 1 347 ? 27.194 -20.880 -13.655 1.00 87.81 347 GLY A O 1
ATOM 2747 N N . LYS A 1 348 ? 27.454 -22.166 -11.826 1.00 90.19 348 LYS A N 1
ATOM 2748 C CA . LYS A 1 348 ? 26.210 -21.747 -11.169 1.00 90.19 348 LYS A CA 1
ATOM 2749 C C . LYS A 1 348 ? 26.456 -21.073 -9.810 1.00 90.19 348 LYS A C 1
ATOM 2751 O O . LYS A 1 348 ? 26.933 -21.723 -8.878 1.00 90.19 348 LYS A O 1
ATOM 2756 N N . PRO A 1 349 ? 26.093 -19.784 -9.652 1.00 94.19 349 PRO A N 1
ATOM 2757 C CA . PRO A 1 349 ? 26.160 -19.101 -8.366 1.00 94.19 349 PRO A CA 1
ATOM 2758 C C . PRO A 1 349 ? 25.330 -19.811 -7.293 1.00 94.19 349 PRO A C 1
ATOM 2760 O O . PRO A 1 349 ? 24.104 -19.884 -7.373 1.00 94.19 349 PRO A O 1
ATOM 2763 N N . THR A 1 350 ? 26.001 -20.290 -6.252 1.00 95.06 350 THR A N 1
ATOM 2764 C CA . THR A 1 350 ? 25.376 -21.026 -5.151 1.00 95.06 350 THR A CA 1
ATOM 2765 C C . THR A 1 350 ? 25.361 -20.166 -3.893 1.00 95.06 350 THR A C 1
ATOM 2767 O O . THR A 1 350 ? 26.400 -19.669 -3.459 1.00 95.06 350 THR A O 1
ATOM 2770 N N . LEU A 1 351 ? 24.178 -19.966 -3.308 1.00 94.81 351 LEU A N 1
ATOM 2771 C CA . LEU A 1 351 ? 24.014 -19.201 -2.071 1.00 94.81 351 LEU A CA 1
ATOM 2772 C C . LEU A 1 351 ? 24.445 -20.048 -0.868 1.00 94.81 351 LEU A C 1
ATOM 2774 O O . LEU A 1 351 ? 23.927 -21.144 -0.667 1.00 94.81 351 LEU A O 1
ATOM 2778 N N . THR A 1 352 ? 25.324 -19.509 -0.031 1.00 94.12 352 THR A N 1
ATOM 2779 C CA . THR A 1 352 ? 25.715 -20.108 1.251 1.00 94.12 352 THR A CA 1
ATOM 2780 C C . THR A 1 352 ? 25.716 -19.059 2.360 1.00 94.12 352 THR A C 1
ATOM 2782 O O . THR A 1 352 ? 25.684 -17.851 2.101 1.00 94.12 352 THR A O 1
ATOM 2785 N N . THR A 1 353 ? 25.720 -19.509 3.613 1.00 92.25 353 THR A N 1
ATOM 2786 C CA . THR A 1 353 ? 25.707 -18.636 4.791 1.00 92.25 353 THR A CA 1
ATOM 2787 C C . THR A 1 353 ? 26.873 -18.930 5.713 1.00 92.25 353 THR A C 1
ATOM 2789 O O . THR A 1 353 ? 27.224 -20.090 5.897 1.00 92.25 353 THR A O 1
ATOM 2792 N N . PHE A 1 354 ? 27.401 -17.895 6.360 1.00 90.00 354 PHE A N 1
ATOM 2793 C CA . PHE A 1 354 ? 28.468 -18.023 7.350 1.00 90.00 354 PHE A CA 1
ATOM 2794 C C . PHE A 1 354 ? 28.199 -17.145 8.576 1.00 90.00 354 PHE A C 1
ATOM 2796 O O . PHE A 1 354 ? 27.449 -16.165 8.510 1.00 90.00 354 PHE A O 1
ATOM 2803 N N . GLU A 1 355 ? 28.811 -17.504 9.702 1.00 87.19 355 GLU A N 1
ATOM 2804 C CA . GLU A 1 355 ? 28.758 -16.728 10.941 1.00 87.19 355 GLU A CA 1
ATOM 2805 C C . GLU A 1 355 ? 29.921 -15.733 10.973 1.00 87.19 355 GLU A C 1
ATOM 2807 O O . GLU A 1 355 ? 31.092 -16.106 11.010 1.00 87.19 355 GLU A O 1
ATOM 2812 N N . HIS A 1 356 ? 29.593 -14.447 10.953 1.00 82.69 356 HIS A N 1
ATOM 2813 C CA . HIS A 1 356 ? 30.556 -13.360 10.974 1.00 82.69 356 HIS A CA 1
ATOM 2814 C C . HIS A 1 356 ? 30.755 -12.855 12.412 1.00 82.69 356 HIS A C 1
ATOM 2816 O O . HIS A 1 356 ? 29.798 -12.360 13.017 1.00 82.69 356 HIS A O 1
ATOM 2822 N N . PRO A 1 357 ? 31.978 -12.886 12.967 1.00 77.25 357 PRO A N 1
ATOM 2823 C CA . PRO A 1 357 ? 32.252 -12.379 14.310 1.00 77.25 357 PRO A CA 1
ATOM 2824 C C . PRO A 1 357 ? 32.239 -10.841 14.346 1.00 77.25 357 PRO A C 1
ATOM 2826 O O . PRO A 1 357 ? 32.851 -10.180 13.512 1.00 77.25 357 PRO A O 1
ATOM 2829 N N . LEU A 1 358 ? 31.544 -10.242 15.310 1.00 73.19 358 LEU A N 1
ATOM 2830 C CA . LEU A 1 358 ? 31.544 -8.798 15.557 1.00 73.19 358 LEU A CA 1
ATOM 2831 C C . LEU A 1 358 ? 32.563 -8.435 16.643 1.00 73.19 358 LEU A C 1
ATOM 2833 O O . LEU A 1 358 ? 32.795 -9.203 17.575 1.00 73.19 358 LEU A O 1
ATOM 2837 N N . LYS A 1 359 ? 33.080 -7.197 16.606 1.00 70.12 359 LYS A N 1
ATOM 2838 C CA . LYS A 1 359 ? 33.976 -6.648 17.650 1.00 70.12 359 LYS A CA 1
ATOM 2839 C C . LYS A 1 359 ? 33.374 -6.686 19.065 1.00 70.12 359 LYS A C 1
ATOM 2841 O O . LYS A 1 359 ? 34.104 -6.632 20.043 1.00 70.12 359 LYS A O 1
ATOM 2846 N N . SER A 1 360 ? 32.049 -6.782 19.173 1.00 69.19 360 SER A N 1
ATOM 2847 C CA . SER A 1 360 ? 31.302 -6.912 20.430 1.00 69.19 360 SER A CA 1
ATOM 2848 C C . SER A 1 360 ? 31.305 -8.328 21.025 1.00 69.19 360 SER A C 1
ATOM 2850 O O . SER A 1 360 ? 30.695 -8.536 22.071 1.00 69.19 360 SER A O 1
ATOM 2852 N N . GLY A 1 361 ? 31.931 -9.306 20.357 1.00 70.50 361 GLY A N 1
ATOM 2853 C CA . GLY A 1 361 ? 31.954 -10.716 20.761 1.00 70.50 361 GLY A CA 1
ATOM 2854 C C . GLY A 1 361 ? 30.722 -11.530 20.340 1.00 70.50 361 GLY A C 1
ATOM 2855 O O . GLY A 1 361 ? 30.670 -12.728 20.595 1.00 70.50 361 GLY A O 1
ATOM 2856 N N . LYS A 1 362 ? 29.729 -10.911 19.687 1.00 74.25 362 LYS A N 1
ATOM 2857 C CA . LYS A 1 362 ? 28.564 -11.597 19.089 1.00 74.25 362 LYS A CA 1
ATOM 2858 C C . LYS A 1 362 ? 28.861 -12.011 17.644 1.00 74.25 362 LYS A C 1
ATOM 2860 O O . LYS A 1 362 ? 29.657 -11.343 16.995 1.00 74.25 362 LYS A O 1
ATOM 2865 N N . SER A 1 363 ? 28.204 -13.042 17.112 1.00 77.81 363 SER A N 1
ATOM 2866 C CA . SER A 1 363 ? 28.225 -13.349 15.672 1.00 77.81 363 SER A CA 1
ATOM 2867 C C . SER A 1 363 ? 26.932 -12.903 14.985 1.00 77.81 363 SER A C 1
ATOM 2869 O O . SER A 1 363 ? 25.875 -12.831 15.617 1.00 77.81 363 SER A O 1
ATOM 2871 N N . ILE A 1 364 ? 27.019 -12.573 13.696 1.00 83.19 364 ILE A N 1
ATOM 2872 C CA . ILE A 1 364 ? 25.855 -12.368 12.828 1.00 83.19 364 ILE A CA 1
ATOM 2873 C C . ILE A 1 364 ? 25.932 -13.310 11.636 1.00 83.19 364 ILE A C 1
ATOM 2875 O O . ILE A 1 364 ? 26.988 -13.479 11.031 1.00 83.19 364 ILE A O 1
ATOM 2879 N N . ARG A 1 365 ? 24.796 -13.879 11.247 1.00 86.62 365 ARG A N 1
ATOM 2880 C CA . ARG A 1 365 ? 24.719 -14.692 10.039 1.00 86.62 365 ARG A CA 1
ATOM 2881 C C . ARG A 1 365 ? 24.695 -13.798 8.801 1.00 86.62 365 ARG A C 1
ATOM 2883 O O . ARG A 1 365 ? 23.814 -12.948 8.669 1.00 86.62 365 ARG A O 1
ATOM 2890 N N . ARG A 1 366 ? 25.635 -14.011 7.881 1.00 89.62 366 ARG A N 1
ATOM 2891 C CA . ARG A 1 366 ? 25.680 -13.367 6.558 1.00 89.62 366 ARG A CA 1
ATOM 2892 C C . ARG A 1 366 ? 25.490 -14.398 5.454 1.00 89.62 366 ARG A C 1
ATOM 2894 O O . ARG A 1 366 ? 25.545 -15.600 5.699 1.00 89.62 366 ARG A O 1
ATOM 2901 N N . SER A 1 367 ? 25.214 -13.927 4.242 1.00 93.56 367 SER A N 1
ATOM 2902 C CA . SER A 1 367 ? 25.039 -14.769 3.056 1.00 93.56 367 SER A CA 1
ATOM 2903 C C . SER A 1 367 ? 25.931 -14.280 1.921 1.00 93.56 367 SER A C 1
ATOM 2905 O O . SER A 1 367 ? 26.115 -13.073 1.762 1.00 93.56 367 SER A O 1
ATOM 2907 N N . VAL A 1 368 ? 26.460 -15.212 1.134 1.00 95.12 368 VAL A N 1
ATOM 2908 C CA . VAL A 1 368 ? 27.302 -14.950 -0.041 1.00 95.12 368 VAL A CA 1
ATOM 2909 C C . VAL A 1 368 ? 26.926 -15.891 -1.173 1.00 95.12 368 VAL A C 1
ATOM 2911 O O . VAL A 1 368 ? 26.429 -16.991 -0.930 1.00 95.12 368 VAL A O 1
ATOM 2914 N N . TYR A 1 369 ? 27.180 -15.467 -2.405 1.00 96.62 369 TYR A N 1
ATOM 2915 C CA . TYR A 1 369 ? 27.135 -16.346 -3.568 1.00 96.62 369 TYR A CA 1
ATOM 2916 C C . TYR A 1 369 ? 28.543 -16.793 -3.932 1.00 96.62 369 TYR A C 1
ATOM 2918 O O . TYR A 1 369 ? 29.410 -15.956 -4.174 1.00 96.62 369 TYR A O 1
ATOM 2926 N N . VAL A 1 370 ? 28.745 -18.103 -4.020 1.00 96.44 370 VAL A N 1
ATOM 2927 C CA . VAL A 1 370 ? 29.971 -18.709 -4.541 1.00 96.44 370 VAL A CA 1
ATOM 2928 C C . VAL A 1 370 ? 29.740 -19.061 -6.006 1.00 96.44 370 VAL A C 1
ATOM 2930 O O . VAL A 1 370 ? 28.828 -19.824 -6.324 1.00 96.44 370 VAL A O 1
ATOM 2933 N N . LEU A 1 371 ? 30.550 -18.494 -6.897 1.00 94.69 371 LEU A N 1
ATOM 2934 C CA . LEU A 1 371 ? 30.597 -18.841 -8.312 1.00 94.69 371 LEU A CA 1
ATOM 2935 C C . LEU A 1 371 ? 31.931 -19.533 -8.595 1.00 94.69 371 LEU A C 1
ATOM 2937 O O . LEU A 1 371 ? 32.991 -18.919 -8.491 1.00 94.69 371 LEU A O 1
ATOM 2941 N N . ARG A 1 372 ? 31.862 -20.813 -8.956 1.00 93.31 372 ARG A N 1
ATOM 2942 C CA . ARG A 1 372 ? 33.009 -21.602 -9.402 1.00 93.31 372 ARG A CA 1
ATOM 2943 C C . ARG A 1 372 ? 33.021 -21.645 -10.927 1.00 93.31 372 ARG A C 1
ATOM 2945 O O . ARG A 1 372 ? 32.049 -22.097 -11.523 1.00 93.31 372 ARG A O 1
ATOM 2952 N N . GLU A 1 373 ? 34.101 -21.202 -11.551 1.00 87.06 373 GLU A N 1
ATOM 2953 C CA . GLU A 1 373 ? 34.385 -21.387 -12.979 1.00 87.06 373 GLU A CA 1
ATOM 2954 C C . GLU A 1 373 ? 35.641 -22.264 -13.133 1.00 87.06 373 GLU A C 1
ATOM 2956 O O . GLU A 1 373 ? 36.373 -22.472 -12.164 1.00 87.06 373 GLU A O 1
ATOM 2961 N N . SER A 1 374 ? 35.895 -22.816 -14.324 1.00 79.12 374 SER A N 1
ATOM 2962 C CA . SER A 1 374 ? 36.861 -23.915 -14.525 1.00 79.12 374 SER A CA 1
ATOM 2963 C C . SER A 1 374 ? 38.266 -23.661 -13.963 1.00 79.12 374 SER A C 1
ATOM 2965 O O . SER A 1 374 ? 38.940 -24.610 -13.577 1.00 79.12 374 SER A O 1
ATOM 2967 N N . ASN A 1 375 ? 38.693 -22.394 -13.877 1.00 79.12 375 ASN A N 1
ATOM 2968 C CA . ASN A 1 375 ? 40.007 -21.992 -13.364 1.00 79.12 375 ASN A CA 1
ATOM 2969 C C . ASN A 1 375 ? 39.951 -20.953 -12.226 1.00 79.12 375 ASN A C 1
ATOM 2971 O O . ASN A 1 375 ? 41.006 -20.527 -11.756 1.00 79.12 375 ASN A O 1
ATOM 2975 N N . GLU A 1 376 ? 38.767 -20.514 -11.788 1.00 88.00 376 GLU A N 1
ATOM 2976 C CA . GLU A 1 376 ? 38.640 -19.457 -10.777 1.00 88.00 376 GLU A CA 1
ATOM 2977 C C . GLU A 1 376 ? 37.410 -19.628 -9.881 1.00 88.00 376 GLU A C 1
ATOM 2979 O O . GLU A 1 376 ? 36.386 -20.181 -10.276 1.00 88.00 376 GLU A O 1
ATOM 2984 N N . VAL A 1 377 ? 37.507 -19.139 -8.646 1.00 92.94 377 VAL A N 1
ATOM 2985 C CA . VAL A 1 377 ? 36.388 -19.084 -7.702 1.00 92.94 377 VAL A CA 1
ATOM 2986 C C . VAL A 1 377 ? 36.199 -17.633 -7.303 1.00 92.94 377 VAL A C 1
ATOM 2988 O O . VAL A 1 377 ? 37.154 -16.970 -6.903 1.00 92.94 377 VAL A O 1
ATOM 2991 N N . VAL A 1 378 ? 34.967 -17.146 -7.404 1.00 93.88 378 VAL A N 1
ATOM 2992 C CA . VAL A 1 378 ? 34.597 -15.785 -7.018 1.00 93.88 378 VAL A CA 1
ATOM 2993 C C . VAL A 1 378 ? 33.486 -15.850 -5.983 1.00 93.88 378 VAL A C 1
ATOM 2995 O O . VAL A 1 378 ? 32.498 -16.563 -6.160 1.00 93.88 378 VAL A O 1
ATOM 2998 N N . VAL A 1 379 ? 33.631 -15.084 -4.902 1.00 95.56 379 VAL A N 1
ATOM 2999 C CA . VAL A 1 379 ? 32.623 -14.998 -3.843 1.00 95.56 379 VAL A CA 1
ATOM 3000 C C . VAL A 1 379 ? 32.045 -13.588 -3.787 1.00 95.56 379 VAL A C 1
ATOM 3002 O O . VAL A 1 379 ? 32.746 -12.632 -3.454 1.00 95.56 379 VAL A O 1
ATOM 3005 N N . TYR A 1 380 ? 30.758 -13.458 -4.106 1.00 95.06 380 TYR A N 1
ATOM 3006 C CA . TYR A 1 380 ? 30.017 -12.197 -4.062 1.00 95.06 380 TYR A CA 1
ATOM 3007 C C . TYR A 1 380 ? 29.251 -12.048 -2.749 1.00 95.06 380 TYR A C 1
ATOM 3009 O O . TYR A 1 380 ? 28.624 -13.000 -2.276 1.00 95.06 380 TYR A O 1
ATOM 3017 N N . ASP A 1 381 ? 29.216 -10.837 -2.195 1.00 92.81 381 ASP A N 1
ATOM 3018 C CA . ASP A 1 381 ? 28.266 -10.511 -1.131 1.00 92.81 381 ASP A CA 1
ATOM 3019 C C . ASP A 1 381 ? 26.831 -10.668 -1.663 1.00 92.81 381 ASP A C 1
ATOM 3021 O O . ASP A 1 381 ? 26.484 -10.165 -2.737 1.00 92.81 381 ASP A O 1
ATOM 3025 N N . ALA A 1 382 ? 25.979 -11.373 -0.914 1.00 93.88 382 ALA A N 1
ATOM 3026 C CA . ALA A 1 382 ? 24.578 -11.534 -1.281 1.00 93.88 382 ALA A CA 1
ATOM 3027 C C . ALA A 1 382 ? 23.745 -10.267 -1.023 1.00 93.88 382 ALA A C 1
ATOM 3029 O O . ALA A 1 382 ? 22.536 -10.302 -1.219 1.00 93.88 382 ALA A O 1
ATOM 3030 N N . ALA A 1 383 ? 24.337 -9.155 -0.592 1.00 91.69 383 ALA A N 1
ATOM 3031 C CA . ALA A 1 383 ? 23.686 -7.865 -0.419 1.00 91.69 383 ALA A CA 1
ATOM 3032 C C . ALA A 1 383 ? 24.059 -6.884 -1.541 1.00 91.69 383 ALA A C 1
ATOM 3034 O O . ALA A 1 383 ? 25.233 -6.613 -1.792 1.00 91.69 383 ALA A O 1
ATOM 3035 N N . CYS A 1 384 ? 23.046 -6.276 -2.164 1.00 90.31 384 CYS A N 1
ATOM 3036 C CA . CYS A 1 384 ? 23.233 -5.284 -3.217 1.00 90.31 384 CYS A CA 1
ATOM 3037 C C . CYS A 1 384 ? 23.964 -4.036 -2.709 1.00 90.31 384 CYS A C 1
ATOM 3039 O O . CYS A 1 384 ? 23.788 -3.596 -1.572 1.00 90.31 384 CYS A O 1
ATOM 3041 N N . THR A 1 385 ? 24.698 -3.393 -3.606 1.00 90.81 385 THR A N 1
ATOM 3042 C CA . THR A 1 385 ? 25.496 -2.189 -3.329 1.00 90.81 385 THR A CA 1
ATOM 3043 C C . THR A 1 385 ? 24.703 -0.887 -3.309 1.00 90.81 385 THR A C 1
ATOM 3045 O O . THR A 1 385 ? 25.287 0.173 -3.113 1.00 90.81 385 THR A O 1
ATOM 3048 N N . HIS A 1 386 ? 23.380 -0.946 -3.493 1.00 84.75 386 HIS A N 1
ATOM 3049 C CA . HIS A 1 386 ? 22.509 0.215 -3.327 1.00 84.75 386 HIS A CA 1
ATOM 3050 C C . HIS A 1 386 ? 22.231 0.481 -1.841 1.00 84.75 386 HIS A C 1
ATOM 3052 O O . HIS A 1 386 ? 22.703 1.463 -1.287 1.00 84.75 386 HIS A O 1
ATOM 3058 N N . LEU A 1 387 ? 21.475 -0.413 -1.193 1.00 85.25 387 LEU A N 1
ATOM 3059 C CA . LEU A 1 387 ? 21.027 -0.258 0.200 1.00 85.25 387 LEU A CA 1
ATOM 3060 C C . LEU A 1 387 ? 21.165 -1.555 1.017 1.00 85.25 387 LEU A C 1
ATOM 3062 O O . LEU A 1 387 ? 20.504 -1.726 2.035 1.00 85.25 387 LEU A O 1
ATOM 3066 N N . GLY A 1 388 ? 21.985 -2.506 0.559 1.00 85.88 388 GLY A N 1
ATOM 3067 C CA . GLY A 1 388 ? 22.269 -3.738 1.302 1.00 85.88 388 GLY A CA 1
ATOM 3068 C C . GLY A 1 388 ? 21.175 -4.812 1.244 1.00 85.88 388 GLY A C 1
ATOM 3069 O O . GLY A 1 388 ? 21.272 -5.813 1.944 1.00 85.88 388 GLY A O 1
ATOM 3070 N N . CYS A 1 389 ? 20.144 -4.643 0.414 1.00 88.38 389 CYS A N 1
ATOM 3071 C CA . CYS A 1 389 ? 19.107 -5.662 0.234 1.00 88.38 389 CYS A CA 1
ATOM 3072 C C . CYS A 1 389 ? 19.645 -6.974 -0.353 1.00 88.38 389 CYS A C 1
ATOM 3074 O O . CYS A 1 389 ? 20.506 -6.913 -1.233 1.00 88.38 389 CYS A O 1
ATOM 3076 N N . PRO A 1 390 ? 19.087 -8.136 0.032 1.00 86.56 390 PRO A N 1
ATOM 3077 C CA . PRO A 1 390 ? 19.543 -9.426 -0.463 1.00 86.56 390 PRO A CA 1
ATOM 3078 C C . PRO A 1 390 ? 19.264 -9.581 -1.963 1.00 86.56 390 PRO A C 1
ATOM 3080 O O . PRO A 1 390 ? 18.125 -9.424 -2.406 1.00 86.56 390 PRO A O 1
ATOM 3083 N N . VAL A 1 391 ? 20.291 -9.905 -2.744 1.00 90.31 391 VAL A N 1
ATOM 3084 C CA . VAL A 1 391 ? 20.167 -10.256 -4.159 1.00 90.31 391 VAL A CA 1
ATOM 3085 C C . VAL A 1 391 ? 19.841 -11.738 -4.326 1.00 90.31 391 VAL A C 1
ATOM 3087 O O . VAL A 1 391 ? 20.240 -12.589 -3.529 1.00 90.31 391 VAL A O 1
ATOM 3090 N N . ARG A 1 392 ? 19.091 -12.058 -5.379 1.00 90.50 392 ARG A N 1
ATOM 3091 C CA . ARG A 1 392 ? 18.707 -13.422 -5.752 1.00 90.50 392 ARG A CA 1
ATOM 3092 C C . ARG A 1 392 ? 19.259 -13.771 -7.122 1.00 90.50 392 ARG A C 1
ATOM 3094 O O . ARG A 1 392 ? 19.099 -12.977 -8.042 1.00 90.50 392 ARG A O 1
ATOM 3101 N N . TRP A 1 393 ? 19.876 -14.937 -7.262 1.00 90.31 393 TRP A N 1
ATOM 3102 C CA . TRP A 1 393 ? 20.229 -15.478 -8.573 1.00 90.31 393 TRP A CA 1
ATOM 3103 C C . TRP A 1 393 ? 18.971 -15.941 -9.321 1.00 90.31 393 TRP A C 1
ATOM 3105 O O . TRP A 1 393 ? 18.094 -16.577 -8.733 1.00 90.31 393 TRP A O 1
ATOM 3115 N N . ASN A 1 394 ? 18.873 -15.602 -10.606 1.00 84.38 394 ASN A N 1
ATOM 3116 C CA . ASN A 1 394 ? 17.846 -16.097 -11.514 1.00 84.38 394 ASN A CA 1
ATOM 3117 C C . ASN A 1 394 ? 18.508 -16.953 -12.603 1.00 84.38 394 ASN A C 1
ATOM 3119 O O . ASN A 1 394 ? 19.273 -16.437 -13.417 1.00 84.38 394 ASN A O 1
ATOM 3123 N N . GLU A 1 395 ? 18.178 -18.246 -12.623 1.00 81.44 395 GLU A N 1
ATOM 3124 C CA . GLU A 1 395 ? 18.768 -19.223 -13.549 1.00 81.44 395 GLU A CA 1
ATOM 3125 C C . GLU A 1 395 ? 18.405 -18.966 -15.016 1.00 81.44 395 GLU A C 1
ATOM 3127 O O . GLU A 1 395 ? 19.254 -19.107 -15.889 1.00 81.44 395 GLU A O 1
ATOM 3132 N N . GLU A 1 396 ? 17.169 -18.562 -15.314 1.00 72.38 396 GLU A N 1
ATOM 3133 C CA . GLU A 1 396 ? 16.728 -18.336 -16.699 1.00 72.38 396 GLU A CA 1
ATOM 3134 C C . GLU A 1 396 ? 17.402 -17.101 -17.309 1.00 72.38 396 GLU A C 1
ATOM 3136 O O . GLU A 1 396 ? 17.802 -17.109 -18.471 1.00 72.38 396 GLU A O 1
ATOM 3141 N N . ALA A 1 397 ? 17.544 -16.038 -16.514 1.00 72.00 397 ALA A N 1
ATOM 3142 C CA . ALA A 1 397 ? 18.140 -14.780 -16.948 1.00 72.00 397 ALA A CA 1
ATOM 3143 C C . ALA A 1 397 ? 19.672 -14.756 -16.825 1.00 72.00 397 ALA A C 1
ATOM 3145 O O . ALA A 1 397 ? 20.300 -13.861 -17.386 1.00 72.00 397 ALA A O 1
ATOM 3146 N N . GLN A 1 398 ? 20.266 -15.696 -16.080 1.00 86.12 398 GLN A N 1
ATOM 3147 C CA . GLN A 1 398 ? 21.693 -15.712 -15.731 1.00 86.12 398 GLN A CA 1
ATOM 3148 C C . GLN A 1 398 ? 22.159 -14.383 -15.093 1.00 86.12 398 GLN A C 1
ATOM 3150 O O . GLN A 1 398 ? 23.219 -13.837 -15.419 1.00 86.12 398 GLN A O 1
ATOM 3155 N N . MET A 1 399 ? 21.340 -13.839 -14.185 1.00 87.62 399 MET A N 1
ATOM 3156 C CA . MET A 1 399 ? 21.557 -12.542 -13.529 1.00 87.62 399 MET A CA 1
ATOM 3157 C C . MET A 1 399 ? 21.177 -12.569 -12.046 1.00 87.62 399 MET A C 1
ATOM 3159 O O . MET A 1 399 ? 20.306 -13.330 -11.620 1.00 87.62 399 MET A O 1
ATOM 3163 N N . PHE A 1 400 ? 21.784 -11.675 -11.263 1.00 88.25 400 PHE A N 1
ATOM 3164 C CA . PHE A 1 400 ? 21.356 -11.377 -9.899 1.00 88.25 400 PHE A CA 1
ATOM 3165 C C . PHE A 1 400 ? 20.332 -10.243 -9.882 1.00 88.25 400 PHE A C 1
ATOM 3167 O O . PHE A 1 400 ? 20.512 -9.212 -10.532 1.00 88.25 400 PHE A O 1
ATOM 3174 N N . PHE A 1 401 ? 19.292 -10.396 -9.069 1.00 84.62 401 PHE A N 1
ATOM 3175 C CA . PHE A 1 401 ? 18.212 -9.432 -8.917 1.00 84.62 401 PHE A CA 1
ATOM 3176 C C . PHE A 1 401 ? 18.048 -8.988 -7.460 1.00 84.62 401 PHE A C 1
ATOM 3178 O O . PHE A 1 401 ? 17.874 -9.810 -6.560 1.00 84.62 401 PHE A O 1
ATOM 3185 N N . SER A 1 402 ? 18.061 -7.677 -7.229 1.00 86.12 402 SER A N 1
ATOM 3186 C CA . SER A 1 402 ? 17.706 -7.047 -5.958 1.00 86.12 402 SER A CA 1
ATOM 3187 C C . SER A 1 402 ? 16.223 -6.656 -5.965 1.00 86.12 402 SER A C 1
ATOM 3189 O O . SER A 1 402 ? 15.839 -5.730 -6.690 1.00 86.12 402 SER A O 1
ATOM 3191 N N . PRO A 1 403 ? 15.380 -7.280 -5.125 1.00 69.06 403 PRO A N 1
ATOM 3192 C CA . PRO A 1 403 ? 13.940 -7.041 -5.128 1.00 69.06 403 PRO A CA 1
ATOM 3193 C C . PRO A 1 403 ? 13.532 -5.673 -4.571 1.00 69.06 403 PRO A C 1
ATOM 3195 O O . PRO A 1 403 ? 12.414 -5.232 -4.813 1.00 69.06 403 PRO A O 1
ATOM 3198 N N . CYS A 1 404 ? 14.414 -4.979 -3.845 1.00 59.94 404 CYS A N 1
ATOM 3199 C CA . CYS A 1 404 ? 14.056 -3.728 -3.174 1.00 59.94 404 CYS A CA 1
ATOM 3200 C C . CYS A 1 404 ? 13.939 -2.531 -4.124 1.00 59.94 404 CYS A C 1
ATOM 3202 O O . CYS A 1 404 ? 13.003 -1.746 -4.025 1.00 59.94 404 CYS A O 1
ATOM 3204 N N . HIS A 1 405 ? 14.906 -2.364 -5.027 1.00 65.75 405 HIS A N 1
ATOM 3205 C CA . HIS A 1 405 ? 14.987 -1.188 -5.903 1.00 65.75 405 HIS A CA 1
ATOM 3206 C C . HIS A 1 405 ? 15.251 -1.559 -7.367 1.00 65.75 405 HIS A C 1
ATOM 3208 O O . HIS A 1 405 ? 15.630 -0.701 -8.156 1.00 65.75 405 HIS A O 1
ATOM 3214 N N . GLY A 1 406 ? 15.086 -2.838 -7.724 1.00 70.81 406 GLY A N 1
ATOM 3215 C CA . GLY A 1 406 ? 15.279 -3.321 -9.092 1.00 70.81 406 GLY A CA 1
ATOM 3216 C C . GLY A 1 406 ? 16.735 -3.295 -9.556 1.00 70.81 406 GLY A C 1
ATOM 3217 O O . GLY A 1 406 ? 16.987 -3.141 -10.744 1.00 70.81 406 GLY A O 1
ATOM 3218 N N . GLY A 1 407 ? 17.693 -3.406 -8.629 1.00 80.56 407 GLY A N 1
ATOM 3219 C CA . GLY A 1 407 ? 19.105 -3.551 -8.983 1.00 80.56 407 GLY A CA 1
ATOM 3220 C C . GLY A 1 407 ? 19.336 -4.881 -9.694 1.00 80.56 407 GLY A C 1
ATOM 3221 O O . GLY A 1 407 ? 18.974 -5.923 -9.152 1.00 80.56 407 GLY A O 1
ATOM 3222 N N . VAL A 1 408 ? 19.929 -4.846 -10.880 1.00 85.06 408 VAL A N 1
ATOM 3223 C CA . VAL A 1 408 ? 20.237 -6.029 -11.688 1.00 85.06 408 VAL A CA 1
ATOM 3224 C C . VAL A 1 408 ? 21.737 -6.092 -11.895 1.00 85.06 408 VAL A C 1
ATOM 3226 O O . VAL A 1 408 ? 22.345 -5.098 -12.297 1.00 85.06 408 VAL A O 1
ATOM 3229 N N . PHE A 1 409 ? 22.318 -7.262 -11.654 1.00 91.19 409 PHE A N 1
ATOM 3230 C CA . PHE A 1 409 ? 23.732 -7.514 -11.884 1.00 91.19 409 PHE A CA 1
ATOM 3231 C C . PHE A 1 409 ? 23.906 -8.712 -12.813 1.00 91.19 409 PHE A C 1
ATOM 3233 O O . PHE A 1 409 ? 23.162 -9.689 -12.713 1.00 91.19 409 PHE A O 1
ATOM 3240 N N . ASN A 1 410 ? 24.885 -8.659 -13.711 1.00 88.88 410 ASN A N 1
ATOM 3241 C CA . ASN A 1 410 ? 25.227 -9.821 -14.528 1.00 88.88 410 ASN A CA 1
ATOM 3242 C C . ASN A 1 410 ? 25.913 -10.906 -13.677 1.00 88.88 410 ASN A C 1
ATOM 3244 O O . ASN A 1 410 ? 26.222 -10.694 -12.504 1.00 88.88 410 ASN A O 1
ATOM 3248 N N . LYS A 1 411 ? 26.189 -12.069 -14.273 1.00 91.12 411 LYS A N 1
ATOM 3249 C CA . LYS A 1 411 ? 26.894 -13.180 -13.612 1.00 91.12 411 LYS A CA 1
ATOM 3250 C C . LYS A 1 411 ? 28.249 -12.788 -12.998 1.00 91.12 411 LYS A C 1
ATOM 3252 O O . LYS A 1 411 ? 28.640 -13.361 -11.990 1.00 91.12 411 LYS A O 1
ATOM 3257 N N . LYS A 1 412 ? 28.923 -11.771 -13.553 1.00 90.38 412 LYS A N 1
ATOM 3258 C CA . LYS A 1 412 ? 30.193 -11.218 -13.042 1.00 90.38 412 LYS A CA 1
ATOM 3259 C C . LYS A 1 412 ? 30.008 -10.195 -11.906 1.00 90.38 412 LYS A C 1
ATOM 3261 O O . LYS A 1 412 ? 30.994 -9.640 -11.403 1.00 90.38 412 LYS A O 1
ATOM 3266 N N . GLY A 1 413 ? 28.766 -9.944 -11.495 1.00 89.81 413 GLY A N 1
ATOM 3267 C CA . GLY A 1 413 ? 28.390 -8.992 -10.454 1.00 89.81 413 GLY A CA 1
ATOM 3268 C C . GLY A 1 413 ? 28.367 -7.532 -10.912 1.00 89.81 413 GLY A C 1
ATOM 3269 O O . GLY A 1 413 ? 28.201 -6.652 -10.074 1.00 89.81 413 GLY A O 1
ATOM 3270 N N . GLU A 1 414 ? 28.533 -7.241 -12.204 1.00 91.81 414 GLU A N 1
ATOM 3271 C CA . GLU A 1 414 ? 28.528 -5.874 -12.744 1.00 91.81 414 GLU A CA 1
ATOM 3272 C C . GLU A 1 414 ? 27.100 -5.345 -12.871 1.00 91.81 414 GLU A C 1
ATOM 3274 O O . GLU A 1 414 ? 26.184 -6.104 -13.185 1.00 91.81 414 GLU A O 1
ATOM 3279 N N . VAL A 1 415 ? 26.905 -4.043 -12.645 1.00 86.62 415 VAL A N 1
ATOM 3280 C CA . VAL A 1 415 ? 25.576 -3.418 -12.706 1.00 86.62 415 VAL A CA 1
ATOM 3281 C C . VAL A 1 415 ? 25.081 -3.400 -14.148 1.00 86.62 415 VAL A C 1
ATOM 3283 O O . VAL A 1 415 ? 25.702 -2.801 -15.020 1.00 86.62 415 VAL A O 1
ATOM 3286 N N . VAL A 1 416 ? 23.936 -4.034 -14.381 1.00 79.62 416 VAL A N 1
ATOM 3287 C CA . VAL A 1 416 ? 23.237 -4.034 -15.673 1.00 79.62 416 VAL A CA 1
ATOM 3288 C C . VAL A 1 416 ? 22.106 -3.010 -15.666 1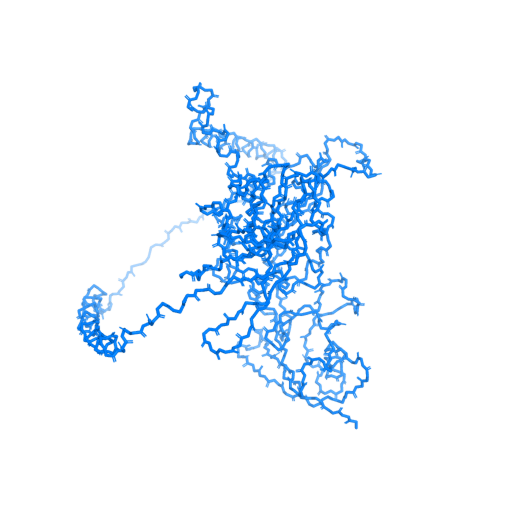.00 79.62 416 VAL A C 1
ATOM 3290 O O . VAL A 1 416 ? 21.890 -2.321 -16.659 1.00 79.62 416 VAL A O 1
ATOM 3293 N N . ALA A 1 417 ? 21.373 -2.907 -14.553 1.00 69.81 417 ALA A N 1
ATOM 3294 C CA . ALA A 1 417 ? 20.243 -1.993 -14.416 1.00 69.81 417 ALA A CA 1
ATOM 3295 C C . ALA A 1 417 ? 19.935 -1.659 -12.948 1.00 69.81 417 ALA A C 1
ATOM 3297 O O . ALA A 1 417 ? 20.420 -2.305 -12.016 1.00 69.81 417 ALA A O 1
ATOM 3298 N N . GLY A 1 418 ? 19.069 -0.665 -12.755 1.00 76.19 418 GLY A N 1
ATOM 3299 C CA . GLY A 1 418 ? 18.645 -0.189 -11.442 1.00 76.19 418 GLY A CA 1
ATOM 3300 C C . GLY A 1 418 ? 19.613 0.825 -10.820 1.00 76.19 418 GLY A C 1
ATOM 3301 O O . GLY A 1 418 ? 20.609 1.201 -11.433 1.00 76.19 418 GLY A O 1
ATOM 3302 N N . PRO A 1 419 ? 19.321 1.294 -9.597 1.00 77.31 419 PRO A N 1
ATOM 3303 C CA . PRO A 1 419 ? 20.094 2.338 -8.928 1.00 77.31 419 PRO A CA 1
ATOM 3304 C C . PRO A 1 419 ? 21.435 1.933 -8.271 1.00 77.31 419 PRO A C 1
ATOM 3306 O O . PRO A 1 419 ? 22.083 2.853 -7.769 1.00 77.31 419 PRO A O 1
ATOM 3309 N N . PRO A 1 420 ? 21.887 0.652 -8.173 1.00 84.94 420 PRO A N 1
ATOM 3310 C CA . PRO A 1 420 ? 23.183 0.360 -7.559 1.00 84.94 420 PRO A CA 1
ATOM 3311 C C . PRO A 1 420 ? 24.333 1.151 -8.210 1.00 84.94 420 PRO A C 1
ATOM 3313 O O . PRO A 1 420 ? 24.503 1.076 -9.424 1.00 84.94 420 PRO A O 1
ATOM 3316 N N . PRO A 1 421 ? 25.156 1.877 -7.431 1.00 83.62 421 PRO A N 1
ATOM 3317 C CA . PRO A 1 421 ? 26.183 2.761 -7.984 1.00 83.62 421 PRO A CA 1
ATOM 3318 C C . PRO A 1 421 ? 27.452 2.022 -8.437 1.00 83.62 421 PRO A C 1
ATOM 3320 O O . PRO A 1 421 ? 28.340 2.635 -9.024 1.00 83.62 421 PRO A O 1
ATOM 3323 N N . ARG A 1 422 ? 27.587 0.727 -8.115 1.00 92.62 422 ARG A N 1
ATOM 3324 C CA . ARG A 1 422 ? 28.801 -0.075 -8.346 1.00 92.62 422 ARG A CA 1
ATOM 3325 C C . ARG A 1 422 ? 28.506 -1.587 -8.353 1.00 92.62 422 ARG A C 1
ATOM 3327 O O . ARG A 1 422 ? 27.469 -1.978 -7.811 1.00 92.62 422 ARG A O 1
ATOM 3334 N N . PRO A 1 423 ? 29.388 -2.437 -8.918 1.00 94.56 423 PRO A N 1
ATOM 3335 C CA . PRO A 1 423 ? 29.243 -3.900 -8.921 1.00 94.56 423 PRO A CA 1
ATOM 3336 C C . PRO A 1 423 ? 29.084 -4.509 -7.523 1.00 94.56 423 PRO A C 1
ATOM 3338 O O . PRO A 1 423 ? 29.473 -3.872 -6.545 1.00 94.56 423 PRO A O 1
ATOM 3341 N N . LEU A 1 424 ? 28.562 -5.738 -7.435 1.00 93.75 424 LEU A N 1
ATOM 3342 C CA . LEU A 1 424 ? 28.513 -6.518 -6.193 1.00 93.75 424 LEU A CA 1
ATOM 3343 C C . LEU A 1 424 ? 29.890 -6.581 -5.530 1.00 93.75 424 LEU A C 1
ATOM 3345 O O . LEU A 1 424 ? 30.907 -6.771 -6.202 1.00 93.75 424 LEU A O 1
ATOM 3349 N N . ASP A 1 425 ? 29.900 -6.435 -4.205 1.00 92.94 425 ASP A N 1
ATOM 3350 C CA . ASP A 1 425 ? 31.125 -6.591 -3.432 1.00 92.94 425 ASP A CA 1
ATOM 3351 C C . ASP A 1 425 ? 31.669 -8.012 -3.594 1.00 92.94 425 ASP A C 1
ATOM 3353 O O . ASP A 1 425 ? 30.904 -8.981 -3.598 1.00 92.94 425 ASP A O 1
ATOM 3357 N N . ARG A 1 426 ? 32.992 -8.129 -3.704 1.00 92.50 426 ARG A N 1
ATOM 3358 C CA . ARG A 1 426 ? 33.697 -9.408 -3.782 1.00 92.50 426 ARG A CA 1
ATOM 3359 C C . ARG A 1 426 ? 34.518 -9.603 -2.520 1.00 92.50 426 ARG A C 1
ATOM 3361 O O . ARG A 1 426 ? 35.197 -8.677 -2.082 1.00 92.50 426 ARG A O 1
ATOM 3368 N N . TYR A 1 427 ? 34.467 -10.806 -1.971 1.00 91.25 427 TYR A N 1
ATOM 3369 C CA . TYR A 1 427 ? 35.357 -11.215 -0.895 1.00 91.25 427 TYR A CA 1
ATOM 3370 C C . TYR A 1 427 ? 36.700 -11.667 -1.473 1.00 91.25 427 TYR A C 1
ATOM 3372 O O . TYR A 1 427 ? 36.746 -12.302 -2.527 1.00 91.25 427 TYR A O 1
ATOM 3380 N N . GLU A 1 428 ? 37.793 -11.363 -0.771 1.00 90.88 428 GLU A N 1
ATOM 3381 C CA . GLU A 1 428 ? 39.074 -12.028 -1.021 1.00 90.88 428 GLU A CA 1
ATOM 3382 C C . GLU A 1 428 ? 38.906 -13.492 -0.593 1.00 90.88 428 GLU A C 1
ATOM 3384 O O . GLU A 1 428 ? 38.454 -13.761 0.522 1.00 90.88 428 GLU A O 1
ATOM 3389 N N . CYS A 1 429 ? 39.194 -14.440 -1.483 1.00 92.62 429 CYS A N 1
ATOM 3390 C CA . CYS A 1 429 ? 38.976 -15.860 -1.229 1.00 92.62 429 CYS A CA 1
ATOM 3391 C C . CYS A 1 429 ? 40.166 -16.710 -1.664 1.00 92.62 429 CYS A C 1
ATOM 3393 O O . CYS A 1 429 ? 40.892 -16.361 -2.593 1.00 92.62 429 CYS A O 1
ATOM 3395 N N . GLU A 1 430 ? 40.338 -17.853 -1.011 1.00 92.81 430 GLU A N 1
ATOM 3396 C CA . GLU A 1 430 ? 41.368 -18.835 -1.337 1.00 92.81 430 GLU A CA 1
ATOM 3397 C C . GLU A 1 430 ? 40.847 -20.253 -1.081 1.00 92.81 430 GLU A C 1
ATOM 3399 O O . GLU A 1 430 ? 39.993 -20.470 -0.221 1.00 92.81 430 GLU A O 1
ATOM 3404 N N . VAL A 1 431 ? 41.384 -21.229 -1.809 1.00 92.06 431 VAL A N 1
ATOM 3405 C CA . VAL A 1 431 ? 41.074 -22.646 -1.600 1.00 92.06 431 VAL A CA 1
ATOM 3406 C C . VAL A 1 431 ? 42.299 -23.328 -1.003 1.00 92.06 431 VAL A C 1
ATOM 3408 O O . VAL A 1 431 ? 43.382 -23.290 -1.589 1.00 92.06 431 VAL A O 1
ATOM 3411 N N . ARG A 1 432 ? 42.139 -23.962 0.161 1.00 93.12 432 ARG A N 1
ATOM 3412 C CA . ARG A 1 432 ? 43.196 -24.717 0.853 1.00 93.12 432 ARG A CA 1
ATOM 3413 C C . ARG A 1 432 ? 42.674 -26.109 1.164 1.00 93.12 432 ARG A C 1
ATOM 3415 O O . ARG A 1 432 ? 41.621 -26.229 1.771 1.00 93.12 432 ARG A O 1
ATOM 3422 N N . ASN A 1 433 ? 43.400 -27.155 0.770 1.00 89.75 433 ASN A N 1
ATOM 3423 C CA . ASN A 1 433 ? 43.018 -28.549 1.046 1.00 89.75 433 ASN A CA 1
ATOM 3424 C C . ASN A 1 433 ? 41.550 -28.863 0.687 1.00 89.75 433 ASN A C 1
ATOM 3426 O O . ASN A 1 433 ? 40.851 -29.505 1.462 1.00 89.75 433 ASN A O 1
ATOM 3430 N N . ASN A 1 434 ? 41.093 -28.400 -0.484 1.00 90.31 434 ASN A N 1
ATOM 3431 C CA . ASN A 1 434 ? 39.723 -28.591 -0.976 1.00 90.31 434 ASN A CA 1
ATOM 3432 C C . ASN A 1 434 ? 38.623 -27.843 -0.184 1.00 90.31 434 ASN A C 1
ATOM 3434 O O . ASN A 1 434 ? 37.436 -28.067 -0.401 1.00 90.31 434 ASN A O 1
ATOM 3438 N N . GLU A 1 435 ? 38.997 -26.910 0.688 1.00 93.25 435 GLU A N 1
ATOM 3439 C CA . GLU A 1 435 ? 38.083 -26.075 1.467 1.00 93.25 435 GLU A CA 1
ATOM 3440 C C . GLU A 1 435 ? 38.201 -24.604 1.038 1.00 93.25 435 GLU A C 1
ATOM 3442 O O . GLU A 1 435 ? 39.306 -24.092 0.825 1.00 93.25 435 GLU A O 1
ATOM 3447 N N . LEU A 1 436 ? 37.058 -23.934 0.866 1.00 94.31 436 LEU A N 1
ATOM 3448 C CA . LEU A 1 436 ? 36.980 -22.537 0.442 1.00 94.31 436 LEU A CA 1
ATOM 3449 C C . LEU A 1 436 ? 36.974 -21.611 1.659 1.00 94.31 436 LEU A C 1
ATOM 3451 O O . LEU A 1 436 ? 36.098 -21.714 2.516 1.00 94.31 436 LEU A O 1
ATOM 3455 N N . PHE A 1 437 ? 37.895 -20.654 1.686 1.00 93.38 437 PHE A N 1
ATOM 3456 C CA . PHE A 1 437 ? 37.972 -19.621 2.711 1.00 93.38 437 PHE A CA 1
ATOM 3457 C C . PHE A 1 437 ? 37.725 -18.238 2.116 1.00 93.38 437 PHE A C 1
ATOM 3459 O O . PHE A 1 437 ? 38.132 -17.952 0.989 1.00 93.38 437 PHE A O 1
ATOM 3466 N N . ILE A 1 438 ? 37.101 -17.362 2.902 1.00 93.12 438 ILE A N 1
ATOM 3467 C CA . ILE A 1 438 ? 36.961 -15.935 2.604 1.00 93.12 438 ILE A CA 1
ATOM 3468 C C . ILE A 1 438 ? 37.608 -15.087 3.692 1.00 93.12 438 ILE A C 1
ATOM 3470 O O . ILE A 1 438 ? 37.611 -15.451 4.869 1.00 93.12 438 ILE A O 1
ATOM 3474 N N . LYS A 1 439 ? 38.127 -13.931 3.300 1.00 87.38 439 LYS A N 1
ATOM 3475 C CA . LYS A 1 439 ? 38.654 -12.910 4.198 1.00 87.38 439 LYS A CA 1
ATOM 3476 C C . LYS A 1 439 ? 37.712 -11.721 4.169 1.00 87.38 439 LYS A C 1
ATOM 3478 O O . LYS A 1 439 ? 37.402 -11.173 3.110 1.00 87.38 439 LYS A O 1
ATOM 3483 N N . ASP A 1 440 ? 37.200 -11.389 5.343 1.00 68.44 440 ASP A N 1
ATOM 3484 C CA . ASP A 1 440 ? 36.186 -10.361 5.492 1.00 68.44 440 ASP A CA 1
ATOM 3485 C C . ASP A 1 440 ? 36.751 -8.952 5.228 1.00 68.44 440 ASP A C 1
ATOM 3487 O O . ASP A 1 440 ? 37.943 -8.675 5.397 1.00 68.44 440 ASP A O 1
ATOM 3491 N N . PHE A 1 441 ? 35.872 -8.058 4.781 1.00 65.56 441 PHE A N 1
ATOM 3492 C CA . PHE A 1 441 ? 36.118 -6.626 4.751 1.00 65.56 441 PHE A CA 1
ATOM 3493 C C . PHE A 1 441 ? 34.961 -5.967 5.498 1.00 65.56 441 PHE A C 1
ATOM 3495 O O . PHE A 1 441 ? 33.792 -6.091 5.129 1.00 65.56 441 PHE A O 1
ATOM 3502 N N . LEU A 1 442 ? 35.284 -5.231 6.563 1.00 49.25 442 LEU A N 1
ATOM 3503 C CA . LEU A 1 442 ? 34.291 -4.389 7.216 1.00 49.25 442 LEU A CA 1
ATOM 3504 C C . LEU A 1 442 ? 33.811 -3.374 6.175 1.00 49.25 442 LEU A C 1
ATOM 3506 O O . LEU A 1 442 ? 34.584 -2.517 5.748 1.00 49.25 442 LEU A O 1
ATOM 3510 N N . ARG A 1 443 ? 32.541 -3.474 5.763 1.00 49.22 443 ARG A N 1
ATOM 3511 C CA . ARG A 1 443 ? 31.853 -2.374 5.078 1.00 49.22 443 ARG A CA 1
ATOM 3512 C C . ARG A 1 443 ? 31.988 -1.145 5.983 1.00 49.22 443 ARG A C 1
ATOM 3514 O O . ARG A 1 443 ? 31.488 -1.182 7.108 1.00 49.22 443 ARG A O 1
ATOM 3521 N N . ALA A 1 444 ? 32.747 -0.149 5.525 1.00 33.03 444 ALA A N 1
ATOM 3522 C CA . ALA A 1 444 ? 32.927 1.120 6.224 1.00 33.03 444 ALA A CA 1
ATOM 3523 C C . ALA A 1 444 ? 31.591 1.846 6.406 1.00 33.03 444 ALA A C 1
ATOM 3525 O O . ALA A 1 444 ? 30.744 1.747 5.484 1.00 33.03 444 ALA A O 1
#

InterPro domains:
  IPR001041 2Fe-2S ferredoxin-type iron-sulfur binding domain [PS51085] (13-92)
  IPR001041 2Fe-2S ferredoxin-type iron-sulfur binding domain [cd00207] (26-81)
  IPR004489 Succinate dehydrogenase/fumarate reductase iron-sulphur protein [TIGR00384] (8-224)
  IPR005805 Rieske iron-sulphur protein, C-terminal [PR00162] (379-390)
  IPR005805 Rieske iron-sulphur protein, C-terminal [PR00162] (400-412)
  IPR005805 Rieske iron-sulphur protein, C-terminal [PR00162] (412-424)
  IPR006058 2Fe-2S ferredoxin, iron-sulphur binding site [PS00197] (55-63)
  IPR009051 Alpha-helical ferredoxin [G3DSA:1.10.1060.10] (104-237)
  IPR012675 Beta-grasp domain superfamily [G3DSA:3.10.20.30] (2-103)
  IPR017896 4Fe-4S ferredoxin-type, iron-sulphur binding domain [PF13183] (141-214)
  IPR017896 4Fe-4S ferredoxin-type, iron-sulphur binding domain [PS51379] (134-164)
  IPR017941 Rieske [2Fe-2S] iron-sulphur domain [PF00355] (363-427)
  IPR017941 Rieske [2Fe-2S] iron-sulphur domain [PS51296] (347-438)
  IPR025192 Succinate dehydogenase/fumarate reductase N-terminal [PF13085] (6-109)
  IPR036010 2Fe-2S ferredoxin-like superfamily [SSF54292] (4-103)
  IPR036922 Rieske [2Fe-2S] iron-sulphur domain superfamily [G3DSA:2.102.10.10] (341-442)
  IPR036922 Rieske [2Fe-2S] iron-sulphur domain superfamily [SSF50022] (331-438)
  IPR050573 Succinate Dehydrogenase/Fumarate Reductase Iron-Sulfur [PTHR11921] (6-226)

Organism: NCBI:txid1246530

Sequence (444 aa):
MPQVLIKVFRCNPKISTETKWDTFYVETYKNMTVLDALFEILRAKDATVSFRCSCRLGMCGSCAMVINGKERLACRTK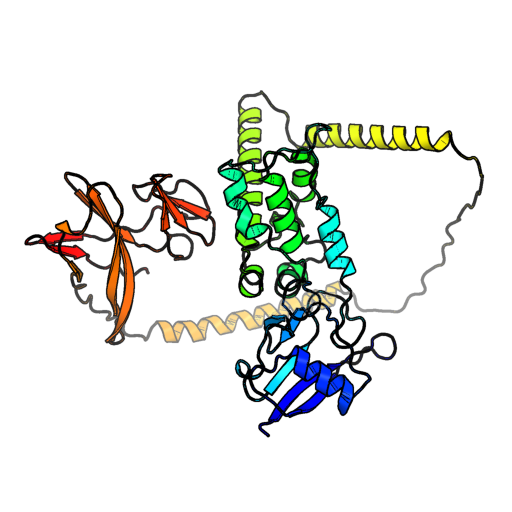VADLGDTITVKPLNNLPIIKDLVVDMEPFFQKYESIIPYFIGKDDEVAKTPSRSPARRLIDDMLDCITCGACYSACSMVAFDKEYLGPAALNRAYCLLADDRDAAFEERFRRINHEHGIWRCHTQFDCMEVCPKNIIPTWSIQQLKNEAVLRGLSRYRKIEEGRGAPMGEEMAGRQQRNNQREKQKLEINSKGHGLEGKRNFSKETTDEASEKAVSRKEFLKKVALSLVGITSISPLLIGIRSTLSPVTVSEAKQPWISLGDINQYEEGKPTLTTFEHPLKSGKSIRRSVYVLRESNEVVVYDAACTHLGCPVRWNEEAQMFFSPCHGGVFNKKGEVVAGPPPRPLDRYECEVRNNELFIKDFLRA

Radius of gyration: 30.14 Å; chains: 1; bounding box: 76×81×67 Å

Secondary structure (DSSP, 8-state):
--EEEEEEEEEETTTEEEEEEEEEEEE--TT-BHHHHHHHHHHHT-TT-------SSSSS-TTEEEETTEEEETTT-BGGGS-SEEEEEPPTTS-EEETTEE--HHHHHHHHHT--S--BSSSSPPPS----HHHHTTGGGTT----SHHHHH-HHHHH-TT---HHHHHHHHHHHS-TTBS-HHHHHHHHSSTTTGGG-----HHHHT-TT---HHHHHHHHHHHHHHHHHHHHHHHHTT-S--HHHHHHHHHHHHHHHHHHHHHHHTTS---------PPPP----------HHHHHHHHHHHHHHHTTTSHHHHHHHHSSS--------PPEEEEEEGGGS-BTS-EEEEEEEEPTTS-EEEEEEEEEEETTEEEEEESB-TTT-PBPEEETTTTEEEETTTTEEEETTS-EEESS-SSPPPEEEEEEETTEEEEE-----

pLDDT: mean 81.39, std 19.79, range [26.69, 98.81]

Foldseek 3Di:
DDKAKEWFWWDAVVVDRDIDTDIDIFDDDPQDFQVNRVVCCCPPPNVVADAFDDDLPPQQLRQFWQKPNATARRSNHGPVVRPRYIYTAAQALFDANTGNDGDCVLLVVLLVLLVLDADFPDPDDDDPDPPDPLLVVLPLLVSDNSNCRQCSQDVLCVVDVLASTLNSLSSLLNRCSPPRGPCNVVSLVSQPDCSHLVSDPQPQSSQVRDPSNHRSSLSSLVSVVVVVVVVVVQVVCVVVVNHDDPVVVVVVVVVVVVVVVVVVVVVCVVPDDDDDDDDDDDDDDDDDDDDDDDPVVVVVVVVVVVVVVVPPPVVVVVVVVVPDPPPPPPPPFDWFWQFFPVVDDAQDWDKGWGWDADPVRHTDIFIWTWHHYPPDIWIFGQAAQPPGAGWDQDPVVQWIARSSFGFIAHVVQATPDTDRPGGTDIFDWDADPRIIITGDDPPD